Protein AF-A0A1M7U073-F1 (afdb_monomer)

Organism: NCBI:txid1189325

Structure (mmCIF, N/CA/C/O backbone):
data_AF-A0A1M7U073-F1
#
_entry.id   AF-A0A1M7U073-F1
#
loop_
_atom_site.group_PDB
_atom_site.id
_atom_site.type_symbol
_atom_site.label_atom_id
_atom_site.label_alt_id
_atom_site.label_comp_id
_atom_site.label_asym_id
_atom_site.label_entity_id
_atom_site.label_seq_id
_atom_site.pdbx_PDB_ins_code
_atom_site.Cartn_x
_atom_site.Cartn_y
_atom_site.Cartn_z
_atom_site.occupancy
_atom_site.B_iso_or_equiv
_atom_site.auth_seq_id
_atom_site.auth_comp_id
_atom_site.auth_asym_id
_atom_site.auth_atom_id
_atom_site.pdbx_PDB_model_num
ATOM 1 N N . MET A 1 1 ? -72.887 38.678 -0.058 1.00 32.44 1 MET A N 1
ATOM 2 C CA . MET A 1 1 ? -73.673 38.861 -1.295 1.00 32.44 1 MET A CA 1
ATOM 3 C C . MET A 1 1 ? -72.788 39.433 -2.389 1.00 32.44 1 MET A C 1
ATOM 5 O O . MET A 1 1 ? -72.389 40.584 -2.256 1.00 32.44 1 MET A O 1
ATOM 9 N N . PRO A 1 2 ? -72.553 38.695 -3.480 1.00 66.75 2 PRO A N 1
ATOM 10 C CA . PRO A 1 2 ? -72.334 37.241 -3.528 1.00 66.75 2 PRO A CA 1
ATOM 11 C C . PRO A 1 2 ? -71.027 36.936 -4.320 1.00 66.75 2 PRO A C 1
ATOM 13 O O . PRO A 1 2 ? -70.409 37.860 -4.840 1.00 66.75 2 PRO A O 1
ATOM 16 N N . ARG A 1 3 ? -70.496 35.718 -4.466 1.00 41.69 3 ARG A N 1
ATOM 17 C CA . ARG A 1 3 ? -70.909 34.328 -4.152 1.00 41.69 3 ARG A CA 1
ATOM 18 C C . ARG A 1 3 ? -69.698 33.652 -3.429 1.00 41.69 3 ARG A C 1
ATOM 20 O O . ARG A 1 3 ? -68.616 34.229 -3.471 1.00 41.69 3 ARG A O 1
ATOM 27 N N . GLU A 1 4 ? -69.734 32.553 -2.666 1.00 39.75 4 GLU A N 1
ATOM 28 C CA . GLU A 1 4 ? -70.481 31.277 -2.769 1.00 39.75 4 GLU A CA 1
ATOM 29 C C . GLU A 1 4 ? -70.082 30.500 -4.053 1.00 39.75 4 GLU A C 1
ATOM 31 O O . GLU A 1 4 ? -69.832 31.112 -5.085 1.00 39.75 4 GLU A O 1
ATOM 36 N N . GLU A 1 5 ? -69.878 29.181 -4.099 1.00 37.91 5 GLU A N 1
ATOM 37 C CA . GLU A 1 5 ? -70.088 28.041 -3.177 1.00 37.91 5 GLU A CA 1
ATOM 38 C C . GLU A 1 5 ? -68.781 27.182 -3.153 1.00 37.91 5 GLU A C 1
ATOM 40 O O . GLU A 1 5 ? -67.829 27.515 -3.854 1.00 37.91 5 GLU A O 1
ATOM 45 N N . GLY A 1 6 ? -68.589 26.086 -2.405 1.00 32.28 6 GLY A N 1
ATOM 46 C CA . GLY A 1 6 ? -69.445 25.309 -1.498 1.00 32.28 6 GLY A CA 1
ATOM 47 C C . GLY A 1 6 ? -68.614 24.262 -0.715 1.00 32.28 6 GLY A C 1
ATOM 48 O O . GLY A 1 6 ? -67.402 24.163 -0.906 1.00 32.28 6 GLY A O 1
ATOM 49 N N . ALA A 1 7 ? -69.247 23.511 0.195 1.00 37.31 7 ALA A N 1
ATOM 50 C CA . ALA A 1 7 ? -68.599 22.671 1.226 1.00 37.31 7 ALA A CA 1
ATOM 51 C C . ALA A 1 7 ? -68.989 21.152 1.096 1.00 37.31 7 ALA A C 1
ATOM 53 O O . ALA A 1 7 ? -69.540 20.791 0.057 1.00 37.31 7 ALA A O 1
ATOM 54 N N . PRO A 1 8 ? -68.653 20.225 2.034 1.00 53.84 8 PRO A N 1
ATOM 55 C CA . PRO A 1 8 ? -68.373 18.816 1.679 1.00 53.84 8 PRO A CA 1
ATOM 56 C C . PRO A 1 8 ? -69.396 17.732 2.107 1.00 53.84 8 PRO A C 1
ATOM 58 O O . PRO A 1 8 ? -70.140 17.921 3.064 1.00 53.84 8 PRO A O 1
ATOM 61 N N . ALA A 1 9 ? -69.237 16.535 1.503 1.00 42.28 9 ALA A N 1
ATOM 62 C CA . ALA A 1 9 ? -69.721 15.195 1.927 1.00 42.28 9 ALA A CA 1
ATOM 63 C C . ALA A 1 9 ? -71.260 14.959 1.903 1.00 42.28 9 ALA A C 1
ATOM 65 O O . ALA A 1 9 ? -72.020 15.903 2.102 1.00 42.28 9 ALA A O 1
ATOM 66 N N . PRO A 1 10 ? -71.753 13.727 1.602 1.00 46.97 10 PRO A N 1
ATOM 67 C CA . PRO A 1 10 ? -71.653 12.559 2.503 1.00 46.97 10 PRO A CA 1
ATOM 68 C C . PRO A 1 10 ? -71.406 11.190 1.794 1.00 46.97 10 PRO A C 1
ATOM 70 O O . PRO A 1 10 ? -70.979 11.154 0.644 1.00 46.97 10 PRO A O 1
ATOM 73 N N . GLY A 1 11 ? -71.611 10.069 2.515 1.00 30.44 11 GLY A N 1
ATOM 74 C CA . GLY A 1 11 ? -71.453 8.668 2.054 1.00 30.44 11 GLY A CA 1
ATOM 75 C C . GLY A 1 11 ? -72.687 8.069 1.337 1.00 30.44 11 GLY A C 1
ATOM 76 O O . GLY A 1 11 ? -73.392 8.800 0.652 1.00 30.44 11 GLY A O 1
ATOM 77 N N . ALA A 1 12 ? -73.023 6.773 1.454 1.00 32.94 12 ALA A N 1
ATOM 78 C CA . ALA A 1 12 ? -72.498 5.698 2.319 1.00 32.94 12 ALA A CA 1
ATOM 79 C C . ALA A 1 12 ? -72.858 4.277 1.770 1.00 32.94 12 ALA A C 1
ATOM 81 O O . ALA A 1 12 ? -73.317 4.168 0.640 1.00 32.94 12 ALA A O 1
ATOM 82 N N . GLU A 1 13 ? -72.703 3.232 2.609 1.00 34.00 13 GLU A N 1
ATOM 83 C CA . GLU A 1 13 ? -73.186 1.828 2.457 1.00 34.00 13 GLU A CA 1
ATOM 84 C C . GLU A 1 13 ? -72.441 0.901 1.453 1.00 34.00 13 GLU A C 1
ATOM 86 O O . GLU A 1 13 ? -71.951 1.344 0.422 1.00 34.00 13 GLU A O 1
ATOM 91 N N . GLY A 1 14 ? -72.285 -0.414 1.705 1.00 30.39 14 GLY A N 1
ATOM 92 C CA . GLY A 1 14 ? -72.636 -1.209 2.901 1.00 30.39 14 GLY A CA 1
ATOM 93 C C . GLY A 1 14 ? -72.264 -2.714 2.801 1.00 30.39 14 GLY A C 1
ATOM 94 O O . GLY A 1 14 ? -71.908 -3.189 1.727 1.00 30.39 14 GLY A O 1
ATOM 95 N N . GLY A 1 15 ? -72.377 -3.464 3.916 1.00 30.56 15 GLY A N 1
ATOM 96 C CA . GLY A 1 15 ? -72.155 -4.931 4.013 1.00 30.56 15 GLY A CA 1
ATOM 97 C C . GLY A 1 15 ? -70.721 -5.345 4.416 1.00 30.56 15 GLY A C 1
ATOM 98 O O . GLY A 1 15 ? -69.812 -5.176 3.615 1.00 30.56 15 GLY A O 1
ATOM 99 N N . ALA A 1 16 ? -70.362 -5.844 5.611 1.00 34.25 16 ALA A N 1
ATOM 100 C CA . ALA A 1 16 ? -71.039 -6.435 6.789 1.00 34.25 16 ALA A CA 1
ATOM 101 C C . ALA A 1 16 ? -71.177 -7.983 6.818 1.00 34.25 16 ALA A C 1
ATOM 103 O O . ALA A 1 16 ? -71.976 -8.551 6.072 1.00 34.25 16 ALA A O 1
ATOM 104 N N . ARG A 1 17 ? -70.389 -8.614 7.718 1.00 37.72 17 ARG A N 1
ATOM 105 C CA . ARG A 1 17 ? -70.524 -9.906 8.456 1.00 37.72 17 ARG A CA 1
ATOM 106 C C . ARG A 1 17 ? -69.145 -10.220 9.074 1.00 37.72 17 ARG A C 1
ATOM 108 O O . ARG A 1 17 ? -68.184 -10.342 8.324 1.00 37.72 17 ARG A O 1
ATOM 115 N N . ASP A 1 18 ? -68.905 -10.114 10.382 1.00 33.88 18 ASP A N 1
ATOM 116 C CA . ASP A 1 18 ? -69.460 -10.830 11.556 1.00 33.88 18 ASP A CA 1
ATOM 117 C C . ASP A 1 18 ? -68.868 -12.234 11.776 1.00 33.88 18 ASP A C 1
ATOM 119 O O . ASP A 1 18 ? -68.863 -13.066 10.871 1.00 33.88 18 ASP A O 1
ATOM 123 N N . GLY A 1 19 ? -68.405 -12.497 13.008 1.00 30.31 19 GLY A N 1
ATOM 124 C CA . GLY A 1 19 ? -67.853 -13.792 13.434 1.00 30.31 19 GLY A CA 1
ATOM 125 C C . GLY A 1 19 ? -66.909 -13.702 14.641 1.00 30.31 19 GLY A C 1
ATOM 126 O O . GLY A 1 19 ? -65.696 -13.767 14.469 1.00 30.31 19 GLY A O 1
ATOM 127 N N . ALA A 1 20 ? -67.452 -13.567 15.858 1.00 32.34 20 ALA A N 1
ATOM 128 C CA . ALA A 1 20 ? -66.682 -13.523 17.109 1.00 32.34 20 ALA A CA 1
ATOM 129 C C . ALA A 1 20 ? -67.204 -14.529 18.159 1.00 32.34 20 ALA A C 1
ATOM 131 O O . ALA A 1 20 ? -68.414 -14.673 18.315 1.00 32.34 20 ALA A O 1
ATOM 132 N N . ALA A 1 21 ? -66.276 -15.188 18.864 1.00 32.19 21 ALA A N 1
ATOM 133 C CA . ALA A 1 21 ? -66.394 -15.868 20.168 1.00 32.19 21 ALA A CA 1
ATOM 134 C C . ALA A 1 21 ? -64.951 -16.253 20.590 1.00 32.19 21 ALA A C 1
ATOM 136 O O . ALA A 1 21 ? -64.179 -16.683 19.735 1.00 32.19 21 ALA A O 1
ATOM 137 N N . ASP A 1 22 ? -64.424 -15.946 21.779 1.00 32.12 22 ASP A N 1
ATOM 138 C CA . ASP A 1 22 ? -64.813 -16.325 23.155 1.00 32.12 22 ASP A CA 1
ATOM 139 C C . ASP A 1 22 ? -64.635 -17.820 23.487 1.00 32.12 22 ASP A C 1
ATOM 141 O O . ASP A 1 22 ? -65.187 -18.689 22.817 1.00 32.12 22 ASP A O 1
ATOM 145 N N . GLY A 1 23 ? -63.888 -18.118 24.566 1.00 27.56 23 GLY A N 1
ATOM 146 C CA . GLY A 1 23 ? -63.753 -19.482 25.104 1.00 27.56 23 GLY A CA 1
ATOM 147 C C . GLY A 1 23 ? -62.480 -19.779 25.916 1.00 27.56 23 GLY A C 1
ATOM 148 O O . GLY A 1 23 ? -61.460 -20.181 25.366 1.00 27.56 23 GLY A O 1
ATOM 149 N N . ALA A 1 24 ? -62.568 -19.677 27.244 1.00 31.98 24 ALA A N 1
ATOM 150 C CA . ALA A 1 24 ? -61.630 -20.233 28.235 1.00 31.98 24 ALA A CA 1
ATOM 151 C C . ALA A 1 24 ? -62.412 -20.508 29.550 1.00 31.98 24 ALA A C 1
ATOM 153 O O . ALA A 1 24 ? -63.541 -20.019 29.644 1.00 31.98 24 ALA A O 1
ATOM 154 N N . PRO A 1 25 ? -61.876 -21.170 30.606 1.00 61.72 25 PRO A N 1
ATOM 155 C CA . PRO A 1 25 ? -60.658 -21.992 30.731 1.00 61.72 25 PRO A CA 1
ATOM 156 C C . PRO A 1 25 ? -60.894 -23.384 31.407 1.00 61.72 25 PRO A C 1
ATOM 158 O O . PRO A 1 25 ? -61.977 -23.676 31.904 1.00 61.72 25 PRO A O 1
ATOM 161 N N . GLY A 1 26 ? -59.827 -24.188 31.569 1.00 28.08 26 GLY A N 1
ATOM 162 C CA . GLY A 1 26 ? -59.746 -25.290 32.560 1.00 28.08 26 GLY A CA 1
ATOM 163 C C . GLY A 1 26 ? -60.164 -26.701 32.087 1.00 28.08 26 GLY A C 1
ATOM 164 O O . GLY A 1 26 ? -60.706 -26.850 31.002 1.00 28.08 26 GLY A O 1
ATOM 165 N N . ALA A 1 27 ? -59.931 -27.788 32.845 1.00 29.98 27 ALA A N 1
ATOM 166 C CA . ALA A 1 27 ? -59.093 -27.965 34.045 1.00 29.98 27 ALA A CA 1
ATOM 167 C C . ALA A 1 27 ? -58.825 -29.467 34.367 1.00 29.98 27 ALA A C 1
ATOM 169 O O . ALA A 1 27 ? -59.606 -30.328 33.981 1.00 29.98 27 ALA A O 1
ATOM 170 N N . ALA A 1 28 ? -57.817 -29.715 35.221 1.00 30.73 28 ALA A N 1
ATOM 171 C CA . ALA A 1 28 ? -57.729 -30.803 36.219 1.00 30.73 28 ALA A CA 1
ATOM 172 C C . ALA A 1 28 ? -57.357 -32.273 35.836 1.00 30.73 28 ALA A C 1
ATOM 174 O O . ALA A 1 28 ? -58.053 -32.931 35.075 1.00 30.73 28 ALA A O 1
ATOM 175 N N . ARG A 1 29 ? -56.397 -32.807 36.629 1.00 32.19 29 ARG A N 1
ATOM 176 C CA . ARG A 1 29 ? -56.195 -34.212 37.103 1.00 32.19 29 ARG A CA 1
ATOM 177 C C . ARG A 1 29 ? -55.566 -35.275 36.172 1.00 32.19 29 ARG A C 1
ATOM 179 O O . ARG A 1 29 ? -55.636 -35.135 34.963 1.00 32.19 29 ARG A O 1
ATOM 186 N N . ASP A 1 30 ? -55.020 -36.407 36.665 1.00 32.00 30 ASP A N 1
ATOM 187 C CA . ASP A 1 30 ? -54.304 -36.765 37.931 1.00 32.00 30 ASP A CA 1
ATOM 188 C C . ASP A 1 30 ? -53.907 -38.277 37.907 1.00 32.00 30 ASP A C 1
ATOM 190 O O . ASP A 1 30 ? -54.821 -39.098 37.911 1.00 32.00 30 ASP A O 1
ATOM 194 N N . ARG A 1 31 ? -52.601 -38.641 37.975 1.00 32.62 31 ARG A N 1
ATOM 195 C CA . ARG A 1 31 ? -52.064 -40.018 38.271 1.00 32.62 31 ARG A CA 1
ATOM 196 C C . ARG A 1 31 ? -52.523 -41.155 37.290 1.00 32.62 31 ARG A C 1
ATOM 198 O O . ARG A 1 31 ? -53.226 -40.844 36.338 1.00 32.62 31 ARG A O 1
ATOM 205 N N . THR A 1 32 ? -52.171 -42.463 37.307 1.00 32.53 32 THR A N 1
ATOM 206 C CA . THR A 1 32 ? -51.121 -43.400 37.857 1.00 32.53 32 THR A CA 1
ATOM 207 C C . THR A 1 32 ? -51.264 -44.763 37.111 1.00 32.53 32 THR A C 1
ATOM 209 O O . THR A 1 32 ? -52.346 -44.997 36.580 1.00 32.53 32 THR A O 1
ATOM 212 N N . ASP A 1 33 ? -50.338 -45.738 37.036 1.00 31.73 33 ASP A N 1
ATOM 213 C CA . ASP A 1 33 ? -48.936 -45.915 37.497 1.00 31.73 33 ASP A CA 1
ATOM 214 C C . ASP A 1 33 ? -48.199 -46.997 36.646 1.00 31.73 33 ASP A C 1
ATOM 216 O O . ASP A 1 33 ? -48.848 -47.730 35.901 1.00 31.73 33 ASP A O 1
ATOM 220 N N . GLY A 1 34 ? -46.886 -47.180 36.866 1.00 29.55 34 GLY A N 1
ATOM 221 C CA . GLY A 1 34 ? -46.102 -48.393 36.533 1.00 29.55 34 GLY A CA 1
ATOM 222 C C . GLY A 1 34 ? -45.572 -48.545 35.088 1.00 29.55 34 GLY A C 1
ATOM 223 O O . GLY A 1 34 ? -46.145 -48.016 34.144 1.00 29.55 34 GLY A O 1
ATOM 224 N N . GLY A 1 35 ? -44.472 -49.279 34.836 1.00 30.38 35 GLY A N 1
ATOM 225 C CA . GLY A 1 35 ? -43.505 -49.889 35.771 1.00 30.38 35 GLY A CA 1
ATOM 226 C C . GLY A 1 35 ? -42.536 -50.904 35.112 1.00 30.38 35 GLY A C 1
ATOM 227 O O . GLY A 1 35 ? -42.933 -51.569 34.162 1.00 30.38 35 GLY A O 1
ATOM 228 N N . ALA A 1 36 ? -41.318 -51.050 35.676 1.00 34.53 36 ALA A N 1
ATOM 229 C CA . ALA A 1 36 ? -40.221 -51.989 35.311 1.00 34.53 36 ALA A CA 1
ATOM 230 C C . ALA A 1 36 ? -39.615 -51.843 33.886 1.00 34.53 36 ALA A C 1
ATOM 232 O O . ALA A 1 36 ? -40.271 -51.360 32.971 1.00 34.53 36 ALA A O 1
ATOM 233 N N . ASP A 1 37 ? -38.356 -52.199 33.592 1.00 34.47 37 ASP A N 1
ATOM 234 C CA . ASP A 1 37 ? -37.166 -52.630 34.373 1.00 34.47 37 ASP A CA 1
ATOM 235 C C . ASP A 1 37 ? -35.928 -52.041 33.624 1.00 34.47 37 ASP A C 1
ATOM 237 O O . ASP A 1 37 ? -36.037 -51.761 32.432 1.00 34.47 37 ASP A O 1
ATOM 241 N N . GLY A 1 38 ? -34.740 -51.714 34.154 1.00 3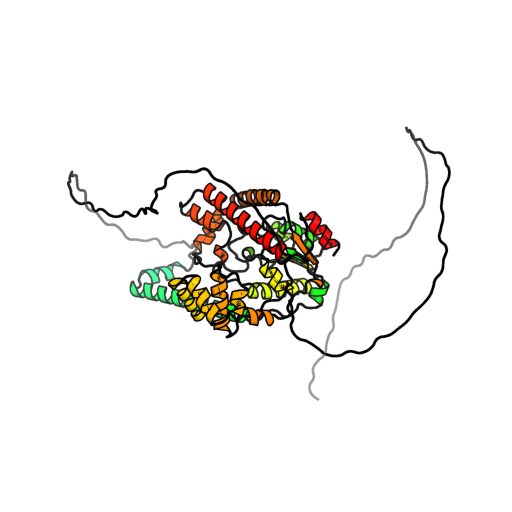0.58 38 GLY A N 1
ATOM 242 C CA . GLY A 1 38 ? -33.884 -52.350 35.168 1.00 30.58 38 GLY A CA 1
ATOM 243 C C . GLY A 1 38 ? -32.566 -52.790 34.484 1.00 30.58 38 GLY A C 1
ATOM 244 O O . GLY A 1 38 ? -32.619 -53.418 33.435 1.00 30.58 38 GLY A O 1
ATOM 245 N N . GLY A 1 39 ? -31.334 -52.487 34.920 1.00 29.12 39 GLY A N 1
ATOM 246 C CA . GLY A 1 39 ? -30.801 -51.617 35.982 1.00 29.12 39 GLY A CA 1
ATOM 247 C C . GLY A 1 39 ? -29.420 -51.051 35.545 1.00 29.12 39 GLY A C 1
ATOM 248 O O . GLY A 1 39 ? -28.853 -51.505 34.559 1.00 29.12 39 GLY A O 1
ATOM 249 N N . ALA A 1 40 ? -28.875 -49.959 36.093 1.00 31.94 40 ALA A N 1
ATOM 250 C CA . ALA A 1 40 ? -28.488 -49.677 37.484 1.00 31.94 40 ALA A CA 1
ATOM 251 C C . ALA A 1 40 ? -27.076 -50.182 37.877 1.00 31.94 40 ALA A C 1
ATOM 253 O O . ALA A 1 40 ? -26.878 -51.366 38.146 1.00 31.94 40 ALA A O 1
ATOM 254 N N . LYS A 1 41 ? -26.123 -49.245 38.032 1.00 31.09 41 LYS A N 1
ATOM 255 C CA . LYS A 1 41 ? -25.107 -49.273 39.105 1.00 31.09 41 LYS A CA 1
ATOM 256 C C . LYS A 1 41 ? -24.480 -47.890 39.327 1.00 31.09 41 LYS A C 1
ATOM 258 O O . LYS A 1 41 ? -23.782 -47.364 38.468 1.00 31.09 41 LYS A O 1
ATOM 263 N N . THR A 1 42 ? -24.722 -47.339 40.511 1.00 33.31 42 THR A N 1
ATOM 264 C CA . THR A 1 42 ? -24.233 -46.040 41.003 1.00 33.31 42 THR A CA 1
ATOM 265 C C . THR A 1 42 ? -23.470 -46.287 42.301 1.00 33.31 42 THR A C 1
ATOM 267 O O . THR A 1 42 ? -23.917 -47.139 43.067 1.00 33.31 42 THR A O 1
ATOM 270 N N . GLN A 1 43 ? -22.402 -45.537 42.610 1.00 29.17 43 GLN A N 1
ATOM 271 C CA . GLN A 1 43 ? -21.967 -45.378 44.009 1.00 29.17 43 GLN A CA 1
ATOM 272 C C . GLN A 1 43 ? -21.034 -44.180 44.263 1.00 29.17 43 GLN A C 1
ATOM 274 O O . GLN A 1 43 ? -20.159 -43.867 43.462 1.00 29.17 43 GLN A O 1
ATOM 279 N N . ALA A 1 44 ? -21.284 -43.544 45.408 1.00 33.94 44 ALA A N 1
ATOM 280 C CA . ALA A 1 44 ? -20.561 -42.506 46.160 1.00 33.94 44 ALA A CA 1
ATOM 281 C C . ALA A 1 44 ? -21.262 -42.436 47.557 1.00 33.94 44 ALA A C 1
ATOM 283 O O . ALA A 1 44 ? -22.307 -43.092 47.678 1.00 33.94 44 ALA A O 1
ATOM 284 N N . PRO A 1 45 ? -20.823 -41.658 48.577 1.00 61.06 45 PRO A N 1
ATOM 285 C CA . PRO A 1 45 ? -19.680 -40.739 48.669 1.00 61.06 45 PRO A CA 1
ATOM 286 C C . PRO A 1 45 ? -18.808 -41.010 49.941 1.00 61.06 45 PRO A C 1
ATOM 288 O O . PRO A 1 45 ? -18.347 -42.136 50.091 1.00 61.06 45 PRO A O 1
ATOM 291 N N . ASP A 1 46 ? -18.624 -39.997 50.812 1.00 27.88 46 ASP A N 1
ATOM 292 C CA . ASP A 1 46 ? -18.030 -39.979 52.177 1.00 27.88 46 ASP A CA 1
ATOM 293 C C . ASP A 1 46 ? -16.478 -40.039 52.308 1.00 27.88 46 ASP A C 1
ATOM 295 O O . ASP A 1 46 ? -15.809 -40.753 51.567 1.00 27.88 46 ASP A O 1
ATOM 299 N N . GLU A 1 47 ? -15.796 -39.314 53.221 1.00 31.41 47 GLU A N 1
ATOM 300 C CA . GLU A 1 47 ? -16.174 -38.103 53.994 1.00 31.41 47 GLU A CA 1
ATOM 301 C C . GLU A 1 47 ? -14.935 -37.221 54.375 1.00 31.41 47 GLU A C 1
ATOM 303 O O . GLU A 1 47 ? -13.874 -37.317 53.760 1.00 31.41 47 GLU A O 1
ATOM 308 N N . ALA A 1 48 ? -15.082 -36.287 55.328 1.00 28.92 48 ALA A N 1
ATOM 309 C CA . ALA A 1 48 ? -14.230 -35.106 55.568 1.00 28.92 48 ALA A CA 1
ATOM 310 C C . ALA A 1 48 ? -12.827 -35.317 56.203 1.00 28.92 48 ALA A C 1
ATOM 312 O O . ALA A 1 48 ? -12.622 -36.249 56.973 1.00 28.92 48 ALA A O 1
ATOM 313 N N . HIS A 1 49 ? -11.913 -34.333 56.031 1.00 30.22 49 HIS A N 1
ATOM 314 C CA . HIS A 1 49 ? -11.467 -33.465 57.153 1.00 30.22 49 HIS A CA 1
ATOM 315 C C . HIS A 1 49 ? -10.559 -32.257 56.785 1.00 30.22 49 HIS A C 1
ATOM 317 O O . HIS A 1 49 ? -9.731 -32.323 55.886 1.00 30.22 49 HIS A O 1
ATOM 323 N N . SER A 1 50 ? -10.704 -31.175 57.572 1.00 29.69 50 SER A N 1
ATOM 324 C CA . SER A 1 50 ? -9.734 -30.104 57.932 1.00 29.69 50 SER A CA 1
ATOM 325 C C . SER A 1 50 ? -8.841 -29.476 56.829 1.00 29.69 50 SER A C 1
ATOM 327 O O . SER A 1 50 ? -7.867 -30.075 56.397 1.00 29.69 50 SER A O 1
ATOM 329 N N . ALA A 1 51 ? -9.064 -28.264 56.300 1.00 31.08 51 ALA A N 1
ATOM 330 C CA . ALA A 1 51 ? -9.254 -26.924 56.898 1.00 31.08 51 ALA A CA 1
ATOM 331 C C . ALA A 1 51 ? -7.972 -26.169 57.338 1.00 31.08 51 ALA A C 1
ATOM 333 O O . ALA A 1 51 ? -7.372 -26.468 58.366 1.00 31.08 51 ALA A O 1
ATOM 334 N N . LYS A 1 52 ? -7.674 -25.058 56.641 1.00 27.28 52 LYS A N 1
ATOM 335 C CA . LYS A 1 52 ? -7.127 -23.829 57.247 1.00 27.28 52 LYS A CA 1
ATOM 336 C C . LYS A 1 52 ? -7.585 -22.587 56.468 1.00 27.28 52 LYS A C 1
ATOM 338 O O . LYS A 1 52 ? -7.451 -22.523 55.250 1.00 27.28 52 LYS A O 1
ATOM 343 N N . ARG A 1 53 ? -8.134 -21.605 57.185 1.00 32.34 53 ARG A N 1
ATOM 344 C CA . ARG A 1 53 ? -8.432 -20.238 56.726 1.00 32.34 53 ARG A CA 1
ATOM 345 C C . ARG A 1 53 ? -7.785 -19.282 57.715 1.00 32.34 53 ARG A C 1
ATOM 347 O O . ARG A 1 53 ? -7.966 -19.482 58.909 1.00 32.34 53 ARG A O 1
ATOM 354 N N . GLU A 1 54 ? -7.209 -18.194 57.223 1.00 29.62 54 GLU A N 1
ATOM 355 C CA . GLU A 1 54 ? -7.056 -16.956 57.995 1.00 29.62 54 GLU A CA 1
ATOM 356 C C . GLU A 1 54 ? -7.551 -15.772 57.144 1.00 29.62 54 GLU A C 1
ATOM 358 O O . GLU A 1 54 ? -7.747 -15.899 55.930 1.00 29.62 54 GLU A O 1
ATOM 363 N N . ARG A 1 55 ? -7.879 -14.654 57.796 1.00 33.03 55 ARG A N 1
ATOM 364 C CA . ARG A 1 55 ? -8.493 -13.454 57.198 1.00 33.03 55 ARG A CA 1
ATOM 365 C C . ARG A 1 55 ? -7.874 -12.182 57.816 1.00 33.03 55 ARG A C 1
ATOM 367 O O . ARG A 1 55 ? -7.173 -12.303 58.816 1.00 33.03 55 ARG A O 1
ATOM 374 N N . PRO A 1 56 ? -8.055 -10.998 57.198 1.00 48.81 56 PRO A N 1
ATOM 375 C CA . PRO A 1 56 ? -7.189 -9.837 57.430 1.00 48.81 56 PRO A CA 1
ATOM 376 C C . PRO A 1 56 ? -7.524 -9.035 58.697 1.00 48.81 56 PRO A C 1
ATOM 378 O O . PRO A 1 56 ? -8.560 -9.251 59.324 1.00 48.81 56 PRO A O 1
ATOM 381 N N . GLN A 1 57 ? -6.654 -8.067 59.002 1.00 33.78 57 GLN A N 1
ATOM 382 C CA . GLN A 1 57 ? -6.873 -6.954 59.936 1.00 33.78 57 GLN A CA 1
ATOM 383 C C . GLN A 1 57 ? -6.394 -5.625 59.305 1.00 33.78 57 GLN A C 1
ATOM 385 O O . GLN A 1 57 ? -5.813 -5.625 58.217 1.00 33.78 57 GLN A O 1
ATOM 390 N N . ASP A 1 58 ? -6.704 -4.498 59.952 1.00 31.81 58 ASP A N 1
ATOM 391 C CA . ASP A 1 58 ? -6.954 -3.200 59.301 1.00 31.81 58 ASP A CA 1
ATOM 392 C C . ASP A 1 58 ? -5.910 -2.073 59.542 1.00 31.81 58 ASP A C 1
ATOM 394 O O . ASP A 1 58 ? -4.949 -2.218 60.288 1.00 31.81 58 ASP A O 1
ATOM 398 N N . ALA A 1 59 ? -6.217 -0.899 58.960 1.00 30.09 59 ALA A N 1
ATOM 399 C CA . ALA A 1 59 ? -5.885 0.468 59.419 1.00 30.09 59 ALA A CA 1
ATOM 400 C C . ALA A 1 59 ? -4.533 1.149 59.048 1.00 30.09 59 ALA A C 1
ATOM 402 O O . ALA A 1 59 ? -3.529 1.068 59.745 1.00 30.09 59 ALA A O 1
ATOM 403 N N . LYS A 1 60 ? -4.592 1.971 57.979 1.00 28.14 60 LYS A N 1
ATOM 404 C CA . LYS A 1 60 ? -4.431 3.460 57.942 1.00 28.14 60 LYS A CA 1
ATOM 405 C C . LYS A 1 60 ? -3.893 4.211 59.202 1.00 28.14 60 LYS A C 1
ATOM 407 O O . LYS A 1 60 ? -4.247 3.820 60.308 1.00 28.14 60 LYS A O 1
ATOM 412 N N . PRO A 1 61 ? -3.437 5.492 59.074 1.00 48.69 61 PRO A N 1
ATOM 413 C CA . PRO A 1 61 ? -2.720 6.180 57.971 1.00 48.69 61 PRO A CA 1
ATOM 414 C C . PRO A 1 61 ? -1.671 7.236 58.466 1.00 48.69 61 PRO A C 1
ATOM 416 O O . PRO A 1 61 ? -1.511 7.420 59.669 1.00 48.69 61 PRO A O 1
ATOM 419 N N . ARG A 1 62 ? -1.067 8.010 57.533 1.00 28.09 62 ARG A N 1
ATOM 420 C CA . ARG A 1 62 ? -0.497 9.402 57.598 1.00 28.09 62 ARG A CA 1
ATOM 421 C C . ARG A 1 62 ? 0.814 9.475 56.784 1.00 28.09 62 ARG A C 1
ATOM 423 O O . ARG A 1 62 ? 1.486 8.464 56.655 1.00 28.09 62 ARG A O 1
ATOM 430 N N . GLY A 1 63 ? 1.222 10.607 56.202 1.00 27.55 63 GLY A N 1
ATOM 431 C CA . GLY A 1 63 ? 0.619 11.951 56.158 1.00 27.55 63 GLY A CA 1
ATOM 432 C C . GLY A 1 63 ? 1.122 12.754 54.941 1.00 27.55 63 GLY A C 1
ATOM 433 O O . GLY A 1 63 ? 1.858 12.212 54.123 1.00 27.55 63 GLY A O 1
ATOM 434 N N . ALA A 1 64 ? 0.703 14.016 54.804 1.00 26.78 64 ALA A N 1
ATOM 435 C CA . ALA A 1 64 ? 0.953 14.850 53.619 1.00 26.78 64 ALA A CA 1
ATOM 436 C C . ALA A 1 64 ? 1.965 15.991 53.854 1.00 26.78 64 ALA A C 1
ATOM 438 O O . ALA A 1 64 ? 2.153 16.421 54.994 1.00 26.78 64 ALA A O 1
ATOM 439 N N . ARG A 1 65 ? 2.558 16.459 52.744 1.00 28.09 65 ARG A N 1
ATOM 440 C CA . ARG A 1 65 ? 3.021 17.821 52.384 1.00 28.09 65 ARG A CA 1
ATOM 441 C C . ARG A 1 65 ? 3.318 17.774 50.873 1.00 28.09 65 ARG A C 1
ATOM 443 O O . ARG A 1 65 ? 3.881 16.776 50.432 1.00 28.09 65 ARG A O 1
ATOM 450 N N . ASP A 1 66 ? 2.728 18.596 50.007 1.00 25.00 66 ASP A N 1
ATOM 451 C CA . ASP A 1 66 ? 2.740 20.071 49.885 1.00 25.00 66 ASP A CA 1
ATOM 452 C C . ASP A 1 66 ? 3.969 20.599 49.116 1.00 25.00 66 ASP A C 1
ATOM 454 O O . ASP A 1 66 ? 5.046 20.020 49.195 1.00 25.00 66 ASP A O 1
ATOM 458 N N . GLU A 1 67 ? 3.748 21.717 48.408 1.00 27.64 67 GLU A N 1
ATOM 459 C CA . GLU A 1 67 ? 4.686 22.563 47.633 1.00 27.64 67 GLU A CA 1
ATOM 460 C C . GLU A 1 67 ? 4.890 22.271 46.124 1.00 27.64 67 GLU A C 1
ATOM 462 O O . GLU A 1 67 ? 5.761 21.528 45.679 1.00 27.64 67 GLU A O 1
ATOM 467 N N . ALA A 1 68 ? 4.106 23.006 45.326 1.00 25.50 68 ALA A N 1
ATOM 468 C CA . ALA A 1 68 ? 4.579 23.769 44.163 1.00 25.50 68 ALA A CA 1
ATOM 469 C C . ALA A 1 68 ? 4.514 25.272 44.561 1.00 25.50 68 ALA A C 1
ATOM 471 O O . ALA A 1 68 ? 3.731 25.573 45.473 1.00 25.50 68 ALA A O 1
ATOM 472 N N . PRO A 1 69 ? 5.274 26.216 43.954 1.00 37.72 69 PRO A N 1
ATOM 473 C CA . PRO A 1 69 ? 5.014 26.641 42.566 1.00 37.72 69 PRO A CA 1
ATOM 474 C C . PRO A 1 69 ? 6.258 27.134 41.769 1.00 37.72 69 PRO A C 1
ATOM 476 O O . PRO A 1 69 ? 7.395 26.982 42.202 1.00 37.72 69 PRO A O 1
ATOM 479 N N . ASP A 1 70 ? 5.980 27.785 40.629 1.00 25.75 70 ASP A N 1
ATOM 480 C CA . ASP A 1 70 ? 6.823 28.715 39.848 1.00 25.75 70 ASP A CA 1
ATOM 481 C C . ASP A 1 70 ? 8.071 28.204 39.092 1.00 25.75 70 ASP A C 1
ATOM 483 O O . ASP A 1 70 ? 8.668 27.176 39.392 1.00 25.75 70 ASP A O 1
ATOM 487 N N . GLY A 1 71 ? 8.457 28.968 38.053 1.00 23.69 71 GLY A N 1
ATOM 488 C CA . GLY A 1 71 ? 9.691 28.770 37.273 1.00 23.69 71 GLY A CA 1
ATOM 489 C C . GLY A 1 71 ? 9.506 28.855 35.751 1.00 23.69 71 GLY A C 1
ATOM 490 O O . GLY A 1 71 ? 9.434 27.835 35.072 1.00 23.69 71 GLY A O 1
ATOM 491 N N . ALA A 1 72 ? 9.431 30.067 35.193 1.00 23.05 72 ALA A N 1
ATOM 492 C CA . ALA A 1 72 ? 9.251 30.277 33.752 1.00 23.05 72 ALA A CA 1
ATOM 493 C C . ALA A 1 72 ? 10.565 30.275 32.937 1.00 23.05 72 ALA A C 1
ATOM 495 O O . ALA A 1 72 ? 11.607 30.701 33.424 1.00 23.05 72 ALA A O 1
ATOM 496 N N . ALA A 1 73 ? 10.422 29.969 31.639 1.00 24.44 73 ALA A N 1
ATOM 497 C CA . ALA A 1 73 ? 11.342 30.291 30.536 1.00 24.44 73 ALA A CA 1
ATOM 498 C C . ALA A 1 73 ? 12.721 29.588 30.485 1.00 24.44 73 ALA A C 1
ATOM 500 O O . ALA A 1 73 ? 13.201 28.986 31.437 1.00 24.44 73 ALA A O 1
ATOM 501 N N . GLY A 1 74 ? 13.352 29.675 29.306 1.00 24.98 74 GLY A N 1
ATOM 502 C CA . GLY A 1 74 ? 14.653 29.074 28.990 1.00 24.98 74 GLY A CA 1
ATOM 503 C C . GLY A 1 74 ? 14.580 28.108 27.803 1.00 24.98 74 GLY A C 1
ATOM 504 O O . GLY A 1 74 ? 13.637 27.335 27.670 1.00 24.98 74 GLY A O 1
ATOM 505 N N . GLY A 1 75 ? 15.572 28.160 26.916 1.00 22.81 75 GLY A N 1
ATOM 506 C CA . GLY A 1 75 ? 15.684 27.267 25.762 1.00 22.81 75 GLY A CA 1
ATOM 507 C C . GLY A 1 75 ? 17.144 27.071 25.352 1.00 22.81 75 GLY A C 1
ATOM 508 O O . GLY A 1 75 ? 18.040 27.313 26.152 1.00 22.81 75 GLY A O 1
ATOM 509 N N . ALA A 1 76 ? 17.349 26.729 24.077 1.00 25.12 76 ALA A N 1
ATOM 510 C CA . ALA A 1 76 ? 18.630 26.504 23.394 1.00 25.12 76 ALA A CA 1
ATOM 511 C C . ALA A 1 76 ? 19.309 25.120 23.554 1.00 25.12 76 ALA A C 1
ATOM 513 O O . ALA A 1 76 ? 19.608 24.633 24.635 1.00 25.12 76 ALA A O 1
ATOM 514 N N . ALA A 1 77 ? 19.545 24.542 22.372 1.00 26.86 77 ALA A N 1
ATOM 515 C CA . ALA A 1 77 ? 20.642 23.694 21.900 1.00 26.86 77 ALA A CA 1
ATOM 516 C C . ALA A 1 77 ? 21.660 23.052 22.875 1.00 26.86 77 ALA A C 1
ATOM 518 O O . ALA A 1 77 ? 22.349 23.714 23.641 1.00 26.86 77 ALA A O 1
ATOM 519 N N . GLY A 1 78 ? 21.891 21.757 22.635 1.00 25.00 78 GLY A N 1
ATOM 520 C CA . GLY A 1 78 ? 23.007 20.940 23.122 1.00 25.00 78 GLY A CA 1
ATOM 521 C C . GLY A 1 78 ? 22.639 19.457 22.947 1.00 25.00 78 GLY A C 1
ATOM 522 O O . GLY A 1 78 ? 21.552 19.062 23.348 1.00 25.00 78 GLY A O 1
ATOM 523 N N . GLY A 1 79 ? 23.405 18.577 22.298 1.00 25.55 79 GLY A N 1
ATOM 524 C CA . GLY A 1 79 ? 24.792 18.690 21.834 1.00 25.55 79 GLY A CA 1
ATOM 525 C C . GLY A 1 79 ? 25.706 17.850 22.722 1.00 25.55 79 GLY A C 1
ATOM 526 O O . GLY A 1 79 ? 26.429 18.406 23.538 1.00 25.55 79 GLY A O 1
ATOM 527 N N . ALA A 1 80 ? 25.616 16.521 22.610 1.00 28.06 80 ALA A N 1
ATOM 528 C CA . ALA A 1 80 ? 26.280 15.585 23.516 1.00 28.06 80 ALA A CA 1
ATOM 529 C C . ALA A 1 80 ? 26.893 14.392 22.760 1.00 28.06 80 ALA A C 1
ATOM 531 O O . ALA A 1 80 ? 26.256 13.353 22.586 1.00 28.06 80 ALA A O 1
ATOM 532 N N . GLU A 1 81 ? 28.148 14.548 22.346 1.00 27.55 81 GLU A N 1
ATOM 533 C CA . GLU A 1 81 ? 29.074 13.426 22.161 1.00 27.55 81 GLU A CA 1
ATOM 534 C C . GLU A 1 81 ? 29.894 13.256 23.451 1.00 27.55 81 GLU A C 1
ATOM 536 O O . GLU A 1 81 ? 30.144 14.228 24.161 1.00 27.55 81 GLU A O 1
ATOM 541 N N . ASN A 1 82 ? 30.296 12.027 23.778 1.00 31.84 82 ASN A N 1
ATOM 542 C CA . ASN A 1 82 ? 31.232 11.721 24.868 1.00 31.84 82 ASN A CA 1
ATOM 543 C C . ASN A 1 82 ? 31.916 10.361 24.581 1.00 31.84 82 ASN A C 1
ATOM 545 O O . ASN A 1 82 ? 31.414 9.610 23.739 1.00 31.84 82 ASN A O 1
ATOM 549 N N . PRO A 1 83 ? 33.094 10.058 25.162 1.00 37.25 83 PRO A N 1
ATOM 550 C CA . PRO A 1 83 ? 34.219 9.612 24.341 1.00 37.25 83 PRO A CA 1
ATOM 551 C C . PRO A 1 83 ? 34.663 8.167 24.612 1.00 37.25 83 PRO A C 1
ATOM 553 O O . PRO A 1 83 ? 34.164 7.481 25.503 1.00 37.25 83 PRO A O 1
ATOM 556 N N . ALA A 1 84 ? 35.657 7.719 23.842 1.00 29.75 84 ALA A N 1
ATOM 557 C CA . ALA A 1 84 ? 36.389 6.482 24.098 1.00 29.75 84 ALA A CA 1
ATOM 558 C C . ALA A 1 84 ? 37.450 6.645 25.215 1.00 29.75 84 ALA A C 1
ATOM 560 O O . ALA A 1 84 ? 37.974 7.746 25.398 1.00 29.75 84 ALA A O 1
ATOM 561 N N . PRO A 1 85 ? 37.823 5.558 25.916 1.00 40.78 85 PRO A N 1
ATOM 562 C CA . PRO A 1 85 ? 39.088 5.442 26.641 1.00 40.78 85 PRO A CA 1
ATOM 563 C C . PRO A 1 85 ? 40.221 4.929 25.725 1.00 40.78 85 PRO A C 1
ATOM 565 O O . PRO A 1 85 ? 39.958 4.342 24.675 1.00 40.78 85 PRO A O 1
ATOM 568 N N . ASP A 1 86 ? 41.477 5.121 26.139 1.00 28.78 86 ASP A N 1
ATOM 569 C CA . ASP A 1 86 ? 42.687 4.861 25.336 1.00 28.78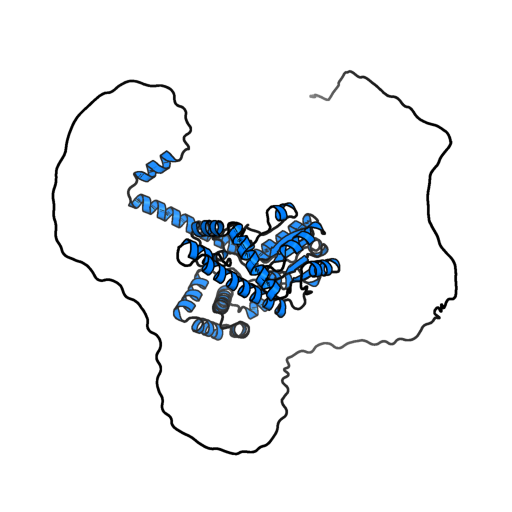 86 ASP A CA 1
ATOM 570 C C . ASP A 1 86 ? 43.687 3.899 26.021 1.00 28.78 86 ASP A C 1
ATOM 572 O O . ASP A 1 86 ? 43.748 3.810 27.249 1.00 28.78 86 ASP A O 1
ATOM 576 N N . GLY A 1 87 ? 44.517 3.246 25.199 1.00 28.06 87 GLY A N 1
ATOM 577 C CA . GLY A 1 87 ? 45.827 2.700 25.562 1.00 28.06 87 GLY A CA 1
ATOM 578 C C . GLY A 1 87 ? 45.930 1.202 25.913 1.00 28.06 87 GLY A C 1
ATOM 579 O O . GLY A 1 87 ? 44.966 0.569 26.323 1.00 28.06 87 GLY A O 1
ATOM 580 N N . ALA A 1 88 ? 47.111 0.566 25.815 1.00 28.53 88 ALA A N 1
ATOM 581 C CA . ALA A 1 88 ? 48.325 0.919 25.054 1.00 28.53 88 ALA A CA 1
ATOM 582 C C . ALA A 1 88 ? 49.337 -0.261 25.033 1.00 28.53 88 ALA A C 1
ATOM 584 O O . ALA A 1 88 ? 49.464 -0.953 26.039 1.00 28.53 88 ALA A O 1
ATOM 585 N N . ARG A 1 89 ? 50.180 -0.347 23.979 1.00 29.92 89 ARG A N 1
ATOM 586 C CA . ARG A 1 89 ? 51.399 -1.209 23.846 1.00 29.92 89 ARG A CA 1
ATOM 587 C C . ARG A 1 89 ? 51.122 -2.732 23.734 1.00 29.92 89 ARG A C 1
ATOM 589 O O . ARG A 1 89 ? 50.179 -3.232 24.322 1.00 29.92 89 ARG A O 1
ATOM 596 N N . GLY A 1 90 ? 51.909 -3.545 23.019 1.00 25.56 90 GLY A N 1
ATOM 597 C CA . GLY A 1 90 ? 53.004 -3.273 22.070 1.00 25.56 90 GLY A CA 1
ATOM 598 C C . GLY A 1 90 ? 53.911 -4.507 21.867 1.00 25.56 90 GLY A C 1
ATOM 599 O O . GLY A 1 90 ? 54.203 -5.187 22.843 1.00 25.56 90 GLY A O 1
ATOM 600 N N . GLY A 1 91 ? 54.375 -4.786 20.636 1.00 25.77 91 GLY A N 1
ATOM 601 C CA . GLY A 1 91 ? 55.379 -5.837 20.361 1.00 25.77 91 GLY A CA 1
ATOM 602 C C . GLY A 1 91 ? 55.288 -6.520 18.982 1.00 25.77 91 GLY A C 1
ATOM 603 O O . GLY A 1 91 ? 54.328 -7.229 18.701 1.00 25.77 91 GLY A O 1
ATOM 604 N N . THR A 1 92 ? 56.317 -6.334 18.151 1.00 27.94 92 THR A N 1
ATOM 605 C CA . THR A 1 92 ? 56.717 -7.182 16.996 1.00 27.94 92 THR A CA 1
ATOM 606 C C . THR A 1 92 ? 57.762 -8.226 17.458 1.00 27.94 92 THR A C 1
ATOM 608 O O . THR A 1 92 ? 58.258 -8.052 18.577 1.00 27.94 92 THR A O 1
ATOM 611 N N . PRO A 1 93 ? 58.135 -9.292 16.694 1.00 41.00 93 PRO A N 1
ATOM 612 C CA . PRO A 1 93 ? 58.222 -9.431 15.220 1.00 41.00 93 PRO A CA 1
ATOM 613 C C . PRO A 1 93 ? 57.472 -10.703 14.694 1.00 41.00 93 PRO A C 1
ATOM 615 O O . PRO A 1 93 ? 56.475 -11.056 15.314 1.00 41.00 93 PRO A O 1
ATOM 618 N N . GLU A 1 94 ? 57.746 -11.420 13.582 1.00 28.20 94 GLU A N 1
ATOM 619 C CA . GLU A 1 94 ? 58.820 -11.421 12.556 1.00 28.20 94 GLU A CA 1
ATOM 620 C C . GLU A 1 94 ? 58.362 -12.080 11.219 1.00 28.20 94 GLU A C 1
ATOM 622 O O . GLU A 1 94 ? 57.250 -12.603 11.130 1.00 28.20 94 GLU A O 1
ATOM 627 N N . ARG A 1 95 ? 59.221 -12.082 10.183 1.00 29.70 95 ARG A N 1
ATOM 628 C CA . ARG A 1 95 ? 59.109 -12.840 8.909 1.00 29.70 95 ARG A CA 1
ATOM 629 C C . ARG A 1 95 ? 59.930 -14.156 8.919 1.00 29.70 95 ARG A C 1
ATOM 631 O O . ARG A 1 95 ? 60.803 -14.310 9.769 1.00 29.70 95 ARG A O 1
ATOM 638 N N . PRO A 1 96 ? 59.647 -15.138 8.030 1.00 35.50 96 PRO A N 1
ATOM 639 C CA . PRO A 1 96 ? 60.054 -15.126 6.599 1.00 35.50 96 PRO A CA 1
ATOM 640 C C . PRO A 1 96 ? 58.846 -14.903 5.656 1.00 35.50 96 PRO A C 1
ATOM 642 O O . PRO A 1 96 ? 57.722 -15.186 6.050 1.00 35.50 96 PRO A O 1
ATOM 645 N N . GLN A 1 97 ? 58.910 -14.265 4.477 1.00 29.73 97 GLN A N 1
ATOM 646 C CA . GLN A 1 97 ? 59.797 -14.352 3.294 1.00 29.73 97 GLN A CA 1
ATOM 647 C C . GLN A 1 97 ? 59.624 -15.604 2.426 1.00 29.73 97 GLN A C 1
ATOM 649 O O . GLN A 1 97 ? 59.692 -16.705 2.964 1.00 29.73 97 GLN A O 1
ATOM 654 N N . ASP A 1 98 ? 59.538 -15.542 1.085 1.00 29.06 98 ASP A N 1
ATOM 655 C CA . ASP A 1 98 ? 58.985 -14.599 0.053 1.00 29.06 98 ASP A CA 1
ATOM 656 C C . ASP A 1 98 ? 58.684 -15.550 -1.175 1.00 29.06 98 ASP A C 1
ATOM 658 O O . ASP A 1 98 ? 58.474 -16.733 -0.914 1.00 29.06 98 ASP A O 1
ATOM 662 N N . ALA A 1 99 ? 58.615 -15.321 -2.503 1.00 28.98 99 ALA A N 1
ATOM 663 C CA . ALA A 1 99 ? 58.659 -14.265 -3.546 1.00 28.98 99 ALA A CA 1
ATOM 664 C C . ALA A 1 99 ? 58.049 -14.915 -4.842 1.00 28.98 99 ALA A C 1
ATOM 666 O O . ALA A 1 99 ? 57.818 -16.121 -4.844 1.00 28.98 99 ALA A O 1
ATOM 667 N N . GLU A 1 100 ? 57.816 -14.319 -6.023 1.00 31.11 100 GLU A N 1
ATOM 668 C CA . GLU A 1 100 ? 57.743 -12.931 -6.537 1.00 31.11 100 GLU A CA 1
ATOM 669 C C . GLU A 1 100 ? 56.331 -12.344 -6.132 1.00 31.11 100 GLU A C 1
ATOM 671 O O . GLU A 1 100 ? 55.882 -12.666 -5.037 1.00 31.11 100 GLU A O 1
ATOM 676 N N . ARG A 1 101 ? 55.566 -11.410 -6.748 1.00 29.22 101 ARG A N 1
ATOM 677 C CA . ARG A 1 101 ? 55.567 -10.715 -8.063 1.00 29.22 101 ARG A CA 1
ATOM 678 C C . ARG A 1 101 ? 55.196 -11.663 -9.254 1.00 29.22 101 ARG A C 1
ATOM 680 O O . ARG A 1 101 ? 55.200 -12.871 -9.070 1.00 29.22 101 ARG A O 1
ATOM 687 N N . ARG A 1 102 ? 54.789 -11.247 -10.472 1.00 28.83 102 ARG A N 1
ATOM 688 C CA . ARG A 1 102 ? 54.405 -9.929 -11.049 1.00 28.83 102 ARG A CA 1
ATOM 689 C C . ARG A 1 102 ? 52.984 -9.992 -11.654 1.00 28.83 102 ARG A C 1
ATOM 691 O O . ARG A 1 102 ? 52.455 -11.074 -11.866 1.00 28.83 102 ARG A O 1
ATOM 698 N N . GLY A 1 103 ? 52.383 -8.824 -11.918 1.00 25.97 103 GLY A N 1
ATOM 699 C CA . GLY A 1 103 ? 51.056 -8.681 -12.551 1.00 25.97 103 GLY A CA 1
ATOM 700 C C . GLY A 1 103 ? 51.057 -8.850 -14.087 1.00 25.97 103 GLY A C 1
ATOM 701 O O . GLY A 1 103 ? 51.947 -9.492 -14.629 1.00 25.97 103 GLY A O 1
ATOM 702 N N . ALA A 1 104 ? 50.126 -8.259 -14.846 1.00 26.94 104 ALA A N 1
ATOM 703 C CA . ALA A 1 104 ? 49.145 -7.225 -14.483 1.00 26.94 104 ALA A CA 1
ATOM 704 C C . ALA A 1 104 ? 47.973 -7.135 -15.502 1.00 26.94 104 ALA A C 1
ATOM 706 O O . ALA A 1 104 ? 47.891 -7.934 -16.428 1.00 26.94 104 ALA A O 1
ATOM 707 N N . HIS A 1 105 ? 47.151 -6.084 -15.361 1.00 28.81 105 HIS A N 1
ATOM 708 C CA . HIS A 1 105 ? 46.059 -5.638 -16.248 1.00 28.81 105 HIS A CA 1
ATOM 709 C C . HIS A 1 105 ? 44.729 -6.411 -16.215 1.00 28.81 105 HIS A C 1
ATOM 711 O O . HIS A 1 105 ? 44.601 -7.488 -15.643 1.00 28.81 105 HIS A O 1
ATOM 717 N N . ALA A 1 106 ? 43.698 -5.739 -16.736 1.00 26.95 106 ALA A N 1
ATOM 718 C CA . ALA A 1 106 ? 42.284 -6.063 -16.595 1.00 26.95 106 ALA A CA 1
ATOM 719 C C . ALA A 1 106 ? 41.609 -6.184 -17.969 1.00 26.95 106 ALA A C 1
ATOM 721 O O . ALA A 1 106 ? 42.071 -5.584 -18.939 1.00 26.95 106 ALA A O 1
ATOM 722 N N . GLY A 1 107 ? 40.482 -6.895 -18.028 1.00 24.75 107 GLY A N 1
ATOM 723 C CA . GLY A 1 107 ? 39.653 -7.004 -19.226 1.00 24.75 107 GLY A CA 1
ATOM 724 C C . GLY A 1 107 ? 38.206 -7.339 -18.876 1.00 24.75 107 GLY A C 1
ATOM 725 O O . GLY A 1 107 ? 37.951 -8.263 -18.108 1.00 24.75 107 GLY A O 1
ATOM 726 N N . ALA A 1 108 ? 37.273 -6.557 -19.418 1.00 26.36 108 ALA A N 1
ATOM 727 C CA . ALA A 1 108 ? 35.832 -6.794 -19.403 1.00 26.36 108 ALA A CA 1
ATOM 728 C C . ALA A 1 108 ? 35.149 -5.833 -20.398 1.00 26.36 108 ALA A C 1
ATOM 730 O O . ALA A 1 108 ? 35.621 -4.702 -20.537 1.00 26.36 108 ALA A O 1
ATOM 731 N N . PRO A 1 109 ? 33.971 -6.173 -20.945 1.00 39.03 109 PRO A N 1
ATOM 732 C CA . PRO A 1 109 ? 33.517 -7.502 -21.358 1.00 39.03 109 PRO A CA 1
ATOM 733 C C . PRO A 1 109 ? 33.159 -7.532 -22.861 1.00 39.03 109 PRO A C 1
ATOM 735 O O . PRO A 1 109 ? 32.814 -6.502 -23.441 1.00 39.03 109 PRO A O 1
ATOM 738 N N . ASP A 1 110 ? 33.173 -8.711 -23.485 1.00 28.16 110 ASP A N 1
ATOM 739 C CA . ASP A 1 110 ? 32.740 -8.846 -24.881 1.00 28.16 110 ASP A CA 1
ATOM 740 C C . ASP A 1 110 ? 31.231 -8.615 -25.053 1.00 28.16 110 ASP A C 1
ATOM 742 O O . ASP A 1 110 ? 30.406 -9.045 -24.241 1.00 28.16 110 ASP A O 1
ATOM 746 N N . GLY A 1 111 ? 30.873 -7.949 -26.152 1.00 25.33 111 GLY A N 1
ATOM 747 C CA . GLY A 1 111 ? 29.496 -7.757 -26.599 1.00 25.33 111 GLY A CA 1
ATOM 748 C C . GLY A 1 111 ? 29.222 -8.510 -27.899 1.00 25.33 111 GLY A C 1
ATOM 749 O O . GLY A 1 111 ? 30.111 -8.670 -28.731 1.00 25.33 111 GLY A O 1
ATOM 750 N N . ALA A 1 112 ? 27.973 -8.932 -28.101 1.00 27.56 112 ALA A N 1
ATOM 751 C CA . ALA A 1 112 ? 27.532 -9.588 -29.328 1.00 27.56 112 ALA A CA 1
ATOM 752 C C . ALA A 1 112 ? 26.457 -8.747 -30.032 1.00 27.56 112 ALA A C 1
ATOM 754 O O . ALA A 1 112 ? 25.311 -8.682 -29.590 1.00 27.56 112 ALA A O 1
ATOM 755 N N . ALA A 1 113 ? 26.833 -8.123 -31.147 1.00 26.22 113 ALA A N 1
ATOM 756 C CA . ALA A 1 113 ? 25.918 -7.499 -32.094 1.00 26.22 113 ALA A CA 1
ATOM 757 C C . ALA A 1 113 ? 26.363 -7.876 -33.512 1.00 26.22 113 ALA A C 1
ATOM 759 O O . ALA A 1 113 ? 27.511 -7.650 -33.883 1.00 26.22 113 ALA A O 1
ATOM 760 N N . GLY A 1 114 ? 25.461 -8.464 -34.296 1.00 25.81 114 GLY A N 1
ATOM 761 C CA . GLY A 1 114 ? 25.740 -8.897 -35.663 1.00 25.81 114 GLY A CA 1
ATOM 762 C C . GLY A 1 114 ? 24.446 -8.975 -36.459 1.00 25.81 114 GLY A C 1
ATOM 763 O O . GLY A 1 114 ? 23.520 -9.683 -36.071 1.00 25.81 114 GLY A O 1
ATOM 764 N N . ALA A 1 115 ? 24.368 -8.211 -37.545 1.00 25.34 115 ALA A N 1
ATOM 765 C CA . ALA A 1 115 ? 23.199 -8.133 -38.411 1.00 25.34 115 ALA A CA 1
ATOM 766 C C . ALA A 1 115 ? 23.622 -7.847 -39.858 1.00 25.34 115 ALA A C 1
ATOM 768 O O . ALA A 1 115 ? 24.636 -7.193 -40.083 1.00 25.34 115 ALA A O 1
ATOM 769 N N . ALA A 1 116 ? 22.778 -8.286 -40.796 1.00 26.12 116 ALA A N 1
ATOM 770 C CA . ALA A 1 116 ? 22.833 -8.040 -42.239 1.00 26.12 116 ALA A CA 1
ATOM 771 C C . ALA A 1 116 ? 24.053 -8.588 -43.016 1.00 26.12 116 ALA A C 1
ATOM 773 O O . ALA A 1 116 ? 25.164 -8.071 -42.957 1.00 26.12 116 ALA A O 1
ATOM 774 N N . ALA A 1 117 ? 23.766 -9.548 -43.897 1.00 28.47 117 ALA A N 1
ATOM 775 C CA . ALA A 1 117 ? 24.451 -9.727 -45.173 1.00 28.47 117 ALA A CA 1
ATOM 776 C C . ALA A 1 117 ? 23.368 -9.947 -46.246 1.00 28.47 117 ALA A C 1
ATOM 778 O O . ALA A 1 117 ? 22.384 -10.641 -45.988 1.00 28.47 117 ALA A O 1
ATOM 779 N N . ASN A 1 118 ? 23.511 -9.319 -47.414 1.00 30.08 118 ASN A N 1
ATOM 780 C CA . ASN A 1 118 ? 22.528 -9.411 -48.500 1.00 30.08 118 ASN A CA 1
ATOM 781 C C . ASN A 1 118 ? 22.782 -10.644 -49.379 1.00 30.08 118 ASN A C 1
ATOM 783 O O . ASN A 1 118 ? 23.926 -11.065 -49.538 1.00 30.08 118 ASN A O 1
ATOM 787 N N . GLY A 1 119 ? 21.725 -11.169 -50.002 1.00 24.22 119 GLY A N 1
ATOM 788 C CA . GLY A 1 119 ? 21.819 -12.166 -51.072 1.00 24.22 119 GLY A CA 1
ATOM 789 C C . GLY A 1 119 ? 21.513 -11.564 -52.446 1.00 24.22 119 GLY A C 1
ATOM 790 O O . GLY A 1 119 ? 20.747 -10.606 -52.548 1.00 24.22 119 GLY A O 1
ATOM 791 N N . ALA A 1 120 ? 22.088 -12.152 -53.494 1.00 26.70 120 ALA A N 1
ATOM 792 C CA . ALA A 1 120 ? 21.751 -11.910 -54.894 1.00 26.70 120 ALA A CA 1
ATOM 793 C C . ALA A 1 120 ? 22.115 -13.147 -55.739 1.00 26.70 120 ALA A C 1
ATOM 795 O O . ALA A 1 120 ? 22.955 -13.941 -55.325 1.00 26.70 120 ALA A O 1
ATOM 796 N N . GLU A 1 121 ? 21.509 -13.243 -56.927 1.00 27.53 121 GLU A N 1
ATOM 797 C CA . GLU A 1 121 ? 21.739 -14.262 -57.970 1.00 27.53 121 GLU A CA 1
ATOM 798 C C . GLU A 1 121 ? 21.378 -15.732 -57.641 1.00 27.53 121 GLU A C 1
ATOM 800 O O . GLU A 1 121 ? 21.299 -16.147 -56.493 1.00 27.53 121 GLU A O 1
ATOM 805 N N . SER A 1 122 ? 21.210 -16.610 -58.638 1.00 25.73 122 SER A N 1
ATOM 806 C CA . SER A 1 122 ? 20.200 -16.583 -59.719 1.00 25.73 122 SER A CA 1
ATOM 807 C C . SER A 1 122 ? 20.091 -17.977 -60.365 1.00 25.73 122 SER A C 1
ATOM 809 O O . SER A 1 122 ? 21.118 -18.623 -60.567 1.00 25.73 122 SER A O 1
ATOM 811 N N . ARG A 1 123 ? 18.869 -18.419 -60.721 1.00 27.25 123 ARG A N 1
ATOM 812 C CA . ARG A 1 123 ? 18.502 -19.220 -61.922 1.00 27.25 123 ARG A CA 1
ATOM 813 C C . ARG A 1 123 ? 17.078 -19.787 -61.821 1.00 27.25 123 ARG A C 1
ATOM 815 O O . ARG A 1 123 ? 16.558 -20.025 -60.739 1.00 27.25 123 ARG A O 1
ATOM 822 N N . ALA A 1 124 ? 16.491 -19.993 -62.991 1.00 26.34 124 ALA A N 1
ATOM 823 C CA . ALA A 1 124 ? 15.215 -20.644 -63.301 1.00 26.34 124 ALA A CA 1
ATOM 824 C C . ALA A 1 124 ? 15.435 -21.408 -64.643 1.00 26.34 124 ALA A C 1
ATOM 826 O O . ALA A 1 124 ? 16.568 -21.348 -65.143 1.00 26.34 124 ALA A O 1
ATOM 827 N N . PRO A 1 125 ? 14.440 -22.051 -65.291 1.00 44.78 125 PRO A N 1
ATOM 828 C CA . PRO A 1 125 ? 13.041 -22.274 -64.901 1.00 44.78 125 PRO A CA 1
ATOM 829 C C . PRO A 1 125 ? 12.608 -23.757 -65.020 1.00 44.78 125 PRO A C 1
ATOM 831 O O . PRO A 1 125 ? 13.421 -24.624 -65.324 1.00 44.78 125 PRO A O 1
ATOM 834 N N . ASP A 1 126 ? 11.307 -24.019 -64.865 1.00 26.30 126 ASP A N 1
ATOM 835 C CA . ASP A 1 126 ? 10.583 -24.938 -65.760 1.00 26.30 126 ASP A CA 1
ATOM 836 C C . ASP A 1 126 ? 9.149 -24.405 -65.988 1.00 26.30 126 ASP A C 1
ATOM 838 O O . ASP A 1 126 ? 8.672 -23.562 -65.219 1.00 26.30 126 ASP A O 1
ATOM 842 N N . GLU A 1 127 ? 8.482 -24.830 -67.061 1.00 27.39 127 GLU A N 1
ATOM 843 C CA . GLU A 1 127 ? 7.208 -24.280 -67.551 1.00 27.39 127 GLU A CA 1
ATOM 844 C C . GLU A 1 127 ? 6.040 -25.278 -67.458 1.00 27.39 127 GLU A C 1
ATOM 846 O O . GLU A 1 127 ? 6.234 -26.471 -67.665 1.00 27.39 127 GLU A O 1
ATOM 851 N N . ALA A 1 128 ? 4.796 -24.784 -67.312 1.00 27.23 128 ALA A N 1
ATOM 852 C CA . ALA A 1 128 ? 3.644 -25.296 -68.081 1.00 27.23 128 ALA A CA 1
ATOM 853 C C . ALA A 1 128 ? 2.336 -24.490 -67.886 1.00 27.23 128 ALA A C 1
ATOM 855 O O . ALA A 1 128 ? 1.786 -24.444 -66.794 1.00 27.23 128 ALA A O 1
ATOM 856 N N . ARG A 1 129 ? 1.780 -24.013 -69.014 1.00 28.23 129 ARG A N 1
ATOM 857 C CA . ARG A 1 129 ? 0.344 -24.039 -69.410 1.00 28.23 129 ARG A CA 1
ATOM 858 C C . ARG A 1 129 ? -0.691 -23.381 -68.462 1.00 28.23 129 ARG A C 1
ATOM 860 O O . ARG A 1 129 ? -1.007 -23.909 -67.408 1.00 28.23 129 ARG A O 1
ATOM 867 N N . SER A 1 130 ? -1.248 -22.200 -68.760 1.00 25.23 130 SER A N 1
ATOM 868 C CA . SER A 1 130 ? -2.177 -21.821 -69.862 1.00 25.23 130 SER A CA 1
ATOM 869 C C . SER A 1 130 ? -3.623 -22.337 -69.707 1.00 25.23 130 SER A C 1
ATOM 871 O O . SER A 1 130 ? -3.854 -23.536 -69.844 1.00 25.23 130 SER A O 1
ATOM 873 N N . GLY A 1 131 ? -4.603 -21.435 -69.529 1.00 25.41 131 GLY A N 1
ATOM 874 C CA . GLY A 1 131 ? -6.032 -21.792 -69.484 1.00 25.41 131 GLY A CA 1
ATOM 875 C C . GLY A 1 131 ? -6.990 -20.635 -69.148 1.00 25.41 131 GLY A C 1
ATOM 876 O O . GLY A 1 131 ? -7.329 -20.428 -67.988 1.00 25.41 131 GLY A O 1
ATOM 877 N N . THR A 1 132 ? -7.454 -19.914 -70.170 1.00 24.45 132 THR A N 1
ATOM 878 C CA . THR A 1 132 ? -8.498 -18.859 -70.146 1.00 24.45 132 THR A CA 1
ATOM 879 C C . THR A 1 132 ? -9.076 -18.717 -71.569 1.00 24.45 132 THR A C 1
ATOM 881 O O . THR A 1 132 ? -8.404 -19.178 -72.497 1.00 24.45 132 THR A O 1
ATOM 884 N N . PRO A 1 133 ? -10.230 -18.045 -71.814 1.00 47.50 133 PRO A N 1
ATOM 885 C CA . PRO A 1 133 ? -11.197 -17.403 -70.900 1.00 47.50 133 PRO A CA 1
ATOM 886 C C . PRO A 1 133 ? -12.673 -17.815 -71.211 1.00 47.50 133 PRO A C 1
ATOM 888 O O . PRO A 1 133 ? -12.890 -18.826 -71.867 1.00 47.50 133 PRO A O 1
ATOM 891 N N . GLU A 1 134 ? -13.658 -16.979 -70.817 1.00 26.94 134 GLU A N 1
ATOM 892 C CA . GLU A 1 134 ? -15.060 -16.936 -71.328 1.00 26.94 134 GLU A CA 1
ATOM 893 C C . GLU A 1 134 ? -15.972 -18.137 -70.944 1.00 26.94 134 GLU A C 1
ATOM 895 O O . GLU A 1 134 ? -15.478 -19.184 -70.551 1.00 26.94 134 GLU A O 1
ATOM 900 N N . ARG A 1 135 ? -17.321 -18.106 -70.939 1.00 25.92 135 ARG A N 1
ATOM 901 C CA . ARG A 1 135 ? -18.413 -17.114 -71.186 1.00 25.92 135 ARG A CA 1
ATOM 902 C C . ARG A 1 135 ? -19.669 -17.613 -70.389 1.00 25.92 135 ARG A C 1
ATOM 904 O O . ARG A 1 135 ? -19.616 -18.726 -69.882 1.00 25.92 135 ARG A O 1
ATOM 911 N N . SER A 1 136 ? -20.825 -16.951 -70.210 1.00 24.52 136 SER A N 1
ATOM 912 C CA . SER A 1 136 ? -21.402 -15.678 -70.694 1.00 24.52 136 SER A CA 1
ATOM 913 C C . SER A 1 136 ? -22.477 -15.136 -69.695 1.00 24.52 136 SER A C 1
ATOM 915 O O . SER A 1 136 ? -22.380 -15.368 -68.494 1.00 24.52 136 SER A O 1
ATOM 917 N N . GLN A 1 137 ? -23.487 -14.412 -70.204 1.00 25.66 137 GLN A N 1
ATOM 918 C CA . GLN A 1 137 ? -24.810 -14.068 -69.629 1.00 25.66 137 GLN A CA 1
ATOM 919 C C . GLN A 1 137 ? -25.605 -15.314 -69.131 1.00 25.66 137 GLN A C 1
ATOM 921 O O . GLN A 1 137 ? -25.263 -16.422 -69.527 1.00 25.66 137 GLN A O 1
ATOM 926 N N . GLU A 1 138 ? -26.629 -15.277 -68.260 1.00 25.05 138 GLU A N 1
ATOM 927 C CA . GLU A 1 138 ? -27.909 -14.517 -68.220 1.00 25.05 138 GLU A CA 1
ATOM 928 C C . GLU A 1 138 ? -28.600 -14.789 -66.835 1.00 25.05 138 GLU A C 1
ATOM 930 O O . GLU A 1 138 ? -28.089 -15.605 -66.072 1.00 25.05 138 GLU A O 1
ATOM 935 N N . ALA A 1 139 ? -29.727 -14.221 -66.371 1.00 26.95 139 ALA A N 1
ATOM 936 C CA . ALA A 1 139 ? -30.688 -13.233 -66.880 1.00 26.95 139 ALA A CA 1
ATOM 937 C C . ALA A 1 139 ? -31.344 -12.461 -65.701 1.00 26.95 139 ALA A C 1
ATOM 939 O O . ALA A 1 139 ? -31.237 -12.845 -64.536 1.00 26.95 139 ALA A O 1
ATOM 940 N N . GLU A 1 140 ? -32.092 -11.395 -65.997 1.00 31.03 140 GLU A N 1
ATOM 941 C CA . GLU A 1 140 ? -32.967 -10.717 -65.027 1.00 31.03 140 GLU A CA 1
ATOM 942 C C . GLU A 1 140 ? -34.240 -11.543 -64.709 1.00 31.03 140 GLU A C 1
ATOM 944 O O . GLU A 1 140 ? -34.809 -12.121 -65.634 1.00 31.03 140 GLU A O 1
ATOM 949 N N . ARG A 1 141 ? -34.794 -11.445 -63.479 1.00 29.11 141 ARG A N 1
ATOM 950 C CA . ARG A 1 141 ? -36.187 -10.985 -63.159 1.00 29.11 141 ARG A CA 1
ATOM 951 C C . ARG A 1 141 ? -36.855 -11.638 -61.933 1.00 29.11 141 ARG A C 1
ATOM 953 O O . ARG A 1 141 ? -36.807 -12.845 -61.754 1.00 29.11 141 ARG A O 1
ATOM 960 N N . ARG A 1 142 ? -37.688 -10.808 -61.271 1.00 26.23 142 ARG A N 1
ATOM 961 C CA . ARG A 1 142 ? -38.773 -11.124 -60.301 1.00 26.23 142 ARG A CA 1
ATOM 962 C C . ARG A 1 142 ? -38.324 -11.680 -58.938 1.00 26.23 142 ARG A C 1
ATOM 964 O O . ARG A 1 142 ? -37.331 -12.379 -58.838 1.00 26.23 142 ARG A O 1
ATOM 971 N N . GLY A 1 143 ? -39.119 -11.393 -57.898 1.00 26.06 143 GLY A N 1
ATOM 972 C CA . GLY A 1 143 ? -38.960 -12.010 -56.570 1.00 26.06 143 GLY A CA 1
ATOM 973 C C . GLY A 1 143 ? -39.005 -11.059 -55.370 1.00 26.06 143 GLY A C 1
ATOM 974 O O . GLY A 1 143 ? -38.170 -11.175 -54.485 1.00 26.06 143 GLY A O 1
ATOM 975 N N . ALA A 1 144 ? -39.957 -10.123 -55.303 1.00 38.28 144 ALA A N 1
ATOM 976 C CA . ALA A 1 144 ? -40.197 -9.395 -54.056 1.00 38.28 144 ALA A CA 1
ATOM 977 C C . ALA A 1 144 ? -41.032 -10.261 -53.097 1.00 38.28 144 ALA A C 1
ATOM 979 O O . ALA A 1 144 ? -42.195 -10.524 -53.413 1.00 38.28 144 ALA A O 1
ATOM 980 N N . ARG A 1 145 ? -40.456 -10.670 -51.956 1.00 29.08 145 ARG A N 1
ATOM 981 C CA . ARG A 1 145 ? -41.163 -11.034 -50.710 1.00 29.08 145 ARG A CA 1
ATOM 982 C C . ARG A 1 145 ? -40.204 -11.236 -49.530 1.00 29.08 145 ARG A C 1
ATOM 984 O O . ARG A 1 145 ? -39.107 -11.740 -49.713 1.00 29.08 145 ARG A O 1
ATOM 991 N N . ASP A 1 146 ? -40.704 -10.840 -48.361 1.00 27.61 146 ASP A N 1
ATOM 992 C CA . ASP A 1 146 ? -40.511 -11.402 -47.015 1.00 27.61 146 ASP A CA 1
ATOM 993 C C . ASP A 1 146 ? -39.073 -11.650 -46.498 1.00 27.61 146 ASP A C 1
ATOM 995 O O . ASP A 1 146 ? -38.346 -12.517 -46.972 1.00 27.61 146 ASP A O 1
ATOM 999 N N . GLY A 1 147 ? -38.687 -10.925 -45.436 1.00 26.72 147 GLY A N 1
ATOM 1000 C CA . GLY A 1 147 ? -37.381 -11.089 -44.784 1.00 26.72 147 GLY A CA 1
ATOM 1001 C C . GLY A 1 147 ? -37.023 -9.982 -43.788 1.00 26.72 147 GLY A C 1
ATOM 1002 O O . GLY A 1 147 ? -36.070 -9.240 -44.011 1.00 26.72 147 GLY A O 1
ATOM 1003 N N . ALA A 1 148 ? -37.776 -9.850 -42.692 1.00 35.41 148 ALA A N 1
ATOM 1004 C CA . ALA A 1 148 ? -37.363 -9.004 -41.569 1.00 35.41 148 ALA A CA 1
ATOM 1005 C C . ALA A 1 148 ? -36.318 -9.743 -40.712 1.00 35.41 148 ALA A C 1
ATOM 1007 O O . ALA A 1 148 ? -36.587 -10.843 -40.234 1.00 35.41 148 ALA A O 1
ATOM 1008 N N . ALA A 1 149 ? -35.142 -9.141 -40.519 1.00 27.97 149 ALA A N 1
ATOM 1009 C CA . ALA A 1 149 ? -34.081 -9.641 -39.644 1.00 27.97 149 ALA A CA 1
ATOM 1010 C C . ALA A 1 149 ? -33.247 -8.470 -39.096 1.00 27.97 149 ALA A C 1
ATOM 1012 O O . ALA A 1 149 ? -33.069 -7.457 -39.778 1.00 27.97 149 ALA A O 1
ATOM 1013 N N . ASP A 1 150 ? -32.752 -8.598 -37.865 1.00 39.94 150 ASP A N 1
ATOM 1014 C CA . ASP A 1 150 ? -32.115 -7.505 -37.127 1.00 39.94 150 ASP A CA 1
ATOM 1015 C C . ASP A 1 150 ? -30.794 -7.006 -37.737 1.00 39.94 150 ASP A C 1
ATOM 1017 O O . ASP A 1 150 ? -29.903 -7.776 -38.098 1.00 39.94 150 ASP A O 1
ATOM 1021 N N . GLY A 1 151 ? -30.636 -5.679 -37.779 1.00 27.58 151 GLY A N 1
ATOM 1022 C CA . GLY A 1 151 ? -29.443 -5.007 -38.295 1.00 27.58 151 GLY A CA 1
ATOM 1023 C C . GLY A 1 151 ? -29.076 -3.777 -37.469 1.00 27.58 151 GLY A C 1
ATOM 1024 O O . GLY A 1 151 ? -29.631 -2.697 -37.662 1.00 27.58 151 GLY A O 1
ATOM 1025 N N . ALA A 1 152 ? -28.114 -3.922 -36.555 1.00 33.09 152 ALA A N 1
ATOM 1026 C CA . ALA A 1 152 ? -27.664 -2.833 -35.687 1.00 33.09 152 ALA A CA 1
ATOM 1027 C C . ALA A 1 152 ? -27.076 -1.636 -36.485 1.00 33.09 152 ALA A C 1
ATOM 1029 O O . ALA A 1 152 ? -26.415 -1.841 -37.510 1.00 33.09 152 ALA A O 1
ATOM 1030 N N . PRO A 1 153 ? -27.219 -0.379 -36.006 1.00 36.12 153 PRO A N 1
ATOM 1031 C CA . PRO A 1 153 ? -26.868 0.842 -36.750 1.00 36.12 153 PRO A CA 1
ATOM 1032 C C . PRO A 1 153 ? -25.349 1.146 -36.827 1.00 36.12 153 PRO A C 1
ATOM 1034 O O . PRO A 1 153 ? -24.913 2.288 -36.675 1.00 36.12 153 PRO A O 1
ATOM 1037 N N . GLY A 1 154 ? -24.515 0.132 -37.079 1.00 36.31 154 GLY A N 1
ATOM 1038 C CA . GLY A 1 154 ? -23.063 0.265 -37.257 1.00 36.31 154 GLY A CA 1
ATOM 1039 C C . GLY A 1 154 ? -22.614 0.444 -38.715 1.00 36.31 154 GLY A C 1
ATOM 1040 O O . GLY A 1 154 ? -21.718 1.245 -38.997 1.00 36.31 154 GLY A O 1
ATOM 1041 N N . GLY A 1 155 ? -23.247 -0.269 -39.656 1.00 34.47 155 GLY A N 1
ATOM 1042 C CA . GLY A 1 155 ? -22.739 -0.427 -41.028 1.00 34.47 155 GLY A CA 1
ATOM 1043 C C . GLY A 1 155 ? -22.616 0.874 -41.831 1.00 34.47 155 GLY A C 1
ATOM 1044 O O . GLY A 1 155 ? -21.597 1.099 -42.484 1.00 34.47 155 GLY A O 1
ATOM 1045 N N . ALA A 1 156 ? -23.605 1.769 -41.741 1.00 39.94 156 ALA A N 1
ATOM 1046 C CA . ALA A 1 156 ? -23.611 3.032 -42.488 1.00 39.94 156 ALA A CA 1
ATOM 1047 C C . ALA A 1 156 ? -22.428 3.949 -42.113 1.00 39.94 156 ALA A C 1
ATOM 1049 O O . ALA A 1 156 ? -21.770 4.511 -42.988 1.00 39.94 156 ALA A O 1
ATOM 1050 N N . ARG A 1 157 ? -22.089 4.038 -40.816 1.00 45.44 157 ARG A N 1
ATOM 1051 C CA . ARG A 1 157 ? -20.929 4.814 -40.336 1.00 45.44 157 ARG A CA 1
ATOM 1052 C C . ARG A 1 157 ? -19.592 4.215 -40.772 1.00 45.44 157 ARG A C 1
ATOM 1054 O O . ARG A 1 157 ? -18.648 4.968 -40.993 1.00 45.44 157 ARG A O 1
ATOM 1061 N N . GLN A 1 158 ? -19.495 2.892 -40.899 1.00 44.72 158 GLN A N 1
ATOM 1062 C CA . GLN A 1 158 ? -18.266 2.236 -41.354 1.00 44.72 158 GLN A CA 1
ATOM 1063 C C . GLN A 1 158 ? -18.057 2.383 -42.867 1.00 44.72 158 GLN A C 1
ATOM 1065 O O . GLN A 1 158 ? -16.942 2.694 -43.281 1.00 44.72 158 GLN A O 1
ATOM 1070 N N . ARG A 1 159 ? -19.113 2.257 -43.687 1.00 45.19 159 ARG A N 1
ATOM 1071 C CA . ARG A 1 159 ? -19.017 2.475 -45.145 1.00 45.19 159 ARG A CA 1
ATOM 1072 C C . ARG A 1 159 ? -18.650 3.923 -45.487 1.00 45.19 159 ARG A C 1
ATOM 1074 O O . ARG A 1 159 ? -17.714 4.135 -46.247 1.00 45.19 159 ARG A O 1
ATOM 1081 N N . ALA A 1 160 ? -19.250 4.911 -44.816 1.00 50.81 160 ALA A N 1
ATOM 1082 C CA . ALA A 1 160 ? -18.877 6.321 -44.989 1.00 50.81 160 ALA A CA 1
ATOM 1083 C C . ALA A 1 160 ? -17.393 6.613 -44.658 1.00 50.81 160 ALA A C 1
ATOM 1085 O O . ALA A 1 160 ? -16.771 7.462 -45.291 1.00 50.81 160 ALA A O 1
ATOM 1086 N N . LEU A 1 161 ? -16.791 5.889 -43.704 1.00 50.28 161 LEU A N 1
ATOM 1087 C CA . LEU A 1 161 ? -15.353 5.975 -43.398 1.00 50.28 161 LEU A CA 1
ATOM 1088 C C . LEU A 1 161 ? -14.467 5.199 -44.393 1.00 50.28 161 LEU A C 1
ATOM 1090 O O . LEU A 1 161 ? -13.257 5.438 -44.445 1.00 50.28 161 LEU A O 1
ATOM 1094 N N . ALA A 1 162 ? -15.038 4.275 -45.171 1.00 51.62 162 ALA A N 1
ATOM 1095 C CA . ALA A 1 162 ? -14.323 3.442 -46.135 1.00 51.62 162 ALA A CA 1
ATOM 1096 C C . ALA A 1 162 ? -14.042 4.153 -47.473 1.00 51.62 162 ALA A C 1
ATOM 1098 O O . ALA A 1 162 ? -13.119 3.741 -48.178 1.00 51.62 162 ALA A O 1
ATOM 1099 N N . GLU A 1 163 ? -14.750 5.245 -47.777 1.00 47.59 163 GLU A N 1
ATOM 1100 C CA . GLU A 1 163 ? -14.645 5.996 -49.043 1.00 47.59 163 GLU A CA 1
ATOM 1101 C C . GLU A 1 163 ? -13.853 7.315 -48.923 1.00 47.59 163 GLU A C 1
ATOM 1103 O O . GLU A 1 163 ? -13.351 7.829 -49.919 1.00 47.59 163 GLU A O 1
ATOM 1108 N N . MET A 1 164 ? -13.645 7.851 -47.711 1.00 51.94 164 MET A N 1
ATOM 1109 C CA . MET A 1 164 ? -12.939 9.133 -47.523 1.00 51.94 164 MET A CA 1
ATOM 1110 C C . MET A 1 164 ? -11.481 9.099 -48.039 1.00 51.94 164 MET A C 1
ATOM 1112 O O . MET A 1 164 ? -10.796 8.089 -47.843 1.00 51.94 164 MET A O 1
ATOM 1116 N N . PRO A 1 165 ? -10.922 10.199 -48.582 1.00 63.09 165 PRO A N 1
ATOM 1117 C CA . PRO A 1 165 ? -9.501 10.279 -48.931 1.00 63.09 165 PRO A CA 1
ATOM 1118 C C . PRO A 1 165 ? -8.568 9.927 -47.759 1.00 63.09 165 PRO A C 1
ATOM 1120 O O . PRO A 1 165 ? -8.868 10.214 -46.597 1.00 63.09 165 PRO A O 1
ATOM 1123 N N . ARG A 1 166 ? -7.407 9.320 -48.051 1.00 56.09 166 ARG A N 1
ATOM 1124 C CA . ARG A 1 166 ? -6.488 8.763 -47.031 1.00 56.09 166 ARG A CA 1
ATOM 1125 C C . ARG A 1 166 ? -6.061 9.807 -45.984 1.00 56.09 166 ARG A C 1
ATOM 1127 O O . ARG A 1 166 ? -6.096 9.516 -44.789 1.00 56.09 166 ARG A O 1
ATOM 1134 N N . ALA A 1 167 ? -5.786 11.035 -46.429 1.00 54.91 167 ALA A N 1
ATOM 1135 C CA . ALA A 1 167 ? -5.467 12.178 -45.572 1.00 54.91 167 ALA A CA 1
ATOM 1136 C C . ALA A 1 167 ? -6.629 12.592 -44.645 1.00 54.91 167 ALA A C 1
ATOM 1138 O O . ALA A 1 167 ? -6.397 12.918 -43.484 1.00 54.91 167 ALA A O 1
ATOM 1139 N N . ALA A 1 168 ? -7.885 12.516 -45.103 1.00 51.53 168 ALA A N 1
ATOM 1140 C CA . ALA A 1 168 ? -9.051 12.852 -44.281 1.00 51.53 168 ALA A CA 1
ATOM 1141 C C . ALA A 1 168 ? -9.267 11.834 -43.146 1.00 51.53 168 ALA A C 1
ATOM 1143 O O . ALA A 1 168 ? -9.589 12.220 -42.023 1.00 51.53 168 ALA A O 1
ATOM 1144 N N . ARG A 1 169 ? -9.012 10.538 -43.396 1.00 53.16 169 ARG A N 1
ATOM 1145 C CA . ARG A 1 169 ? -9.044 9.502 -42.342 1.00 53.16 169 ARG A CA 1
ATOM 1146 C C . ARG A 1 169 ? -7.927 9.703 -41.319 1.00 53.16 169 ARG A C 1
ATOM 1148 O O . ARG A 1 169 ? -8.181 9.601 -40.122 1.00 53.16 169 ARG A O 1
ATOM 1155 N N . GLN A 1 170 ? -6.718 10.028 -41.780 1.00 57.97 170 GLN A N 1
ATOM 1156 C CA . GLN A 1 170 ? -5.583 10.347 -40.907 1.00 57.97 170 GLN A CA 1
ATOM 1157 C C . GLN A 1 170 ? -5.861 11.597 -40.061 1.00 57.97 170 GLN A C 1
ATOM 1159 O O . GLN A 1 170 ? -5.668 11.553 -38.850 1.00 57.97 170 GLN A O 1
ATOM 1164 N N . GLY A 1 171 ? -6.416 12.660 -40.653 1.00 58.59 171 GLY A N 1
ATOM 1165 C CA . GLY A 1 171 ? -6.865 13.855 -39.935 1.00 58.59 171 GLY A CA 1
ATOM 1166 C C . GLY A 1 171 ? -7.940 13.550 -38.887 1.00 58.59 171 GLY A C 1
ATOM 1167 O O . GLY A 1 171 ? -7.811 13.965 -37.740 1.00 58.59 171 GLY A O 1
ATOM 1168 N N . ALA A 1 172 ? -8.955 12.749 -39.227 1.00 51.81 172 ALA A N 1
ATOM 1169 C CA . ALA A 1 172 ? -9.999 12.342 -38.284 1.00 51.81 172 ALA A CA 1
ATOM 1170 C C . ALA A 1 172 ? -9.467 11.460 -37.133 1.00 51.81 172 ALA A C 1
ATOM 1172 O O . ALA A 1 172 ? -9.921 11.590 -35.995 1.00 51.81 172 ALA A O 1
ATOM 1173 N N . GLN A 1 173 ? -8.494 10.581 -37.396 1.00 55.22 173 GLN A N 1
ATOM 1174 C CA . GLN A 1 173 ? -7.827 9.785 -36.358 1.00 55.22 173 GLN A CA 1
ATOM 1175 C C . GLN A 1 173 ? -6.905 10.640 -35.477 1.00 55.22 173 GLN A C 1
ATOM 1177 O O . GLN A 1 173 ? -6.922 10.480 -34.257 1.00 55.22 173 GLN A O 1
ATOM 1182 N N . ALA A 1 174 ? -6.152 11.577 -36.061 1.00 56.28 174 ALA A N 1
ATOM 1183 C CA . ALA A 1 174 ? -5.318 12.525 -35.327 1.00 56.28 174 ALA A CA 1
ATOM 1184 C C . ALA A 1 174 ? -6.165 13.452 -34.440 1.00 56.28 174 ALA A C 1
ATOM 1186 O O . ALA A 1 174 ? -5.850 13.617 -33.265 1.00 56.28 174 ALA A O 1
ATOM 1187 N N . ALA A 1 175 ? -7.286 13.970 -34.952 1.00 53.75 175 ALA A N 1
ATOM 1188 C CA . ALA A 1 175 ? -8.233 14.777 -34.185 1.00 53.75 175 ALA A CA 1
ATOM 1189 C C . ALA A 1 175 ? -8.864 13.988 -33.025 1.00 53.75 175 ALA A C 1
ATOM 1191 O O . ALA A 1 175 ? -8.960 14.508 -31.916 1.00 53.75 175 ALA A O 1
ATOM 1192 N N . ARG A 1 176 ? -9.235 12.713 -33.233 1.00 60.16 176 ARG A N 1
ATOM 1193 C CA . ARG A 1 176 ? -9.724 11.841 -32.148 1.00 60.16 176 ARG A CA 1
ATOM 1194 C C . ARG A 1 176 ? -8.657 11.571 -31.089 1.00 60.16 176 ARG A C 1
ATOM 1196 O O . ARG A 1 176 ? -8.969 11.672 -29.908 1.00 60.16 176 ARG A O 1
ATOM 1203 N N . ARG A 1 177 ? -7.412 11.286 -31.490 1.00 59.78 177 ARG A N 1
ATOM 1204 C CA . ARG A 1 177 ? -6.287 11.119 -30.554 1.00 59.78 177 ARG A CA 1
ATOM 1205 C C . ARG A 1 177 ? -6.023 12.405 -29.773 1.00 59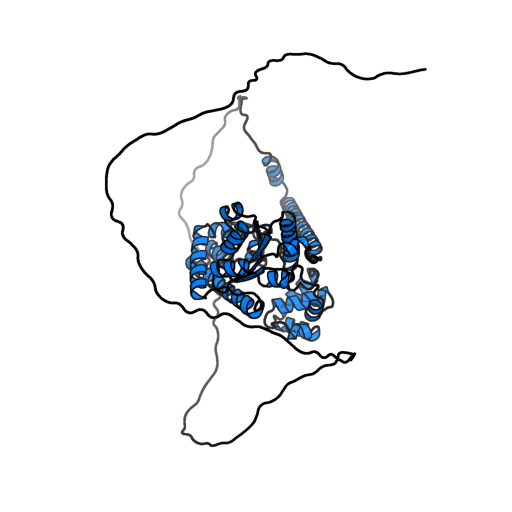.78 177 ARG A C 1
ATOM 1207 O O . ARG A 1 177 ? -5.977 12.355 -28.554 1.00 59.78 177 ARG A O 1
ATOM 1214 N N . GLY A 1 178 ? -5.955 13.555 -30.445 1.00 52.75 178 GLY A N 1
ATOM 1215 C CA . GLY A 1 178 ? -5.796 14.863 -29.803 1.00 52.75 178 GLY A CA 1
ATOM 1216 C C . GLY A 1 178 ? -6.918 15.182 -28.812 1.00 52.75 178 GLY A C 1
ATOM 1217 O O . GLY A 1 178 ? -6.636 15.604 -27.695 1.00 52.75 178 GLY A O 1
ATOM 1218 N N . ALA A 1 179 ? -8.176 14.901 -29.168 1.00 45.78 179 ALA A N 1
ATOM 1219 C CA . ALA A 1 179 ? -9.315 15.047 -28.262 1.00 45.78 179 ALA A CA 1
ATOM 1220 C C . ALA A 1 179 ? -9.222 14.105 -27.049 1.00 45.78 179 ALA A C 1
ATOM 1222 O O . ALA A 1 179 ? -9.447 14.545 -25.925 1.00 45.78 179 ALA A O 1
ATOM 1223 N N . GLN A 1 180 ? -8.830 12.840 -27.244 1.00 56.78 180 GLN A N 1
ATOM 1224 C CA . GLN A 1 180 ? -8.611 11.888 -26.148 1.00 56.78 180 GLN A CA 1
ATOM 1225 C C . GLN A 1 180 ? -7.465 12.326 -25.230 1.00 56.78 180 GLN A C 1
ATOM 1227 O O . GLN A 1 180 ? -7.648 12.348 -24.017 1.00 56.78 180 GLN A O 1
ATOM 1232 N N . THR A 1 181 ? -6.321 12.747 -25.775 1.00 52.84 181 THR A N 1
ATOM 1233 C CA . THR A 1 181 ? -5.190 13.261 -24.987 1.00 52.84 181 THR A CA 1
ATOM 1234 C C . THR A 1 181 ? -5.558 14.549 -24.248 1.00 52.84 181 THR A C 1
ATOM 1236 O O . THR A 1 181 ? -5.200 14.698 -23.082 1.00 52.84 181 THR A O 1
ATOM 1239 N N . ALA A 1 182 ? -6.325 15.458 -24.860 1.00 44.50 182 ALA A N 1
ATOM 1240 C CA . ALA A 1 182 ? -6.817 16.665 -24.194 1.00 44.50 182 ALA A CA 1
ATOM 1241 C C . ALA A 1 182 ? -7.812 16.336 -23.067 1.00 44.50 182 ALA A C 1
ATOM 1243 O O . ALA A 1 182 ? -7.712 16.898 -21.979 1.00 44.50 182 ALA A O 1
ATOM 1244 N N . GLN A 1 183 ? -8.723 15.384 -23.285 1.00 52.88 183 GLN A N 1
ATOM 1245 C CA . GLN A 1 183 ? -9.692 14.932 -22.285 1.00 52.88 183 GLN A CA 1
ATOM 1246 C C . GLN A 1 183 ? -9.011 14.200 -21.116 1.00 52.88 183 GLN A C 1
ATOM 1248 O O . GLN A 1 183 ? -9.322 14.488 -19.963 1.00 52.88 183 GLN A O 1
ATOM 1253 N N . GLN A 1 184 ? -8.025 13.341 -21.391 1.00 55.03 184 GLN A N 1
ATOM 1254 C CA . GLN A 1 184 ? -7.158 12.726 -20.379 1.00 55.03 184 GLN A CA 1
ATOM 1255 C C . GLN A 1 184 ? -6.350 13.778 -19.607 1.00 55.03 184 GLN A C 1
ATOM 1257 O O . GLN A 1 184 ? -6.256 13.701 -18.386 1.00 55.03 184 GLN A O 1
ATOM 1262 N N . SER A 1 185 ? -5.814 14.799 -20.286 1.00 51.16 185 SER A N 1
ATOM 1263 C CA . SER A 1 185 ? -5.078 15.896 -19.635 1.00 51.16 185 SER A CA 1
ATOM 1264 C C . SER A 1 185 ? -5.987 16.737 -18.733 1.00 51.16 185 SER A C 1
ATOM 1266 O O . SER A 1 185 ? -5.601 17.083 -17.618 1.00 51.16 185 SER A O 1
ATOM 1268 N N . ALA A 1 186 ? -7.216 17.020 -19.172 1.00 41.97 186 ALA A N 1
ATOM 1269 C CA . ALA A 1 186 ? -8.221 17.719 -18.376 1.00 41.97 186 ALA A CA 1
ATOM 1270 C C . ALA A 1 186 ? -8.675 16.887 -17.164 1.00 41.97 186 ALA A C 1
ATOM 1272 O O . ALA A 1 186 ? -8.791 17.423 -16.063 1.00 41.97 186 ALA A O 1
ATOM 1273 N N . GLN A 1 187 ? -8.860 15.574 -17.333 1.00 52.09 187 GLN A N 1
ATOM 1274 C CA . GLN A 1 187 ? -9.149 14.656 -16.229 1.00 52.09 187 GLN A CA 1
ATOM 1275 C C . GLN A 1 187 ? -7.977 14.573 -15.244 1.00 52.09 187 GLN A C 1
ATOM 1277 O O . GLN A 1 187 ? -8.203 14.683 -14.044 1.00 52.09 187 GLN A O 1
ATOM 1282 N N . ALA A 1 188 ? -6.730 14.483 -15.712 1.00 49.41 188 ALA A N 1
ATOM 1283 C CA . ALA A 1 188 ? -5.544 14.516 -14.856 1.00 49.41 188 ALA A CA 1
ATOM 1284 C C . ALA A 1 188 ? -5.411 15.849 -14.091 1.00 49.41 188 ALA A C 1
ATOM 1286 O O . ALA A 1 188 ? -5.062 15.848 -12.911 1.00 49.41 188 ALA A O 1
ATOM 1287 N N . ALA A 1 189 ? -5.754 16.981 -14.716 1.00 42.53 189 ALA A N 1
ATOM 1288 C CA . ALA A 1 189 ? -5.800 18.285 -14.053 1.00 42.53 189 ALA A CA 1
ATOM 1289 C C . ALA A 1 189 ? -6.915 18.365 -12.989 1.00 42.53 189 ALA A C 1
ATOM 1291 O O . ALA A 1 189 ? -6.671 18.839 -11.880 1.00 42.53 189 ALA A O 1
ATOM 1292 N N . GLN A 1 190 ? -8.113 17.842 -13.275 1.00 43.53 190 GLN A N 1
ATOM 1293 C CA . GLN A 1 190 ? -9.215 17.759 -12.305 1.00 43.53 190 GLN A CA 1
ATOM 1294 C C . GLN A 1 190 ? -8.905 16.798 -11.145 1.00 43.53 190 GLN A C 1
ATOM 1296 O O . GLN A 1 190 ? -9.174 17.125 -9.989 1.00 43.53 190 GLN A O 1
ATOM 1301 N N . GLN A 1 191 ? -8.278 15.650 -11.419 1.00 47.62 191 GLN A N 1
ATOM 1302 C CA . GLN A 1 191 ? -7.764 14.737 -10.392 1.00 47.62 191 GLN A CA 1
ATOM 1303 C C . GLN A 1 191 ? -6.665 15.406 -9.554 1.00 47.62 191 GLN A C 1
ATOM 1305 O O . GLN A 1 191 ? -6.638 15.233 -8.338 1.00 47.62 191 GLN A O 1
ATOM 1310 N N . GLY A 1 192 ? -5.806 16.225 -10.169 1.00 43.75 192 GLY A N 1
ATOM 1311 C CA . GLY A 1 192 ? -4.840 17.072 -9.469 1.00 43.75 192 GLY A CA 1
ATOM 1312 C C . GLY A 1 192 ? -5.513 18.069 -8.520 1.00 43.75 192 GLY A C 1
ATOM 1313 O O . GLY A 1 192 ? -5.139 18.145 -7.351 1.00 43.75 192 GLY A O 1
ATOM 1314 N N . ALA A 1 193 ? -6.546 18.777 -8.985 1.00 37.75 193 ALA A N 1
ATOM 1315 C CA . ALA A 1 193 ? -7.316 19.707 -8.159 1.00 37.75 193 ALA A CA 1
ATOM 1316 C C . ALA A 1 193 ? -8.006 19.007 -6.971 1.00 37.75 193 ALA A C 1
ATOM 1318 O O . ALA A 1 193 ? -7.990 19.529 -5.858 1.00 37.75 193 ALA A O 1
ATOM 1319 N N . GLN A 1 194 ? -8.544 17.797 -7.165 1.00 43.12 194 GLN A N 1
ATOM 1320 C CA . GLN A 1 194 ? -9.111 16.996 -6.071 1.00 43.12 194 GLN A CA 1
ATOM 1321 C C . GLN A 1 194 ? -8.039 16.448 -5.112 1.00 43.12 194 GLN A C 1
ATOM 1323 O O . GLN A 1 194 ? -8.279 16.375 -3.910 1.00 43.12 194 GLN A O 1
ATOM 1328 N N . ALA A 1 195 ? -6.847 16.106 -5.610 1.00 43.88 195 ALA A N 1
ATOM 1329 C CA . ALA A 1 195 ? -5.724 15.633 -4.798 1.00 43.88 195 ALA A CA 1
ATOM 1330 C C . ALA A 1 195 ? -5.023 16.742 -3.986 1.00 43.88 195 ALA A C 1
ATOM 1332 O O . ALA A 1 195 ? -4.176 16.431 -3.148 1.00 43.88 195 ALA A O 1
ATOM 1333 N N . ALA A 1 196 ? -5.352 18.018 -4.219 1.00 50.59 196 ALA A N 1
ATOM 1334 C CA . ALA A 1 196 ? -4.759 19.154 -3.515 1.00 50.59 196 ALA A CA 1
ATOM 1335 C C . ALA A 1 196 ? -5.309 19.363 -2.090 1.00 50.59 196 ALA A C 1
ATOM 1337 O O . ALA A 1 196 ? -4.653 20.020 -1.282 1.00 50.59 196 ALA A O 1
ATOM 1338 N N . HIS A 1 197 ? -6.485 18.812 -1.762 1.00 61.97 197 HIS A N 1
ATOM 1339 C CA . HIS A 1 197 ? -7.075 18.928 -0.427 1.00 61.97 197 HIS A CA 1
ATOM 1340 C C . HIS A 1 197 ? -6.908 17.620 0.356 1.00 61.97 197 HIS A C 1
ATOM 1342 O O . HIS A 1 197 ? -7.594 16.627 0.105 1.00 61.97 197 HIS A O 1
ATOM 1348 N N . LEU A 1 198 ? -5.983 17.627 1.319 1.00 78.31 198 LEU A N 1
ATOM 1349 C CA . LEU A 1 198 ? -5.904 16.582 2.340 1.00 78.31 198 LEU A CA 1
ATOM 1350 C C . LEU A 1 198 ? -7.216 16.562 3.146 1.00 78.31 198 LEU A C 1
ATOM 1352 O O . LEU A 1 198 ? -7.794 17.628 3.367 1.00 78.31 198 LEU A O 1
ATOM 1356 N N . PRO A 1 199 ? -7.698 15.393 3.601 1.00 85.00 199 PRO A N 1
ATOM 1357 C CA . PRO A 1 199 ? -8.882 15.348 4.446 1.00 85.00 199 PRO A CA 1
ATOM 1358 C C . PRO A 1 199 ? -8.621 16.025 5.796 1.00 85.00 199 PRO A C 1
ATOM 1360 O O . PRO A 1 199 ? -7.513 15.977 6.334 1.00 85.00 199 PRO A O 1
ATOM 1363 N N . ALA A 1 200 ? -9.677 16.616 6.352 1.00 85.06 200 ALA A N 1
ATOM 1364 C CA . ALA A 1 200 ? -9.718 17.052 7.741 1.00 85.06 200 ALA A CA 1
ATOM 1365 C C . ALA A 1 200 ? -9.590 15.850 8.711 1.00 85.06 200 ALA A C 1
ATOM 1367 O O . ALA A 1 200 ? -9.736 14.698 8.284 1.00 85.06 200 ALA A O 1
ATOM 1368 N N . PRO A 1 201 ? -9.350 16.095 10.015 1.00 91.25 201 PRO A N 1
ATOM 1369 C CA . PRO A 1 201 ? -9.531 15.086 11.055 1.00 91.25 201 PRO A CA 1
ATOM 1370 C C . PRO A 1 201 ? -10.897 14.400 10.966 1.00 91.25 201 PRO A C 1
ATOM 1372 O O . PRO A 1 201 ? -11.896 15.048 10.649 1.00 91.25 201 PRO A O 1
ATOM 1375 N N . LEU A 1 202 ? -10.929 13.096 11.248 1.00 96.44 202 LEU A N 1
ATOM 1376 C CA . LEU A 1 202 ? -12.172 12.328 11.281 1.00 96.44 202 LEU A CA 1
ATOM 1377 C C . LEU A 1 202 ? -13.112 12.822 12.387 1.00 96.44 202 LEU A C 1
ATOM 1379 O O . LEU A 1 202 ? -12.678 13.298 13.438 1.00 96.44 202 LEU A O 1
ATOM 1383 N N . SER A 1 203 ? -14.409 12.654 12.156 1.00 96.75 203 SER A N 1
ATOM 1384 C CA . SER A 1 203 ? -15.470 13.002 13.088 1.00 96.75 203 SER A CA 1
ATOM 1385 C C . SER A 1 203 ? -15.370 12.204 14.388 1.00 96.75 203 SER A C 1
ATOM 1387 O O . SER A 1 203 ? -15.005 11.026 14.404 1.00 96.75 203 SER A O 1
ATOM 1389 N N . GLU A 1 204 ? -15.779 12.816 15.500 1.00 96.44 204 GLU A N 1
ATOM 1390 C CA . GLU A 1 204 ? -15.842 12.128 16.795 1.00 96.44 204 GLU A CA 1
ATOM 1391 C C . GLU A 1 204 ? -16.738 10.877 16.757 1.00 96.44 204 GLU A C 1
ATOM 1393 O O . GLU A 1 204 ? -16.446 9.901 17.442 1.00 96.44 204 GLU A O 1
ATOM 1398 N N . ALA A 1 205 ? -17.758 10.842 15.890 1.00 94.69 205 ALA A N 1
ATOM 1399 C CA . ALA A 1 205 ? -18.568 9.647 15.651 1.00 94.69 205 ALA A CA 1
ATOM 1400 C C . ALA A 1 205 ? -17.755 8.503 15.009 1.00 94.69 205 ALA A C 1
ATOM 1402 O O . ALA A 1 205 ? -17.832 7.361 15.466 1.00 94.69 205 ALA A O 1
ATOM 1403 N N . ALA A 1 206 ? -16.932 8.796 13.996 1.00 96.38 206 ALA A N 1
ATOM 1404 C CA . ALA A 1 206 ? -16.044 7.808 13.382 1.00 96.38 206 ALA A CA 1
ATOM 1405 C C . ALA A 1 206 ? -14.931 7.345 14.337 1.00 96.38 206 ALA A C 1
ATOM 1407 O O . ALA A 1 206 ? -14.604 6.156 14.385 1.00 96.38 206 ALA A O 1
ATOM 1408 N N . LEU A 1 207 ? -14.382 8.260 15.142 1.00 96.81 207 LEU A N 1
ATOM 1409 C CA . LEU A 1 207 ? -13.360 7.951 16.144 1.00 96.81 207 LEU A CA 1
ATOM 1410 C C . LEU A 1 207 ? -13.923 7.170 17.350 1.00 96.81 207 LEU A C 1
ATOM 1412 O O . LEU A 1 207 ? -13.207 6.355 17.935 1.00 96.81 207 LEU A O 1
ATOM 1416 N N . ALA A 1 208 ? -15.195 7.359 17.717 1.00 96.44 208 ALA A N 1
ATOM 1417 C CA . ALA A 1 208 ? -15.854 6.633 18.811 1.00 96.44 208 ALA A CA 1
ATOM 1418 C C . ALA A 1 208 ? -16.025 5.128 18.531 1.00 96.44 208 ALA A C 1
ATOM 1420 O O . ALA A 1 208 ? -15.950 4.322 19.458 1.00 96.44 208 ALA A O 1
ATOM 1421 N N . LEU A 1 209 ? -16.164 4.723 17.262 1.00 96.56 209 LEU A N 1
ATOM 1422 C CA . LEU A 1 209 ? -16.196 3.305 16.858 1.00 96.56 209 LEU A CA 1
ATOM 1423 C C . LEU A 1 209 ? -14.831 2.600 17.000 1.00 96.56 209 LEU A C 1
ATOM 1425 O O . LEU A 1 209 ? -14.744 1.372 16.891 1.00 96.56 209 LEU A O 1
ATOM 1429 N N . ARG A 1 210 ? -13.762 3.365 17.265 1.00 97.25 210 ARG A N 1
ATOM 1430 C CA . ARG A 1 210 ? -12.367 2.915 17.398 1.00 97.25 210 ARG A CA 1
ATOM 1431 C C . ARG A 1 210 ? -11.929 2.027 16.224 1.00 97.25 210 ARG A C 1
ATOM 1433 O O . ARG A 1 210 ? -11.802 0.805 16.407 1.00 97.25 210 ARG A O 1
ATOM 1440 N N . PRO A 1 211 ? -11.720 2.625 15.030 1.00 98.31 211 PRO A N 1
ATOM 1441 C CA . PRO A 1 211 ? -11.385 1.913 13.798 1.00 98.31 211 PRO A CA 1
ATOM 1442 C C . PRO A 1 211 ? -10.209 0.949 13.962 1.00 98.31 211 PRO A C 1
ATOM 1444 O O . PRO A 1 211 ? -9.257 1.233 14.693 1.00 98.31 211 PRO A O 1
ATOM 1447 N N . VAL A 1 212 ? -10.257 -0.186 13.267 1.00 98.69 212 VAL A N 1
ATOM 1448 C CA . VAL A 1 212 ? -9.226 -1.229 13.347 1.00 98.69 212 VAL A CA 1
ATOM 1449 C C . VAL A 1 212 ? -8.253 -1.098 12.179 1.00 98.69 212 VAL A C 1
ATOM 1451 O O . VAL A 1 212 ? -8.679 -1.009 11.031 1.00 98.69 212 VAL A O 1
ATOM 1454 N N . LEU A 1 213 ? -6.946 -1.111 12.445 1.00 98.69 213 LEU A N 1
ATOM 1455 C CA . LEU A 1 213 ? -5.900 -1.008 11.425 1.00 98.69 213 LEU A CA 1
ATOM 1456 C C . LEU A 1 213 ? -5.064 -2.291 11.420 1.00 98.69 213 LEU A C 1
ATOM 1458 O O . LEU A 1 213 ? -4.348 -2.590 12.378 1.00 98.69 213 LEU A O 1
ATOM 1462 N N . VAL A 1 214 ? -5.152 -3.039 10.319 1.00 98.62 214 VAL A N 1
ATOM 1463 C CA . VAL A 1 214 ? -4.548 -4.365 10.138 1.00 98.62 214 VAL A CA 1
ATOM 1464 C C . VAL A 1 214 ? -3.418 -4.287 9.109 1.00 98.62 214 VAL A C 1
ATOM 1466 O O . VAL A 1 214 ? -3.620 -4.411 7.896 1.00 98.62 214 VAL A O 1
ATOM 1469 N N . ALA A 1 215 ? -2.197 -4.094 9.603 1.00 98.44 215 ALA A N 1
ATOM 1470 C CA . ALA A 1 215 ? -0.987 -4.064 8.787 1.00 98.44 215 ALA A CA 1
ATOM 1471 C C . ALA A 1 215 ? -0.310 -5.448 8.721 1.00 98.44 215 ALA A C 1
ATOM 1473 O O . ALA A 1 215 ? -0.458 -6.282 9.612 1.00 98.44 215 ALA A O 1
ATOM 1474 N N . GLY A 1 216 ? 0.469 -5.717 7.673 1.00 97.69 216 GLY A N 1
ATOM 1475 C CA . GLY A 1 216 ? 1.181 -6.994 7.524 1.00 97.69 216 GLY A CA 1
ATOM 1476 C C . GLY A 1 216 ? 1.712 -7.218 6.107 1.00 97.69 216 GLY A C 1
ATOM 1477 O O . GLY A 1 216 ? 1.204 -6.594 5.168 1.00 97.69 216 GLY A O 1
ATOM 1478 N N . PRO A 1 217 ? 2.693 -8.114 5.895 1.00 97.56 217 PRO A N 1
ATOM 1479 C CA . PRO A 1 217 ? 3.183 -8.411 4.554 1.00 97.56 217 PRO A CA 1
ATOM 1480 C C . PRO A 1 217 ? 2.118 -9.129 3.704 1.00 97.56 217 PRO A C 1
ATOM 1482 O O . PRO A 1 217 ? 1.075 -9.571 4.208 1.00 97.56 217 PRO A O 1
ATOM 1485 N N . THR A 1 218 ? 2.349 -9.232 2.396 1.00 95.81 218 THR A N 1
ATOM 1486 C CA . THR A 1 218 ? 1.575 -10.125 1.513 1.00 95.81 218 THR A CA 1
ATOM 1487 C C . THR A 1 218 ? 1.608 -11.576 2.024 1.00 95.81 218 THR A C 1
ATOM 1489 O O . THR A 1 218 ? 2.507 -11.936 2.776 1.00 95.81 218 THR A O 1
ATOM 1492 N N . ALA A 1 219 ? 0.587 -12.377 1.702 1.00 95.62 219 ALA A N 1
ATOM 1493 C CA . ALA A 1 219 ? 0.376 -13.756 2.180 1.00 95.62 219 ALA A CA 1
ATOM 1494 C C . ALA A 1 219 ? 0.306 -13.987 3.719 1.00 95.62 219 ALA A C 1
ATOM 1496 O O . ALA A 1 219 ? 0.159 -15.122 4.166 1.00 95.62 219 ALA A O 1
ATOM 1497 N N . SER A 1 220 ? 0.338 -12.943 4.561 1.00 96.19 220 SER A N 1
ATOM 1498 C CA . SER A 1 220 ? 0.337 -13.106 6.034 1.00 96.19 220 SER A CA 1
ATOM 1499 C C . SER A 1 220 ? -0.989 -13.544 6.676 1.00 96.19 220 SER A C 1
ATOM 1501 O O . SER A 1 220 ? -0.971 -13.910 7.849 1.00 96.19 220 SER A O 1
ATOM 1503 N N . GLY A 1 221 ? -2.111 -13.532 5.945 1.00 94.88 221 GLY A N 1
ATOM 1504 C CA . GLY A 1 221 ? -3.456 -13.829 6.476 1.00 94.88 221 GLY A CA 1
ATOM 1505 C C . GLY A 1 221 ? -4.337 -12.602 6.768 1.00 94.88 221 GLY A C 1
ATOM 1506 O O . GLY A 1 221 ? -5.394 -12.742 7.377 1.00 94.88 221 GLY A O 1
ATOM 1507 N N . LYS A 1 222 ? -3.928 -11.401 6.327 1.00 97.19 222 LYS A N 1
ATOM 1508 C CA . LYS A 1 222 ? -4.659 -10.135 6.542 1.00 97.19 222 LYS A CA 1
ATOM 1509 C C . LYS A 1 222 ? -6.148 -10.167 6.168 1.00 97.19 222 LYS A C 1
ATOM 1511 O O . LYS A 1 222 ? -6.950 -9.693 6.960 1.00 97.19 222 LYS A O 1
ATOM 1516 N N . SER A 1 223 ? -6.506 -10.664 4.981 1.00 95.75 223 SER A N 1
ATOM 1517 C CA . SER A 1 223 ? -7.884 -10.578 4.467 1.00 95.75 223 SER A CA 1
ATOM 1518 C C . SER A 1 223 ? -8.853 -11.385 5.334 1.00 95.75 223 SER A C 1
ATOM 1520 O O . SER A 1 223 ? -9.829 -10.837 5.830 1.00 95.75 223 SER A O 1
ATOM 1522 N N . ALA A 1 224 ? -8.502 -12.639 5.641 1.00 95.94 224 ALA A N 1
ATOM 1523 C CA . ALA A 1 224 ? -9.271 -13.496 6.545 1.00 95.94 224 ALA A CA 1
ATOM 1524 C C . ALA A 1 224 ? -9.419 -12.893 7.957 1.00 95.94 224 ALA A C 1
ATOM 1526 O O . ALA A 1 224 ? -10.479 -13.003 8.565 1.00 95.94 224 ALA A O 1
ATOM 1527 N N . LEU A 1 225 ? -8.385 -12.210 8.468 1.00 97.75 225 LEU A N 1
ATOM 1528 C CA . LEU A 1 225 ? -8.467 -11.465 9.729 1.00 97.75 225 LEU A CA 1
ATOM 1529 C C . LEU A 1 225 ? -9.429 -10.270 9.634 1.00 97.75 225 LEU A C 1
ATOM 1531 O O . LEU A 1 225 ? -10.233 -10.075 10.539 1.00 97.75 225 LEU A O 1
ATOM 1535 N N . ALA A 1 226 ? -9.358 -9.473 8.566 1.00 98.00 226 ALA A N 1
ATOM 1536 C CA . ALA A 1 226 ? -10.233 -8.316 8.380 1.00 98.00 226 ALA A CA 1
ATOM 1537 C C . ALA A 1 226 ? -11.705 -8.722 8.217 1.00 98.00 226 ALA A C 1
ATOM 1539 O O . ALA A 1 226 ? -12.570 -8.086 8.811 1.00 98.00 226 ALA A O 1
ATOM 1540 N N . LEU A 1 227 ? -11.980 -9.816 7.503 1.00 97.88 227 LEU A N 1
ATOM 1541 C CA . LEU A 1 227 ? -13.328 -10.360 7.359 1.00 97.88 227 LEU A CA 1
ATOM 1542 C C . LEU A 1 227 ? -13.867 -10.929 8.681 1.00 97.88 227 LEU A C 1
ATOM 1544 O O . LEU A 1 227 ? -14.952 -10.548 9.109 1.00 97.88 227 LEU A O 1
ATOM 1548 N N . ALA A 1 228 ? -13.072 -11.729 9.401 1.00 97.69 228 ALA A N 1
ATOM 1549 C CA . ALA A 1 228 ? -13.455 -12.236 10.722 1.00 97.69 228 ALA A CA 1
ATOM 1550 C C . ALA A 1 228 ? -13.630 -11.121 11.775 1.00 97.69 228 ALA A C 1
ATOM 1552 O O . ALA A 1 228 ? -14.331 -11.310 12.770 1.00 97.69 228 ALA A O 1
ATOM 1553 N N . LEU A 1 229 ? -12.997 -9.957 11.584 1.00 97.81 229 LEU A N 1
ATOM 1554 C CA . LEU A 1 229 ? -13.264 -8.744 12.359 1.00 97.81 229 LEU A CA 1
ATOM 1555 C C . LEU A 1 229 ? -14.558 -8.055 11.908 1.00 97.81 229 LEU A C 1
ATOM 1557 O O . LEU A 1 229 ? -15.313 -7.599 12.762 1.00 97.81 229 LEU A O 1
ATOM 1561 N N . ALA A 1 230 ? -14.840 -8.000 10.605 1.00 97.88 230 ALA A N 1
ATOM 1562 C CA . ALA A 1 230 ? -16.049 -7.383 10.068 1.00 97.88 230 ALA A CA 1
ATOM 1563 C C . ALA A 1 230 ? -17.314 -8.112 10.542 1.00 97.88 230 ALA A C 1
ATOM 1565 O O . ALA A 1 230 ? -18.193 -7.485 11.131 1.00 97.88 230 ALA A O 1
ATOM 1566 N N . GLU A 1 231 ? -17.342 -9.440 10.421 1.00 96.75 231 GLU A N 1
ATOM 1567 C CA . GLU A 1 231 ? -18.437 -10.296 10.906 1.00 96.75 231 GLU A CA 1
ATOM 1568 C C . GLU A 1 231 ? -18.686 -10.139 12.421 1.00 96.75 231 GLU A C 1
ATOM 1570 O O . GLU A 1 231 ? -19.816 -10.264 12.886 1.00 96.75 231 GLU A O 1
ATOM 1575 N N . ARG A 1 232 ? -17.645 -9.827 13.209 1.00 96.25 232 ARG A N 1
ATOM 1576 C CA . ARG A 1 232 ? -17.722 -9.685 14.677 1.00 96.25 232 ARG A CA 1
ATOM 1577 C C . ARG A 1 232 ? -18.035 -8.278 15.183 1.00 96.25 232 ARG A C 1
ATOM 1579 O O . ARG A 1 232 ? -18.393 -8.139 16.349 1.00 96.25 232 ARG A O 1
ATOM 1586 N N . LEU A 1 233 ? -17.833 -7.245 14.366 1.00 96.00 233 LEU A N 1
ATOM 1587 C CA . LEU A 1 233 ? -17.871 -5.836 14.789 1.00 96.00 233 LEU A CA 1
ATOM 1588 C C . LEU A 1 233 ? -18.888 -4.996 13.995 1.00 96.00 233 LEU A C 1
ATOM 1590 O O . LEU A 1 233 ? -18.800 -3.766 14.019 1.00 96.00 233 LEU A O 1
ATOM 1594 N N . ASN A 1 234 ? -19.803 -5.638 13.251 1.00 96.50 234 ASN A N 1
ATOM 1595 C CA . ASN A 1 234 ? -20.604 -4.991 12.199 1.00 96.50 234 ASN A CA 1
ATOM 1596 C C . ASN A 1 234 ? -19.703 -4.136 11.285 1.00 96.50 234 ASN A C 1
ATOM 1598 O O . ASN A 1 234 ? -19.938 -2.952 11.067 1.00 96.50 234 ASN A O 1
ATOM 1602 N N . GLY A 1 235 ? -18.559 -4.685 10.886 1.00 97.56 235 GLY A N 1
ATOM 1603 C CA . GLY A 1 235 ? -17.486 -3.909 10.284 1.00 97.56 235 GLY A CA 1
ATOM 1604 C C . GLY A 1 235 ? -17.586 -3.778 8.770 1.00 97.56 235 GLY A C 1
ATOM 1605 O O . GLY A 1 235 ? -18.258 -4.552 8.093 1.00 97.56 235 GLY A O 1
ATOM 1606 N N . CYS A 1 236 ? -16.849 -2.809 8.241 1.00 98.19 236 CYS A N 1
ATOM 1607 C CA . CYS A 1 236 ? -16.633 -2.629 6.812 1.00 98.19 236 CYS A CA 1
ATOM 1608 C C . CYS A 1 236 ? -15.129 -2.585 6.534 1.00 98.19 236 CYS A C 1
ATOM 1610 O O . CYS A 1 236 ? -14.378 -1.870 7.205 1.00 98.19 236 CYS A O 1
ATOM 1612 N N . VAL A 1 237 ? -14.687 -3.355 5.544 1.00 98.81 237 VAL A N 1
ATOM 1613 C CA . VAL A 1 237 ? -13.278 -3.528 5.196 1.00 98.81 237 VAL A CA 1
ATOM 1614 C C . VAL A 1 237 ? -12.856 -2.448 4.200 1.00 98.81 237 VAL A C 1
ATOM 1616 O O . VAL A 1 237 ? -13.521 -2.226 3.194 1.00 98.81 237 VAL A O 1
ATOM 1619 N N . ILE A 1 238 ? -11.745 -1.763 4.465 1.00 98.88 238 ILE A N 1
ATOM 1620 C CA . ILE A 1 238 ? -11.236 -0.649 3.654 1.00 98.88 238 ILE A CA 1
ATOM 1621 C C . ILE A 1 238 ? -9.809 -0.976 3.207 1.00 98.88 238 ILE A C 1
ATOM 1623 O O . ILE A 1 238 ? -8.921 -1.203 4.034 1.00 98.88 238 ILE A O 1
ATOM 1627 N N . ASN A 1 239 ? -9.581 -0.989 1.895 1.00 98.69 239 ASN A N 1
ATOM 1628 C CA . ASN A 1 239 ? -8.290 -1.322 1.301 1.00 98.69 239 ASN A CA 1
ATOM 1629 C C . ASN A 1 239 ? -7.184 -0.307 1.664 1.00 98.69 239 ASN A C 1
ATOM 1631 O O . ASN A 1 239 ? -7.329 0.895 1.440 1.00 98.69 239 ASN A O 1
ATOM 1635 N N . ALA A 1 240 ? -6.030 -0.803 2.120 1.00 98.38 240 ALA A N 1
ATOM 1636 C CA . ALA A 1 240 ? -4.775 -0.064 2.290 1.00 98.38 240 ALA A CA 1
ATOM 1637 C C . ALA A 1 240 ? -3.597 -0.704 1.514 1.00 98.38 240 ALA A C 1
ATOM 1639 O O . ALA A 1 240 ? -2.454 -0.769 1.990 1.00 98.38 240 ALA A O 1
ATOM 1640 N N . ASP A 1 241 ? -3.866 -1.208 0.310 1.00 97.56 241 ASP A N 1
ATOM 1641 C CA . ASP A 1 241 ? -2.877 -1.706 -0.642 1.00 97.56 241 ASP A CA 1
ATOM 1642 C C . ASP A 1 241 ? -2.948 -0.977 -1.996 1.00 97.56 241 ASP A C 1
ATOM 1644 O O . ASP A 1 241 ? -3.989 -0.923 -2.655 1.00 97.56 241 ASP A O 1
ATOM 1648 N N . ALA A 1 242 ? -1.808 -0.414 -2.410 1.00 96.38 242 ALA A N 1
ATOM 1649 C CA . ALA A 1 242 ? -1.679 0.452 -3.577 1.00 96.38 242 ALA A CA 1
ATOM 1650 C C . ALA A 1 242 ? -1.794 -0.260 -4.938 1.00 96.38 242 ALA A C 1
ATOM 1652 O O . ALA A 1 242 ? -1.847 0.432 -5.952 1.00 96.38 242 ALA A O 1
ATOM 1653 N N . ILE A 1 243 ? -1.820 -1.598 -4.990 1.00 96.44 243 ILE A N 1
ATOM 1654 C CA . ILE A 1 243 ? -2.093 -2.348 -6.231 1.00 96.44 243 ILE A CA 1
ATOM 1655 C C . ILE A 1 243 ? -3.558 -2.799 -6.285 1.00 96.44 243 ILE A C 1
ATOM 1657 O O . ILE A 1 243 ? -4.176 -2.761 -7.347 1.00 96.44 243 ILE A O 1
ATOM 1661 N N . GLN A 1 244 ? -4.152 -3.146 -5.138 1.00 97.56 244 GLN A N 1
ATOM 1662 C CA . GLN A 1 244 ? -5.530 -3.652 -5.053 1.00 97.56 244 GLN A CA 1
ATOM 1663 C C . GLN A 1 244 ? -6.602 -2.626 -5.484 1.00 97.56 244 GLN A C 1
ATOM 1665 O O . GLN A 1 244 ? -7.737 -3.020 -5.768 1.00 97.56 244 GLN A O 1
ATOM 1670 N N . VAL A 1 245 ? -6.247 -1.343 -5.636 1.00 97.75 245 VAL A N 1
ATOM 1671 C CA . VAL A 1 245 ? -7.115 -0.281 -6.186 1.00 97.75 245 VAL A CA 1
ATOM 1672 C C . VAL A 1 245 ? -7.373 -0.390 -7.702 1.00 97.75 245 VAL A C 1
ATOM 1674 O O . VAL A 1 245 ? -8.406 0.085 -8.161 1.00 97.75 245 VAL A O 1
ATOM 1677 N N . TYR A 1 246 ? -6.481 -1.008 -8.490 1.00 97.00 246 TYR A N 1
ATOM 1678 C CA . TYR A 1 246 ? -6.526 -0.929 -9.964 1.00 97.00 246 TYR A CA 1
ATOM 1679 C C . TYR A 1 246 ? -7.426 -1.987 -10.605 1.00 97.00 246 TYR A C 1
ATOM 1681 O O . TYR A 1 246 ? -7.093 -3.171 -10.558 1.00 97.00 246 TYR A O 1
ATOM 1689 N N . GLY A 1 247 ? -8.537 -1.581 -11.225 1.00 94.00 247 GLY A N 1
ATOM 1690 C CA . GLY A 1 247 ? -9.627 -2.448 -11.695 1.00 94.00 247 GLY A CA 1
ATOM 1691 C C . GLY A 1 247 ? -9.190 -3.773 -12.327 1.00 94.00 247 GLY A C 1
ATOM 1692 O O . GLY A 1 247 ? -9.614 -4.825 -11.855 1.00 94.00 247 GLY A O 1
ATOM 1693 N N . GLY A 1 248 ? -8.266 -3.733 -13.291 1.00 91.62 248 GLY A N 1
ATOM 1694 C CA . GLY A 1 248 ? -7.777 -4.904 -14.034 1.00 91.62 248 GLY A CA 1
ATOM 1695 C C . GLY A 1 248 ? -6.910 -5.917 -13.267 1.00 91.62 248 GLY A C 1
ATOM 1696 O O . GLY A 1 248 ? -6.474 -6.878 -13.881 1.00 91.62 248 GLY A O 1
ATOM 1697 N N . TRP A 1 249 ? -6.659 -5.738 -11.963 1.00 95.62 249 TRP A N 1
ATOM 1698 C CA . TRP A 1 249 ? -5.939 -6.713 -11.124 1.00 95.62 249 TRP A CA 1
ATOM 1699 C C . TRP A 1 249 ? -6.801 -7.237 -9.965 1.00 95.62 249 TRP A C 1
ATOM 1701 O O . TRP A 1 249 ? -6.707 -6.727 -8.843 1.00 95.62 249 TRP A O 1
ATOM 1711 N N . ARG A 1 250 ? -7.633 -8.258 -10.189 1.00 95.94 250 ARG A N 1
ATOM 1712 C CA . ARG A 1 250 ? -8.375 -8.971 -9.134 1.00 95.94 250 ARG A CA 1
ATOM 1713 C C . ARG A 1 250 ? -7.563 -10.151 -8.587 1.00 95.94 250 ARG A C 1
ATOM 1715 O O . ARG A 1 250 ? -7.347 -10.200 -7.374 1.00 95.94 250 ARG A O 1
ATOM 1722 N N . VAL A 1 251 ? -7.068 -11.026 -9.462 1.00 97.00 251 VAL A N 1
ATOM 1723 C CA . VAL A 1 251 ? -6.343 -12.262 -9.124 1.00 97.00 251 VAL A CA 1
ATOM 1724 C C . VAL A 1 251 ? -4.919 -11.953 -8.666 1.00 97.00 251 VAL A C 1
ATOM 1726 O O . VAL A 1 251 ? -4.584 -12.223 -7.516 1.00 97.00 251 VAL A O 1
ATOM 1729 N N . LEU A 1 252 ? -4.087 -11.295 -9.483 1.00 96.06 252 LEU A N 1
ATOM 1730 C CA . LEU A 1 252 ? -2.672 -11.031 -9.158 1.00 96.06 252 LEU A CA 1
ATOM 1731 C C . LEU A 1 252 ? -2.480 -10.102 -7.950 1.00 96.06 252 LEU A C 1
ATOM 1733 O O . LEU A 1 252 ? -1.491 -10.210 -7.218 1.00 96.06 252 LEU A O 1
ATOM 1737 N N . SER A 1 253 ? -3.435 -9.206 -7.687 1.00 95.75 253 SER A N 1
ATOM 1738 C CA . SER A 1 253 ? -3.424 -8.398 -6.460 1.00 95.75 253 SER A CA 1
ATOM 1739 C C . SER A 1 253 ? -3.964 -9.160 -5.235 1.00 95.75 253 SER A C 1
ATOM 1741 O O . SER A 1 253 ? -3.702 -8.754 -4.098 1.00 95.75 253 SER A O 1
ATOM 1743 N N . ALA A 1 254 ? -4.643 -10.294 -5.449 1.00 96.06 254 ALA A N 1
ATOM 1744 C CA . ALA A 1 254 ? -5.431 -11.062 -4.486 1.00 96.06 254 ALA A CA 1
ATOM 1745 C C . ALA A 1 254 ? -6.417 -10.185 -3.707 1.00 96.06 254 ALA A C 1
ATOM 1747 O O . ALA A 1 254 ? -6.271 -9.969 -2.495 1.00 96.06 254 ALA A O 1
ATOM 1748 N N . ARG A 1 255 ? -7.399 -9.652 -4.435 1.00 96.44 255 ARG A N 1
ATOM 1749 C CA . ARG A 1 255 ? -8.600 -9.061 -3.837 1.00 96.44 255 ARG A CA 1
ATOM 1750 C C . ARG A 1 255 ? -9.372 -10.089 -2.996 1.00 96.44 255 ARG A C 1
ATOM 1752 O O . ARG A 1 255 ? -9.152 -11.289 -3.146 1.00 96.44 255 ARG A O 1
ATOM 1759 N N . PRO A 1 256 ? -10.293 -9.622 -2.140 1.00 96.56 256 PRO A N 1
ATOM 1760 C CA . PRO A 1 256 ? -11.404 -10.437 -1.654 1.00 96.56 256 PRO A CA 1
ATOM 1761 C C . PRO A 1 256 ? -12.082 -11.245 -2.780 1.00 96.56 256 PRO A C 1
ATOM 1763 O O . PRO A 1 256 ? -12.207 -10.774 -3.919 1.00 96.56 256 PRO A O 1
ATOM 1766 N N . SER A 1 257 ? -12.529 -12.462 -2.470 1.00 95.00 257 SER A N 1
ATOM 1767 C CA . SER A 1 257 ? -13.399 -13.240 -3.362 1.00 95.00 257 SER A CA 1
ATOM 1768 C C . SER A 1 257 ? -14.806 -12.631 -3.419 1.00 95.00 257 SER A C 1
ATOM 1770 O O . SER A 1 257 ? -15.140 -11.753 -2.623 1.00 95.00 257 SER A O 1
ATOM 1772 N N . ALA A 1 258 ? -15.649 -13.097 -4.345 1.00 95.00 258 ALA A N 1
ATOM 1773 C CA . ALA A 1 258 ? -17.060 -12.705 -4.358 1.00 95.00 258 ALA A CA 1
ATOM 1774 C C . ALA A 1 258 ? -17.778 -13.138 -3.061 1.00 95.00 258 ALA A C 1
ATOM 1776 O O . ALA A 1 258 ? -18.629 -12.410 -2.558 1.00 95.00 258 ALA A O 1
ATOM 1777 N N . ASP A 1 259 ? -17.381 -14.274 -2.476 1.00 96.56 259 ASP A N 1
ATOM 1778 C CA . ASP A 1 259 ? -17.927 -14.775 -1.209 1.00 96.56 259 ASP A CA 1
ATOM 1779 C C . ASP A 1 259 ? -17.511 -13.898 -0.015 1.00 96.56 259 ASP A C 1
ATOM 1781 O O . ASP A 1 259 ? -18.321 -13.612 0.866 1.00 96.56 259 ASP A O 1
ATOM 1785 N N . ASP A 1 260 ? -16.262 -13.419 0.007 1.00 96.69 260 ASP A N 1
ATOM 1786 C CA . ASP A 1 260 ? -15.778 -12.475 1.022 1.00 96.69 260 ASP A CA 1
ATOM 1787 C C . ASP A 1 260 ? -16.459 -11.097 0.875 1.00 96.69 260 ASP A C 1
ATOM 1789 O O . ASP A 1 260 ? -16.826 -10.478 1.878 1.00 96.69 260 ASP A O 1
ATOM 1793 N N . GLU A 1 261 ? -16.679 -10.631 -0.362 1.00 96.75 261 GLU A N 1
ATOM 1794 C CA . GLU A 1 261 ? -17.426 -9.400 -0.685 1.00 96.75 261 GLU A CA 1
ATOM 1795 C C . GLU A 1 261 ? -18.920 -9.502 -0.328 1.00 96.75 261 GLU A C 1
ATOM 1797 O O . GLU A 1 261 ? -19.523 -8.501 0.061 1.00 96.75 261 GLU A O 1
ATOM 1802 N N . ALA A 1 262 ? -19.513 -10.698 -0.403 1.00 97.12 262 ALA A N 1
ATOM 1803 C CA . ALA A 1 262 ? -20.892 -10.956 0.013 1.00 97.12 262 ALA A CA 1
ATOM 1804 C C . ALA A 1 262 ? -21.058 -11.031 1.544 1.00 97.12 262 ALA A C 1
ATOM 1806 O O . ALA A 1 262 ? -22.122 -10.695 2.065 1.00 97.12 262 ALA A O 1
ATOM 1807 N N . ARG A 1 263 ? -20.016 -11.456 2.275 1.00 97.62 263 ARG A N 1
ATOM 1808 C CA . ARG A 1 263 ? -20.031 -11.591 3.745 1.00 97.62 263 ARG A CA 1
ATOM 1809 C C . ARG A 1 263 ? -19.802 -10.276 4.489 1.00 97.62 263 ARG A C 1
ATOM 1811 O O . ARG A 1 263 ? -20.339 -10.102 5.581 1.00 97.62 263 ARG A O 1
ATOM 1818 N N . ALA A 1 264 ? -19.021 -9.353 3.928 1.00 97.50 264 ALA A N 1
ATOM 1819 C CA . ALA A 1 264 ? -18.841 -8.013 4.486 1.00 97.50 264 ALA A CA 1
ATOM 1820 C C . ALA A 1 264 ? -18.566 -6.967 3.392 1.00 97.50 264 ALA A C 1
ATOM 1822 O O . ALA A 1 264 ? -17.889 -7.279 2.410 1.00 97.50 264 ALA A O 1
ATOM 1823 N N . PRO A 1 265 ? -18.991 -5.699 3.567 1.00 98.00 265 PRO A N 1
ATOM 1824 C CA . PRO A 1 265 ? -18.674 -4.648 2.608 1.00 98.00 265 PRO A CA 1
ATOM 1825 C C . PRO A 1 265 ? -17.160 -4.418 2.505 1.00 98.00 265 PRO A C 1
ATOM 1827 O O . PRO A 1 265 ? -16.474 -4.265 3.518 1.00 98.00 265 PRO A O 1
ATOM 1830 N N . HIS A 1 266 ? -16.656 -4.364 1.272 1.00 98.50 266 HIS A N 1
ATOM 1831 C CA . HIS A 1 266 ? -15.249 -4.139 0.947 1.00 98.50 266 HIS A CA 1
ATOM 1832 C C . HIS A 1 266 ? -15.106 -2.882 0.072 1.00 98.50 266 HIS A C 1
ATOM 1834 O O . HIS A 1 266 ? -15.657 -2.809 -1.025 1.00 98.50 266 HIS A O 1
ATOM 1840 N N . LEU A 1 267 ? -14.366 -1.879 0.551 1.00 98.50 267 LEU A N 1
ATOM 1841 C CA . LEU A 1 267 ? -14.230 -0.556 -0.069 1.00 98.50 267 LEU A CA 1
ATOM 1842 C C . LEU A 1 267 ? -12.805 -0.276 -0.563 1.00 98.50 267 LEU A C 1
ATOM 1844 O O . LEU A 1 267 ? -11.820 -0.734 0.016 1.00 98.50 267 LEU A O 1
ATOM 1848 N N . LEU A 1 268 ? -12.711 0.558 -1.604 1.00 98.31 268 LEU A N 1
ATOM 1849 C CA . LEU A 1 268 ? -11.466 0.990 -2.264 1.00 98.31 268 LEU A CA 1
ATOM 1850 C C . LEU A 1 268 ? -10.673 -0.149 -2.943 1.00 98.31 268 LEU A C 1
ATOM 1852 O O . LEU A 1 268 ? -9.448 -0.082 -3.089 1.00 98.31 268 LEU A O 1
ATOM 1856 N N . TYR A 1 269 ? -11.383 -1.190 -3.379 1.00 98.25 269 TYR A N 1
ATOM 1857 C CA . TYR A 1 269 ? -10.880 -2.253 -4.247 1.00 98.25 269 TYR A CA 1
ATOM 1858 C C . TYR A 1 269 ? -11.349 -2.013 -5.688 1.00 98.25 269 TYR A C 1
ATOM 1860 O O . TYR A 1 269 ? -12.535 -1.821 -5.930 1.00 98.25 269 TYR A O 1
ATOM 1868 N N . GLY A 1 270 ? -10.429 -2.051 -6.655 1.00 97.06 270 GLY A N 1
ATOM 1869 C CA . GLY A 1 270 ? -10.749 -2.064 -8.093 1.00 97.06 270 GLY A CA 1
ATOM 1870 C C . GLY A 1 270 ? -11.388 -0.807 -8.696 1.00 97.06 270 GLY A C 1
ATOM 1871 O O . GLY A 1 270 ? -11.746 -0.830 -9.870 1.00 97.06 270 GLY A O 1
ATOM 1872 N N . HIS A 1 271 ? -11.514 0.286 -7.943 1.00 97.12 271 HIS A N 1
ATOM 1873 C CA . HIS A 1 271 ? -12.199 1.512 -8.367 1.00 97.12 271 HIS A CA 1
ATOM 1874 C C . HIS A 1 271 ? -11.356 2.454 -9.246 1.00 97.12 271 HIS A C 1
ATOM 1876 O O . HIS A 1 271 ? -11.880 3.454 -9.735 1.00 97.12 271 HIS A O 1
ATOM 1882 N N . VAL A 1 272 ? -10.065 2.169 -9.450 1.00 96.25 272 VAL A N 1
ATOM 1883 C CA . VAL A 1 272 ? -9.140 3.010 -10.233 1.00 96.25 272 VAL A CA 1
ATOM 1884 C C . VAL A 1 272 ? -8.862 2.370 -11.604 1.00 96.25 272 VAL A C 1
ATOM 1886 O O . VAL A 1 272 ? -8.461 1.205 -11.646 1.00 96.25 272 VAL A O 1
ATOM 1889 N N . PRO A 1 273 ? -9.026 3.086 -12.734 1.00 93.75 273 PRO A N 1
ATOM 1890 C CA . PRO A 1 273 ? -8.638 2.584 -14.055 1.00 93.75 273 PRO A CA 1
ATOM 1891 C C . PRO A 1 273 ? -7.141 2.245 -14.154 1.00 93.75 273 PRO A C 1
ATOM 1893 O O . PRO A 1 273 ? -6.308 2.855 -13.492 1.00 93.75 273 PRO A O 1
ATOM 1896 N N . MET A 1 274 ? -6.775 1.291 -15.013 1.00 90.88 274 MET A N 1
ATOM 1897 C CA . MET A 1 274 ? -5.388 0.799 -15.149 1.00 90.88 274 MET A CA 1
ATOM 1898 C C . MET A 1 274 ? -4.401 1.869 -15.648 1.00 90.88 274 MET A C 1
ATOM 1900 O O . MET A 1 274 ? -3.212 1.821 -15.336 1.00 90.88 274 MET A O 1
ATOM 1904 N N . GLN A 1 275 ? -4.912 2.825 -16.422 1.00 89.44 275 GLN A N 1
ATOM 1905 C CA . GLN A 1 275 ? -4.192 3.959 -16.993 1.00 89.44 275 GLN A CA 1
ATOM 1906 C C . GLN A 1 275 ? -4.126 5.192 -16.071 1.00 89.44 275 GLN A C 1
ATOM 1908 O O . GLN A 1 275 ? -3.362 6.115 -16.351 1.00 89.44 275 GLN A O 1
ATOM 1913 N N . ASP A 1 276 ? -4.921 5.227 -14.998 1.00 89.88 276 ASP A N 1
ATOM 1914 C CA . ASP A 1 276 ? -5.004 6.369 -14.084 1.00 89.88 276 ASP A CA 1
ATOM 1915 C C . ASP A 1 276 ? -3.834 6.386 -13.088 1.00 89.88 276 ASP A C 1
ATOM 1917 O O . ASP A 1 276 ? -3.282 5.350 -12.708 1.00 89.88 276 ASP A O 1
ATOM 1921 N N . ALA A 1 277 ? -3.485 7.578 -12.601 1.00 89.06 277 ALA A N 1
ATOM 1922 C CA . ALA A 1 277 ? -2.519 7.728 -11.519 1.00 89.06 277 ALA A CA 1
ATOM 1923 C C . ALA A 1 277 ? -3.198 7.614 -10.141 1.00 89.06 277 ALA A C 1
ATOM 1925 O O . ALA A 1 277 ? -4.223 8.250 -9.870 1.00 89.06 277 ALA A O 1
ATOM 1926 N N . HIS A 1 278 ? -2.572 6.869 -9.227 1.00 92.44 278 HIS A N 1
ATOM 1927 C CA . HIS A 1 278 ? -2.972 6.785 -7.825 1.00 92.44 278 HIS A CA 1
ATOM 1928 C C . HIS A 1 278 ? -1.855 7.244 -6.881 1.00 92.44 278 HIS A C 1
ATOM 1930 O O . HIS A 1 278 ? -0.684 6.881 -7.016 1.00 92.44 278 HIS A O 1
ATOM 1936 N N . SER A 1 279 ? -2.213 8.048 -5.881 1.00 92.62 279 SER A N 1
ATOM 1937 C CA . SER A 1 279 ? -1.265 8.660 -4.945 1.00 92.62 279 SER A CA 1
ATOM 1938 C C . SER A 1 279 ? -1.657 8.386 -3.495 1.00 92.62 279 SER A C 1
ATOM 1940 O O . SER A 1 279 ? -2.786 8.001 -3.202 1.00 92.62 279 SER A O 1
ATOM 1942 N N . THR A 1 280 ? -0.724 8.597 -2.562 1.00 94.50 280 THR A N 1
ATOM 1943 C CA . THR A 1 280 ? -1.041 8.493 -1.125 1.00 94.50 280 THR A CA 1
ATOM 1944 C C . THR A 1 280 ? -2.008 9.594 -0.679 1.00 94.50 280 THR A C 1
ATOM 1946 O O . THR A 1 280 ? -2.846 9.327 0.168 1.00 94.50 280 THR A O 1
ATOM 1949 N N . GLY A 1 281 ? -1.951 10.794 -1.272 1.00 93.38 281 GLY A N 1
ATOM 1950 C CA . GLY A 1 281 ? -2.907 11.870 -0.978 1.00 93.38 281 GLY A CA 1
ATOM 1951 C C . GLY A 1 281 ? -4.324 11.545 -1.458 1.00 93.38 281 GLY A C 1
ATOM 1952 O O . GLY A 1 281 ? -5.275 11.700 -0.698 1.00 93.38 281 GLY A O 1
ATOM 1953 N N . ARG A 1 282 ? -4.453 10.998 -2.678 1.00 93.56 282 ARG A N 1
ATOM 1954 C CA . ARG A 1 282 ? -5.733 10.517 -3.223 1.00 93.56 282 ARG A CA 1
ATOM 1955 C C . ARG A 1 282 ? -6.305 9.386 -2.365 1.00 93.56 282 ARG A C 1
ATOM 1957 O O . ARG A 1 282 ? -7.427 9.513 -1.886 1.00 93.56 282 ARG A O 1
ATOM 1964 N N . TRP A 1 283 ? -5.502 8.355 -2.077 1.00 97.38 283 TRP A N 1
ATOM 1965 C CA . TRP A 1 283 ? -5.909 7.274 -1.174 1.00 97.38 283 TRP A CA 1
ATOM 1966 C C . TRP A 1 283 ? -6.327 7.797 0.206 1.00 97.38 283 TRP A C 1
ATOM 1968 O O . TRP A 1 283 ? -7.325 7.337 0.740 1.00 97.38 283 TRP A O 1
ATOM 1978 N N . LEU A 1 284 ? -5.606 8.765 0.783 1.00 97.50 284 LEU A N 1
ATOM 1979 C CA . LEU A 1 284 ? -5.914 9.299 2.111 1.00 97.50 284 LEU A CA 1
ATOM 1980 C C . LEU A 1 284 ? -7.282 9.999 2.139 1.00 97.50 284 LEU A C 1
ATOM 1982 O O . LEU A 1 284 ? -8.061 9.773 3.062 1.00 97.50 284 LEU A O 1
ATOM 1986 N N . ALA A 1 285 ? -7.593 10.805 1.120 1.00 95.50 285 ALA A N 1
ATOM 1987 C CA . ALA A 1 285 ? -8.895 11.458 0.986 1.00 95.50 285 ALA A CA 1
ATOM 1988 C C . ALA A 1 285 ? -10.035 10.452 0.731 1.00 95.50 285 ALA A C 1
ATOM 1990 O O . ALA A 1 285 ? -11.116 10.586 1.304 1.00 95.50 285 ALA A O 1
ATOM 1991 N N . GLU A 1 286 ? -9.796 9.427 -0.092 1.00 97.50 286 GLU A N 1
ATOM 1992 C CA . GLU A 1 286 ? -10.754 8.344 -0.348 1.00 97.50 286 GLU A CA 1
ATOM 1993 C C . GLU A 1 286 ? -10.987 7.476 0.907 1.00 97.50 286 GLU A C 1
ATOM 1995 O O . GLU A 1 286 ? -12.132 7.177 1.243 1.00 97.50 286 GLU A O 1
ATOM 2000 N N . ALA A 1 287 ? -9.930 7.132 1.649 1.00 98.25 287 ALA A N 1
ATOM 2001 C CA . ALA A 1 287 ? -9.991 6.330 2.870 1.00 98.25 287 ALA A CA 1
ATOM 2002 C C . ALA A 1 287 ? -10.657 7.075 4.031 1.00 98.25 287 ALA A C 1
ATOM 2004 O O . ALA A 1 287 ? -11.465 6.478 4.737 1.00 98.25 287 ALA A O 1
ATOM 2005 N N . ALA A 1 288 ? -10.385 8.374 4.206 1.00 97.81 288 ALA A N 1
ATOM 2006 C CA . ALA A 1 288 ? -11.075 9.188 5.206 1.00 97.81 288 ALA A CA 1
ATOM 2007 C C . ALA A 1 288 ? -12.589 9.239 4.935 1.00 97.81 288 ALA A C 1
ATOM 2009 O O . ALA A 1 288 ? -13.381 8.978 5.837 1.00 97.81 288 ALA A O 1
ATOM 2010 N N . ARG A 1 289 ? -13.000 9.465 3.676 1.00 97.94 289 ARG A N 1
ATOM 2011 C CA . ARG A 1 289 ? -14.417 9.400 3.273 1.00 97.94 289 ARG A CA 1
ATOM 2012 C C . ARG A 1 289 ? -15.018 8.015 3.513 1.00 97.94 289 ARG A C 1
ATOM 2014 O O . ARG A 1 289 ? -16.094 7.926 4.086 1.00 97.94 289 ARG A O 1
ATOM 2021 N N . ALA A 1 290 ? -14.316 6.943 3.143 1.00 98.25 290 ALA A N 1
ATOM 2022 C CA . ALA A 1 290 ? -14.775 5.578 3.398 1.00 98.25 290 ALA A CA 1
ATOM 2023 C C . ALA A 1 290 ? -14.979 5.310 4.902 1.00 98.25 290 ALA A C 1
ATOM 2025 O O . ALA A 1 290 ? -15.990 4.724 5.278 1.00 98.25 290 ALA A O 1
ATOM 2026 N N . ILE A 1 291 ? -14.074 5.783 5.766 1.00 98.56 291 ILE A N 1
ATOM 2027 C CA . ILE A 1 291 ? -14.192 5.664 7.228 1.00 98.56 291 ILE A CA 1
ATOM 2028 C C . ILE A 1 291 ? -15.437 6.402 7.754 1.00 98.56 291 ILE A C 1
ATOM 2030 O O . ILE A 1 291 ? -16.213 5.810 8.506 1.00 98.56 291 ILE A O 1
ATOM 2034 N N . GLU A 1 292 ? -15.678 7.644 7.322 1.00 98.12 292 GLU A N 1
ATOM 2035 C CA . GLU A 1 292 ? -16.898 8.394 7.667 1.00 98.12 292 GLU A CA 1
ATOM 2036 C C . GLU A 1 292 ? -18.171 7.706 7.152 1.00 98.12 292 GLU A C 1
ATOM 2038 O O . GLU A 1 292 ? -19.190 7.662 7.840 1.00 98.12 292 GLU A O 1
ATOM 2043 N N . ASP A 1 293 ? -18.139 7.165 5.933 1.00 97.75 293 ASP A N 1
ATOM 2044 C CA . ASP A 1 293 ? -19.279 6.497 5.297 1.00 97.75 293 ASP A CA 1
ATOM 2045 C C . ASP A 1 293 ? -19.656 5.186 5.995 1.00 97.75 293 ASP A C 1
ATOM 2047 O O . ASP A 1 293 ? -20.837 4.840 6.034 1.00 97.75 293 ASP A O 1
ATOM 2051 N N . CYS A 1 294 ? -18.680 4.492 6.585 1.00 97.12 294 CYS A N 1
ATOM 2052 C CA . CYS A 1 294 ? -18.909 3.360 7.484 1.00 97.12 294 CYS A CA 1
ATOM 2053 C C . CYS A 1 294 ? -19.505 3.832 8.816 1.00 97.12 294 CYS A C 1
ATOM 2055 O O . CYS A 1 294 ? -20.511 3.292 9.279 1.00 97.12 294 CYS A O 1
ATOM 2057 N N . ALA A 1 295 ? -18.932 4.887 9.405 1.00 96.81 295 ALA A N 1
ATOM 2058 C CA . ALA A 1 295 ? -19.368 5.409 10.695 1.00 96.81 295 ALA A CA 1
ATOM 2059 C C . ALA A 1 295 ? -20.827 5.891 10.677 1.00 96.81 295 ALA A C 1
ATOM 2061 O O . ALA A 1 295 ? -21.599 5.547 11.571 1.00 96.81 295 ALA A O 1
ATOM 2062 N N . ARG A 1 296 ? -21.252 6.588 9.612 1.00 97.44 296 ARG A N 1
ATOM 2063 C CA . ARG A 1 296 ? -22.655 7.013 9.423 1.00 97.44 296 ARG A CA 1
ATOM 2064 C C . ARG A 1 296 ? -23.643 5.852 9.227 1.00 97.44 296 ARG A C 1
ATOM 2066 O O . ARG A 1 296 ? -24.844 6.071 9.327 1.00 97.44 296 ARG A O 1
ATOM 2073 N N . ARG A 1 297 ? -23.160 4.628 8.977 1.00 96.88 297 ARG A N 1
ATOM 2074 C CA . ARG A 1 297 ? -23.957 3.384 8.920 1.00 96.88 297 ARG A CA 1
ATOM 2075 C C . ARG A 1 297 ? -23.900 2.580 10.227 1.00 96.88 297 ARG A C 1
ATOM 2077 O O . ARG A 1 297 ? -24.429 1.474 10.277 1.00 96.88 297 ARG A O 1
ATOM 2084 N N . GLY A 1 298 ? -23.222 3.088 11.261 1.00 96.62 298 GLY A N 1
ATOM 2085 C CA . GLY A 1 298 ? -22.951 2.339 12.492 1.00 96.62 298 GLY A CA 1
ATOM 2086 C C . GLY A 1 298 ? -21.997 1.154 12.291 1.00 96.62 298 GLY A C 1
ATOM 2087 O O . GLY A 1 298 ? -22.052 0.195 13.062 1.00 96.62 298 GLY A O 1
ATOM 2088 N N . GLN A 1 299 ? -21.157 1.188 11.247 1.00 98.00 299 GLN A N 1
ATOM 2089 C CA . GLN A 1 299 ? -20.248 0.096 10.898 1.00 98.00 299 GLN A CA 1
ATOM 2090 C C . GLN A 1 299 ? -18.808 0.383 11.330 1.00 98.00 299 GLN A C 1
ATOM 2092 O O . GLN A 1 299 ? -18.256 1.434 11.003 1.00 98.00 299 GLN A O 1
ATOM 2097 N N . THR A 1 300 ? -18.171 -0.568 12.021 1.00 98.31 300 THR A N 1
ATOM 2098 C CA . THR A 1 300 ? -16.777 -0.423 12.483 1.00 98.31 300 THR A CA 1
ATOM 2099 C C . THR A 1 300 ? -15.812 -0.383 11.286 1.00 98.31 300 THR A C 1
ATOM 2101 O O . THR A 1 300 ? -15.720 -1.374 10.558 1.00 98.31 300 THR A O 1
ATOM 2104 N N . PRO A 1 301 ? -15.045 0.700 11.062 1.00 98.69 301 PRO A N 1
ATOM 2105 C CA . PRO A 1 301 ? -14.129 0.769 9.924 1.00 98.69 301 PRO A CA 1
ATOM 2106 C C . PRO A 1 301 ? -12.888 -0.107 10.163 1.00 98.69 301 PRO A C 1
ATOM 2108 O O . PRO A 1 301 ? -12.229 0.017 11.199 1.00 98.69 301 PRO A O 1
ATOM 2111 N N . ILE A 1 302 ? -12.553 -0.986 9.213 1.00 98.81 302 ILE A N 1
ATOM 2112 C CA . ILE A 1 302 ? -11.430 -1.936 9.298 1.00 98.81 302 ILE A CA 1
ATOM 2113 C C . ILE A 1 302 ? -10.477 -1.693 8.122 1.00 98.81 302 ILE A C 1
ATOM 2115 O O . ILE A 1 302 ? -10.663 -2.209 7.023 1.00 98.81 302 ILE A O 1
ATOM 2119 N N . VAL A 1 303 ? -9.434 -0.897 8.348 1.00 98.81 303 VAL A N 1
ATOM 2120 C CA . VAL A 1 303 ? -8.432 -0.536 7.336 1.00 98.81 303 VAL A CA 1
ATOM 2121 C C . VAL A 1 303 ? -7.356 -1.623 7.266 1.00 98.81 303 VAL A C 1
ATOM 2123 O O . VAL A 1 303 ? -6.566 -1.786 8.197 1.00 98.81 303 VAL A O 1
ATOM 2126 N N . VAL A 1 304 ? -7.293 -2.372 6.164 1.00 98.75 304 VAL A N 1
ATOM 2127 C CA . VAL A 1 304 ? -6.413 -3.544 6.009 1.00 98.75 304 VAL A CA 1
ATOM 2128 C C . VAL A 1 304 ? -5.515 -3.420 4.784 1.00 98.75 304 VAL A C 1
ATOM 2130 O O . VAL A 1 304 ? -5.977 -3.106 3.692 1.00 98.75 304 VAL A O 1
ATOM 2133 N N . GLY A 1 305 ? -4.212 -3.696 4.917 1.00 97.81 305 GLY A N 1
ATOM 2134 C CA . GLY A 1 305 ? -3.337 -3.566 3.750 1.00 97.81 305 GLY A CA 1
ATOM 2135 C C . GLY A 1 305 ? -1.852 -3.834 3.937 1.00 97.81 305 GLY A C 1
ATOM 2136 O O . GLY A 1 305 ? -1.360 -4.160 5.019 1.00 97.81 305 GLY A O 1
ATOM 2137 N N . GLY A 1 306 ? -1.140 -3.777 2.812 1.00 95.50 306 GLY A N 1
ATOM 2138 C CA . GLY A 1 306 ? 0.304 -3.982 2.719 1.00 95.50 306 GLY A CA 1
ATOM 2139 C C . GLY A 1 306 ? 1.120 -2.699 2.543 1.00 95.50 306 GLY A C 1
ATOM 2140 O O . GLY A 1 306 ? 2.351 -2.750 2.626 1.00 95.50 306 GLY A O 1
ATOM 2141 N N . THR A 1 307 ? 0.477 -1.553 2.294 1.00 97.50 307 THR A N 1
ATOM 2142 C CA . THR A 1 307 ? 1.170 -0.302 1.956 1.00 97.50 307 THR A CA 1
ATOM 2143 C C . THR A 1 307 ? 1.438 0.528 3.208 1.00 97.50 307 THR A C 1
ATOM 2145 O O . THR A 1 307 ? 0.635 1.350 3.633 1.00 97.50 307 THR A O 1
ATOM 2148 N N . GLY A 1 308 ? 2.618 0.340 3.804 1.00 96.62 308 GLY A N 1
ATOM 2149 C CA . GLY A 1 308 ? 3.013 1.029 5.040 1.00 96.62 308 GLY A CA 1
ATOM 2150 C C . GLY A 1 308 ? 2.985 2.567 4.978 1.00 96.62 308 GLY A C 1
ATOM 2151 O O . GLY A 1 308 ? 2.790 3.209 6.007 1.00 96.62 308 GLY A O 1
ATOM 2152 N N . LEU A 1 309 ? 3.125 3.155 3.783 1.00 95.88 309 LEU A N 1
ATOM 2153 C CA . LEU A 1 309 ? 3.008 4.602 3.564 1.00 95.88 309 LEU A CA 1
ATOM 2154 C C . LEU A 1 309 ? 1.557 5.108 3.671 1.00 95.88 309 LEU A C 1
ATOM 2156 O O . LEU A 1 309 ? 1.350 6.233 4.111 1.00 95.88 309 LEU A O 1
ATOM 2160 N N . TYR A 1 310 ? 0.564 4.280 3.329 1.00 98.12 310 TYR A N 1
ATOM 2161 C CA . TYR A 1 310 ? -0.856 4.607 3.491 1.00 98.12 310 TYR A CA 1
ATOM 2162 C C . TYR A 1 310 ? -1.212 4.677 4.984 1.00 98.12 310 TYR A C 1
ATOM 2164 O O . TYR A 1 310 ? -1.717 5.692 5.455 1.00 98.12 310 TYR A O 1
ATOM 2172 N N . PHE A 1 311 ? -0.821 3.665 5.770 1.00 98.19 311 PHE A N 1
ATOM 2173 C CA . PHE A 1 311 ? -0.980 3.706 7.230 1.00 98.19 311 PHE A CA 1
ATOM 2174 C C . PHE A 1 311 ? -0.245 4.882 7.886 1.00 98.19 311 PHE A C 1
ATOM 2176 O O . PHE A 1 311 ? -0.796 5.503 8.793 1.00 98.19 311 PHE A O 1
ATOM 2183 N N . ALA A 1 312 ? 0.970 5.215 7.432 1.00 96.62 312 ALA A N 1
ATOM 2184 C CA . ALA A 1 312 ? 1.678 6.402 7.912 1.00 96.62 312 ALA A CA 1
ATOM 2185 C C . ALA A 1 312 ? 0.910 7.695 7.589 1.00 96.62 312 ALA A C 1
ATOM 2187 O O . ALA A 1 312 ? 0.686 8.488 8.492 1.00 96.62 312 ALA A O 1
ATOM 2188 N N . ALA A 1 313 ? 0.419 7.879 6.361 1.00 96.44 313 ALA A N 1
ATOM 2189 C CA . ALA A 1 313 ? -0.370 9.058 5.995 1.00 96.44 313 ALA A CA 1
ATOM 2190 C C . ALA A 1 313 ? -1.669 9.199 6.816 1.00 96.44 313 ALA A C 1
ATOM 2192 O O . ALA A 1 313 ? -2.035 10.304 7.211 1.00 96.44 313 ALA A O 1
ATOM 2193 N N . LEU A 1 314 ? -2.336 8.078 7.116 1.00 97.69 314 LEU A N 1
ATOM 2194 C CA . LEU A 1 314 ? -3.557 8.043 7.928 1.00 97.69 314 LEU A CA 1
ATOM 2195 C C . LEU A 1 314 ? -3.307 8.355 9.414 1.00 97.69 314 LEU A C 1
ATOM 2197 O O . LEU A 1 314 ? -4.130 9.022 10.034 1.00 97.69 314 LEU A O 1
ATOM 2201 N N . THR A 1 315 ? -2.178 7.900 9.972 1.00 97.12 315 THR A N 1
ATOM 2202 C CA . THR A 1 315 ? -1.908 7.939 11.428 1.00 97.12 315 THR A CA 1
ATOM 2203 C C . THR A 1 315 ? -0.799 8.898 11.869 1.00 97.12 315 THR A C 1
ATOM 2205 O O . THR A 1 315 ? -0.575 9.068 13.063 1.00 97.12 315 THR A O 1
ATOM 2208 N N . GLN A 1 316 ? -0.100 9.534 10.927 1.00 95.38 316 GLN A N 1
ATOM 2209 C CA . GLN A 1 316 ? 0.972 10.517 11.168 1.00 95.38 316 GLN A CA 1
ATOM 2210 C C . GLN A 1 316 ? 0.790 11.796 10.326 1.00 95.38 316 GLN A C 1
ATOM 2212 O O . GLN A 1 316 ? 1.613 12.703 10.407 1.00 95.38 316 GLN A O 1
ATOM 2217 N N . GLY A 1 317 ? -0.280 11.867 9.526 1.00 93.81 317 GLY A N 1
ATOM 2218 C CA . GLY A 1 317 ? -0.524 12.941 8.569 1.00 93.81 317 GLY A CA 1
ATOM 2219 C C . GLY A 1 317 ? 0.312 12.797 7.294 1.00 93.81 317 GLY A C 1
ATOM 2220 O O . GLY A 1 317 ? 1.178 11.929 7.159 1.00 93.81 317 GLY A O 1
ATOM 2221 N N . LEU A 1 318 ? 0.040 13.667 6.325 1.00 93.19 318 LEU A N 1
ATOM 2222 C CA . LEU A 1 318 ? 0.783 13.765 5.071 1.00 93.19 318 LEU A CA 1
ATOM 2223 C C . LEU A 1 318 ? 1.091 15.237 4.802 1.00 93.19 318 LEU A C 1
ATOM 2225 O O . LEU A 1 318 ? 0.216 16.081 4.961 1.00 93.19 318 LEU A O 1
ATOM 2229 N N . ALA A 1 319 ? 2.317 15.562 4.391 1.00 90.62 319 ALA A N 1
ATOM 2230 C CA . ALA A 1 319 ? 2.662 16.938 4.044 1.00 90.62 319 ALA A CA 1
ATOM 2231 C C . ALA A 1 319 ? 1.816 17.420 2.841 1.00 90.62 319 ALA A C 1
ATOM 2233 O O . ALA A 1 319 ? 1.744 16.697 1.838 1.00 90.62 319 ALA A O 1
ATOM 2234 N N . PRO A 1 320 ? 1.201 18.619 2.892 1.00 83.38 320 PRO A N 1
ATOM 2235 C CA . PRO A 1 320 ? 0.430 19.171 1.782 1.00 83.38 320 PRO A CA 1
ATOM 2236 C C . PRO A 1 320 ? 1.376 19.642 0.673 1.00 83.38 320 PRO A C 1
ATOM 2238 O O . PRO A 1 320 ? 1.821 20.789 0.651 1.00 83.38 320 PRO A O 1
ATOM 2241 N N . ILE A 1 321 ? 1.705 18.735 -0.248 1.00 84.88 321 ILE A N 1
ATOM 2242 C CA . ILE A 1 321 ? 2.476 19.049 -1.453 1.00 84.88 321 ILE A CA 1
ATOM 2243 C C . ILE A 1 321 ? 1.509 19.035 -2.643 1.00 84.88 321 ILE A C 1
ATOM 2245 O O . ILE A 1 321 ? 0.953 17.970 -2.928 1.00 84.88 321 ILE A O 1
ATOM 2249 N N . PRO A 1 322 ? 1.300 20.164 -3.344 1.00 82.38 322 PRO A N 1
ATOM 2250 C CA . PRO A 1 322 ? 0.421 20.211 -4.508 1.00 82.38 322 PRO A CA 1
ATOM 2251 C C . PRO A 1 322 ? 0.908 19.279 -5.637 1.00 82.38 322 PRO A C 1
ATOM 2253 O O . PRO A 1 322 ? 2.080 18.870 -5.655 1.00 82.38 322 PRO A O 1
ATOM 2256 N N . PRO A 1 323 ? 0.030 18.934 -6.599 1.00 84.44 323 PRO A N 1
ATOM 2257 C CA . PRO A 1 323 ? 0.412 18.161 -7.775 1.00 84.44 323 PRO A CA 1
ATOM 2258 C C . PRO A 1 323 ? 1.555 18.850 -8.523 1.00 84.44 323 PRO A C 1
ATOM 2260 O O . PRO A 1 323 ? 1.425 19.999 -8.933 1.00 84.44 323 PRO A O 1
ATOM 2263 N N . THR A 1 324 ? 2.675 18.152 -8.714 1.00 87.00 324 THR A N 1
ATOM 2264 C CA . THR A 1 324 ? 3.815 18.709 -9.452 1.00 87.00 324 THR A CA 1
ATOM 2265 C C . THR A 1 324 ? 3.487 18.802 -10.948 1.00 87.00 324 THR A C 1
ATOM 2267 O O . THR A 1 324 ? 3.224 17.745 -11.548 1.00 87.00 324 THR A O 1
ATOM 2270 N N . PRO A 1 325 ? 3.540 20.012 -11.546 1.00 91.06 325 PRO A N 1
ATOM 2271 C CA . PRO A 1 325 ? 3.215 20.245 -12.948 1.00 91.06 325 PRO A CA 1
ATOM 2272 C C . PRO A 1 325 ? 4.055 19.414 -13.934 1.00 91.06 325 PRO A C 1
ATOM 2274 O O . PRO A 1 325 ? 5.208 19.074 -13.628 1.00 91.06 325 PRO A O 1
ATOM 2277 N N . PRO A 1 326 ? 3.513 19.084 -15.124 1.00 90.44 326 PRO A N 1
ATOM 2278 C CA . PRO A 1 326 ? 4.202 18.264 -16.123 1.00 90.44 326 PRO A CA 1
ATOM 2279 C C . PRO A 1 326 ? 5.571 18.814 -16.544 1.00 90.44 326 PRO A C 1
ATOM 2281 O O . PRO A 1 326 ? 6.521 18.052 -16.689 1.00 90.44 326 PRO A O 1
ATOM 2284 N N . GLU A 1 327 ? 5.705 20.130 -16.684 1.00 94.94 327 GLU A N 1
ATOM 2285 C CA . GLU A 1 327 ? 6.931 20.818 -17.093 1.00 94.94 327 GLU A CA 1
ATOM 2286 C C . GLU A 1 327 ? 8.007 20.865 -15.998 1.00 94.94 327 GLU A C 1
ATOM 2288 O O . GLU A 1 327 ? 9.192 21.006 -16.300 1.00 94.94 327 GLU A O 1
ATOM 2293 N N . ILE A 1 328 ? 7.632 20.703 -14.724 1.00 95.06 328 ILE A N 1
ATOM 2294 C CA . ILE A 1 328 ? 8.600 20.491 -13.638 1.00 95.06 328 ILE A CA 1
ATOM 2295 C C . ILE A 1 328 ? 9.113 19.051 -13.692 1.00 95.06 328 ILE A C 1
ATOM 2297 O O . ILE A 1 328 ? 10.325 18.825 -13.705 1.00 95.06 328 ILE A O 1
ATOM 2301 N N . ARG A 1 329 ? 8.199 18.081 -13.815 1.00 93.12 329 ARG A N 1
ATOM 2302 C CA . ARG A 1 329 ? 8.539 16.659 -13.949 1.00 93.12 329 ARG A CA 1
ATOM 2303 C C . ARG A 1 329 ? 9.457 16.398 -15.139 1.00 93.12 329 ARG A C 1
ATOM 2305 O O . ARG A 1 329 ? 10.531 15.840 -14.947 1.00 93.12 329 ARG A O 1
ATOM 2312 N N . ALA A 1 330 ? 9.103 16.897 -16.321 1.00 94.00 330 ALA A N 1
ATOM 2313 C CA . ALA A 1 330 ? 9.895 16.731 -17.537 1.00 94.00 330 ALA A CA 1
ATOM 2314 C C . ALA A 1 330 ? 11.313 17.325 -17.412 1.00 94.00 330 ALA A C 1
ATOM 2316 O O . ALA A 1 330 ? 12.272 16.740 -17.914 1.00 94.00 330 ALA A O 1
ATOM 2317 N N . ARG A 1 331 ? 11.490 18.455 -16.707 1.00 96.12 331 ARG A N 1
ATOM 2318 C CA . ARG A 1 331 ? 12.825 19.039 -16.463 1.00 96.12 331 ARG A CA 1
ATOM 2319 C C . ARG A 1 331 ? 13.662 18.197 -15.495 1.00 96.12 331 ARG A C 1
ATOM 2321 O O . ARG A 1 331 ? 14.857 18.019 -15.741 1.00 96.12 331 ARG A O 1
ATOM 2328 N N . VAL A 1 332 ? 13.050 17.637 -14.449 1.00 96.12 332 VAL A N 1
ATOM 2329 C CA . VAL A 1 332 ? 13.707 16.731 -13.486 1.00 96.12 332 VAL A CA 1
ATOM 2330 C C . VAL A 1 332 ? 14.038 15.369 -14.121 1.00 96.12 332 VAL A C 1
ATOM 2332 O O . VAL A 1 332 ? 15.136 14.848 -13.929 1.00 96.12 332 VAL A O 1
ATOM 2335 N N . GLU A 1 333 ? 13.145 14.820 -14.944 1.00 94.75 333 GLU A N 1
ATOM 2336 C CA . GLU A 1 333 ? 13.376 13.612 -15.749 1.00 94.75 333 GLU A CA 1
ATOM 2337 C C . GLU A 1 333 ? 14.499 13.822 -16.771 1.00 94.75 333 GLU A C 1
ATOM 2339 O O . GLU A 1 333 ? 15.404 12.996 -16.867 1.00 94.75 333 GLU A O 1
ATOM 2344 N N . ALA A 1 334 ? 14.521 14.960 -17.471 1.00 96.25 334 ALA A N 1
ATOM 2345 C CA . ALA A 1 334 ? 15.597 15.292 -18.402 1.00 96.25 334 ALA A CA 1
ATOM 2346 C C . ALA A 1 334 ? 16.950 15.522 -17.695 1.00 96.25 334 ALA A C 1
ATOM 2348 O O . ALA A 1 334 ? 17.998 15.234 -18.271 1.00 96.25 334 ALA A O 1
ATOM 2349 N N . LEU A 1 335 ? 16.958 16.011 -16.448 1.00 96.38 335 LEU A N 1
ATOM 2350 C CA . LEU A 1 335 ? 18.172 16.084 -15.624 1.00 96.38 335 LEU A CA 1
ATOM 2351 C C . LEU A 1 335 ? 18.690 14.681 -15.265 1.00 96.38 335 LEU A C 1
ATOM 2353 O O . LEU A 1 335 ? 19.881 14.412 -15.430 1.00 96.38 335 LEU A O 1
ATOM 2357 N N . PHE A 1 336 ? 17.798 13.773 -14.856 1.00 96.69 336 PHE A N 1
ATOM 2358 C CA . PHE A 1 336 ? 18.144 12.371 -14.611 1.00 96.69 336 PHE A CA 1
ATOM 2359 C C . PHE A 1 336 ? 18.654 11.667 -15.878 1.00 96.69 336 PHE A C 1
ATOM 2361 O O . PHE A 1 336 ? 19.653 10.956 -15.818 1.00 96.69 336 PHE A O 1
ATOM 2368 N N . ALA A 1 337 ? 18.031 11.908 -17.033 1.00 95.69 337 ALA A N 1
ATOM 2369 C CA . ALA A 1 337 ? 18.442 11.320 -18.307 1.00 95.69 337 ALA A CA 1
ATOM 2370 C C . ALA A 1 337 ? 19.839 11.779 -18.771 1.00 95.69 337 ALA A C 1
ATOM 2372 O O . ALA A 1 337 ? 20.551 11.002 -19.400 1.00 95.69 337 ALA A O 1
ATOM 2373 N N . ARG A 1 338 ? 20.251 13.018 -18.451 1.00 95.19 338 ARG A N 1
ATOM 2374 C CA . ARG A 1 338 ? 21.578 13.553 -18.821 1.00 95.19 338 ARG A CA 1
ATOM 2375 C C . ARG A 1 33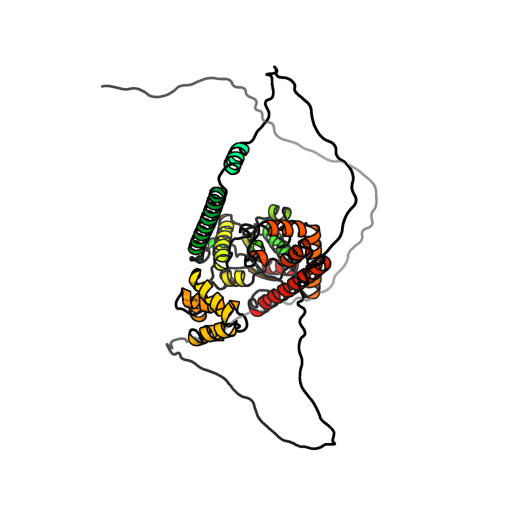8 ? 22.708 13.154 -17.869 1.00 95.19 338 ARG A C 1
ATOM 2377 O O . ARG A 1 338 ? 23.824 12.955 -18.330 1.00 95.19 338 ARG A O 1
ATOM 2384 N N . GLY A 1 339 ? 22.451 13.098 -16.558 1.00 92.94 339 GLY A N 1
ATOM 2385 C CA . GLY A 1 339 ? 23.506 12.963 -15.535 1.00 92.94 339 GLY A CA 1
ATOM 2386 C C . GLY A 1 339 ? 23.210 11.971 -14.406 1.00 92.94 339 GLY A C 1
ATOM 2387 O O . GLY A 1 339 ? 23.897 11.965 -13.381 1.00 92.94 339 GLY A O 1
ATOM 2388 N N . GLY A 1 340 ? 22.177 11.142 -14.564 1.00 95.50 340 GLY A N 1
ATOM 2389 C CA . GLY A 1 340 ? 21.797 10.099 -13.616 1.00 95.50 340 GLY A CA 1
ATOM 2390 C C . GLY A 1 340 ? 21.499 10.618 -12.207 1.00 95.50 340 GLY A C 1
ATOM 2391 O O . GLY A 1 340 ? 21.139 11.775 -11.983 1.00 95.50 340 GLY A O 1
ATOM 2392 N N . ALA A 1 341 ? 21.667 9.740 -11.216 1.00 94.75 341 ALA A N 1
ATOM 2393 C CA . ALA A 1 341 ? 21.489 10.098 -9.808 1.00 94.75 341 ALA A CA 1
ATOM 2394 C C . ALA A 1 341 ? 22.550 11.096 -9.298 1.00 94.75 341 ALA A C 1
ATOM 2396 O O . ALA A 1 341 ? 22.307 11.778 -8.304 1.00 94.75 341 ALA A O 1
ATOM 2397 N N . ALA A 1 342 ? 23.704 11.209 -9.969 1.00 96.12 342 ALA A N 1
ATOM 2398 C CA . ALA A 1 342 ? 24.762 12.141 -9.591 1.00 96.12 342 ALA A CA 1
ATOM 2399 C C . ALA A 1 342 ? 24.315 13.599 -9.781 1.00 96.12 342 ALA A C 1
ATOM 2401 O O . ALA A 1 342 ? 24.318 14.353 -8.809 1.00 96.12 342 ALA A O 1
ATOM 2402 N N . ALA A 1 343 ? 23.834 13.956 -10.977 1.00 96.62 343 ALA A N 1
ATOM 2403 C CA . ALA A 1 343 ? 23.362 15.310 -11.274 1.00 96.62 343 ALA A CA 1
ATOM 2404 C C . ALA A 1 343 ? 22.102 15.693 -10.475 1.00 96.62 343 ALA A C 1
ATOM 2406 O O . ALA A 1 343 ? 21.973 16.832 -10.032 1.00 96.62 343 ALA A O 1
ATOM 2407 N N . LEU A 1 344 ? 21.194 14.740 -10.213 1.00 97.25 344 LEU A N 1
ATOM 2408 C CA . LEU A 1 344 ? 20.061 14.970 -9.305 1.00 97.25 344 LEU A CA 1
ATOM 2409 C C . LEU A 1 344 ? 20.522 15.292 -7.871 1.00 97.25 344 LEU A C 1
ATOM 2411 O O . LEU A 1 344 ? 19.954 16.164 -7.216 1.00 97.25 344 LEU A O 1
ATOM 2415 N N . ARG A 1 345 ? 21.538 14.579 -7.369 1.00 97.31 345 ARG A N 1
ATOM 2416 C CA . ARG A 1 345 ? 22.092 14.782 -6.022 1.00 97.31 345 ARG A CA 1
ATOM 2417 C C . ARG A 1 345 ? 22.808 16.124 -5.907 1.00 97.31 345 ARG A C 1
ATOM 2419 O O . ARG A 1 345 ? 22.639 16.794 -4.898 1.00 97.31 345 ARG A O 1
ATOM 2426 N N . GLU A 1 346 ? 23.573 16.509 -6.922 1.00 97.00 346 GLU A N 1
ATOM 2427 C CA . GLU A 1 346 ? 24.260 17.802 -7.003 1.00 97.00 346 GLU A CA 1
ATOM 2428 C C . GLU A 1 346 ? 23.263 18.970 -7.038 1.00 97.00 346 GLU A C 1
ATOM 2430 O O . GLU A 1 346 ? 23.324 19.865 -6.195 1.00 97.00 346 GLU A O 1
ATOM 2435 N N . ALA A 1 347 ? 22.267 18.903 -7.930 1.00 96.50 347 ALA A N 1
ATOM 2436 C CA . ALA A 1 347 ? 21.215 19.911 -8.030 1.00 96.50 347 ALA A CA 1
ATOM 2437 C C . ALA A 1 347 ? 20.388 20.046 -6.740 1.00 96.50 347 ALA A C 1
ATOM 2439 O O . ALA A 1 347 ? 19.924 21.142 -6.428 1.00 96.50 347 ALA A O 1
ATOM 2440 N N . LEU A 1 348 ? 20.204 18.956 -5.981 1.00 97.06 348 LEU A N 1
ATOM 2441 C CA . LEU A 1 348 ? 19.541 19.007 -4.678 1.00 97.06 348 LEU A CA 1
ATOM 2442 C C . LEU A 1 348 ? 20.473 19.553 -3.585 1.00 97.06 348 LEU A C 1
ATOM 2444 O O . LEU A 1 348 ? 20.042 20.389 -2.801 1.00 97.06 348 LEU A O 1
ATOM 2448 N N . ALA A 1 349 ? 21.748 19.153 -3.553 1.00 96.81 349 ALA A N 1
ATOM 2449 C CA . ALA A 1 349 ? 22.730 19.640 -2.578 1.00 96.81 349 ALA A CA 1
ATOM 2450 C C . ALA A 1 349 ? 22.881 21.169 -2.613 1.00 96.81 349 ALA A C 1
ATOM 2452 O O . ALA A 1 349 ? 22.942 21.806 -1.565 1.00 96.81 349 ALA A O 1
ATOM 2453 N N . ALA A 1 350 ? 22.882 21.756 -3.813 1.00 96.56 350 ALA A N 1
ATOM 2454 C CA . ALA A 1 350 ? 23.018 23.197 -4.018 1.00 96.56 350 ALA A CA 1
ATOM 2455 C C . ALA A 1 350 ? 21.772 24.025 -3.629 1.00 96.56 350 ALA A C 1
ATOM 2457 O O . ALA A 1 350 ? 21.833 25.252 -3.659 1.00 96.56 350 ALA A O 1
ATOM 2458 N N . ARG A 1 351 ? 20.630 23.385 -3.327 1.00 96.50 351 ARG A N 1
ATOM 2459 C CA . ARG A 1 351 ? 19.324 24.065 -3.177 1.00 96.50 351 ARG A CA 1
ATOM 2460 C C . ARG A 1 351 ? 18.516 23.650 -1.943 1.00 96.50 351 ARG A C 1
ATOM 2462 O O . ARG A 1 351 ? 17.691 24.427 -1.477 1.00 96.50 351 ARG A O 1
ATOM 2469 N N . ASP A 1 352 ? 18.716 22.432 -1.449 1.00 96.31 352 ASP A N 1
ATOM 2470 C CA . ASP A 1 352 ? 18.024 21.826 -0.305 1.00 96.31 352 ASP A CA 1
ATOM 2471 C C . ASP A 1 352 ? 18.898 20.701 0.311 1.00 96.31 352 ASP A C 1
ATOM 2473 O O . ASP A 1 352 ? 18.584 19.504 0.203 1.00 96.31 352 ASP A O 1
ATOM 2477 N N . PRO A 1 353 ? 20.039 21.061 0.937 1.00 95.56 353 PRO A N 1
ATOM 2478 C CA . PRO A 1 353 ? 20.914 20.096 1.607 1.00 95.56 353 PRO A CA 1
ATOM 2479 C C . PRO A 1 353 ? 20.211 19.401 2.789 1.00 95.56 353 PRO A C 1
ATOM 2481 O O . PRO A 1 353 ? 20.477 18.230 3.064 1.00 95.56 353 PRO A O 1
ATOM 2484 N N . ASP A 1 354 ? 19.260 20.084 3.431 1.00 95.38 354 ASP A N 1
ATOM 2485 C CA . ASP A 1 354 ? 18.459 19.590 4.555 1.00 95.38 354 ASP A CA 1
ATOM 2486 C C . ASP A 1 354 ? 17.573 18.395 4.190 1.00 95.38 354 ASP A C 1
ATOM 2488 O O . ASP A 1 354 ? 17.428 17.460 4.982 1.00 95.38 354 ASP A O 1
ATOM 2492 N N . THR A 1 355 ? 16.946 18.394 3.011 1.00 95.06 355 THR A N 1
ATOM 2493 C CA . THR A 1 355 ? 16.262 17.199 2.499 1.00 95.06 355 THR A CA 1
ATOM 2494 C C . THR A 1 355 ? 17.266 16.143 2.076 1.00 95.06 355 THR A C 1
ATOM 2496 O O . THR A 1 355 ? 17.067 14.972 2.407 1.00 95.06 355 THR A O 1
ATOM 2499 N N . LEU A 1 356 ? 18.344 16.521 1.377 1.00 96.31 356 LEU A N 1
ATOM 2500 C CA . LEU A 1 356 ? 19.341 15.566 0.888 1.00 96.31 356 LEU A CA 1
ATOM 2501 C C . LEU A 1 356 ? 19.933 14.718 2.028 1.00 96.31 356 LEU A C 1
ATOM 2503 O O . LEU A 1 356 ? 20.032 13.499 1.884 1.00 96.31 356 LEU A O 1
ATOM 2507 N N . ALA A 1 357 ? 20.237 15.334 3.173 1.00 95.06 357 ALA A N 1
ATOM 2508 C CA . ALA A 1 357 ? 20.748 14.657 4.365 1.00 95.06 357 ALA A CA 1
ATOM 2509 C C . ALA A 1 357 ? 19.751 13.669 5.012 1.00 95.06 357 ALA A C 1
ATOM 2511 O O . ALA A 1 357 ? 20.164 12.768 5.741 1.00 95.06 357 ALA A O 1
ATOM 2512 N N . ARG A 1 358 ? 18.440 13.812 4.760 1.00 92.88 358 ARG A N 1
ATOM 2513 C CA . ARG A 1 358 ? 17.373 12.996 5.379 1.00 92.88 358 ARG A CA 1
ATOM 2514 C C . ARG A 1 358 ? 16.788 11.919 4.456 1.00 92.88 358 ARG A C 1
ATOM 2516 O O . ARG A 1 358 ? 16.011 11.077 4.918 1.00 92.88 358 ARG A O 1
ATOM 2523 N N . ILE A 1 359 ? 17.136 11.911 3.167 1.00 92.75 359 ILE A N 1
ATOM 2524 C CA . ILE A 1 359 ? 16.666 10.913 2.190 1.00 92.75 359 ILE A CA 1
ATOM 2525 C C . ILE A 1 359 ? 17.751 9.891 1.824 1.00 92.75 359 ILE A C 1
ATOM 2527 O O . ILE A 1 359 ? 18.936 10.068 2.072 1.00 92.75 359 ILE A O 1
ATOM 2531 N N . ASP A 1 360 ? 17.340 8.784 1.199 1.00 90.62 360 ASP A N 1
ATOM 2532 C CA . ASP A 1 360 ? 18.291 7.800 0.666 1.00 90.62 360 ASP A CA 1
ATOM 2533 C C . ASP A 1 360 ? 18.790 8.309 -0.688 1.00 90.62 360 ASP A C 1
ATOM 2535 O O . ASP A 1 360 ? 18.164 8.057 -1.716 1.00 90.62 360 ASP A O 1
ATOM 2539 N N . ALA A 1 361 ? 19.894 9.059 -0.675 1.00 91.56 361 ALA A N 1
ATOM 2540 C CA . ALA A 1 361 ? 20.469 9.732 -1.844 1.00 91.56 361 ALA A CA 1
ATOM 2541 C C . ALA A 1 361 ? 20.973 8.786 -2.957 1.00 91.56 361 ALA A C 1
ATOM 2543 O O . ALA A 1 361 ? 21.424 9.245 -4.002 1.00 91.56 361 ALA A O 1
ATOM 2544 N N . ARG A 1 362 ? 20.891 7.463 -2.761 1.00 91.56 362 ARG A N 1
ATOM 2545 C CA . ARG A 1 362 ? 21.128 6.446 -3.804 1.00 91.56 362 ARG A CA 1
ATOM 2546 C C . ARG A 1 362 ? 19.865 6.114 -4.604 1.00 91.56 362 ARG A C 1
ATOM 2548 O O . ARG A 1 362 ? 19.947 5.451 -5.631 1.00 91.56 362 ARG A O 1
ATOM 2555 N N . ASN A 1 363 ? 18.692 6.533 -4.127 1.00 92.56 363 ASN A N 1
ATOM 2556 C CA . ASN A 1 363 ? 17.409 6.271 -4.762 1.00 92.56 363 ASN A CA 1
ATOM 2557 C C . ASN A 1 363 ? 17.021 7.465 -5.658 1.00 92.56 363 ASN A C 1
ATOM 2559 O O . ASN A 1 363 ? 16.611 8.503 -5.127 1.00 92.56 363 ASN A O 1
ATOM 2563 N N . PRO A 1 364 ? 17.107 7.349 -7.000 1.00 93.69 364 PRO A N 1
ATOM 2564 C CA . PRO A 1 364 ? 16.853 8.479 -7.890 1.00 93.69 364 PRO A CA 1
ATOM 2565 C C . PRO A 1 364 ? 15.420 9.001 -7.769 1.00 93.69 364 PRO A C 1
ATOM 2567 O O . PRO A 1 364 ? 15.233 10.210 -7.763 1.00 93.69 364 PRO A O 1
ATOM 2570 N N . MET A 1 365 ? 14.418 8.141 -7.543 1.00 92.19 365 MET A N 1
ATOM 2571 C CA . MET A 1 365 ? 13.027 8.586 -7.360 1.00 92.19 365 MET A CA 1
ATOM 2572 C C . MET A 1 365 ? 12.854 9.494 -6.132 1.00 92.19 365 MET A C 1
ATOM 2574 O O . MET A 1 365 ? 12.002 10.380 -6.144 1.00 92.19 365 MET A O 1
ATOM 2578 N N . ARG A 1 366 ? 13.662 9.315 -5.074 1.00 93.62 366 ARG A N 1
ATOM 2579 C CA . ARG A 1 366 ? 13.651 10.216 -3.905 1.00 93.62 366 ARG A CA 1
ATOM 2580 C C . ARG A 1 366 ? 14.298 11.563 -4.212 1.00 93.62 366 ARG A C 1
ATOM 2582 O O . ARG A 1 366 ? 13.745 12.580 -3.810 1.00 93.62 366 ARG A O 1
ATOM 2589 N N . LEU A 1 367 ? 15.421 11.569 -4.934 1.00 96.44 367 LEU A N 1
ATOM 2590 C CA . LEU A 1 367 ? 16.073 12.804 -5.385 1.00 96.44 367 LEU A CA 1
ATOM 2591 C C . LEU A 1 367 ? 15.164 13.589 -6.344 1.00 96.44 367 LEU A C 1
ATOM 2593 O O . LEU A 1 367 ? 14.951 14.783 -6.151 1.00 96.44 367 LEU A O 1
ATOM 2597 N N . MET A 1 368 ? 14.562 12.902 -7.323 1.00 95.44 368 MET A N 1
ATOM 2598 C CA . MET A 1 368 ? 13.582 13.482 -8.243 1.00 95.44 368 MET A CA 1
ATOM 2599 C C . MET A 1 368 ? 12.401 14.068 -7.474 1.00 95.44 368 MET A C 1
ATOM 2601 O O . MET A 1 368 ? 12.082 15.233 -7.675 1.00 95.44 368 MET A O 1
ATOM 2605 N N . ARG A 1 369 ? 11.788 13.319 -6.541 1.00 94.00 369 ARG A N 1
ATOM 2606 C CA . ARG A 1 369 ? 10.631 13.826 -5.785 1.00 94.00 369 ARG A CA 1
ATOM 2607 C C . ARG A 1 369 ? 10.975 15.011 -4.874 1.00 94.00 369 ARG A C 1
ATOM 2609 O O . ARG A 1 369 ? 10.109 15.850 -4.633 1.00 94.00 369 ARG A O 1
ATOM 2616 N N . ALA A 1 370 ? 12.212 15.095 -4.384 1.00 95.06 370 ALA A N 1
ATOM 2617 C CA . ALA A 1 370 ? 12.696 16.252 -3.636 1.00 95.06 370 ALA A CA 1
ATOM 2618 C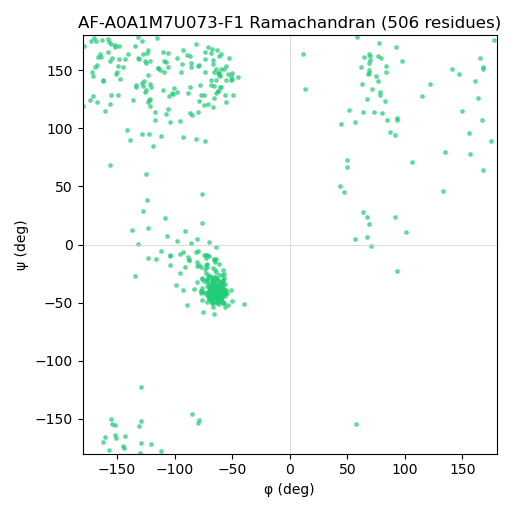 C . ALA A 1 370 ? 12.811 17.498 -4.527 1.00 95.06 370 ALA A C 1
ATOM 2620 O O . ALA A 1 370 ? 12.232 18.530 -4.197 1.00 95.06 370 ALA A O 1
ATOM 2621 N N . LEU A 1 371 ? 13.465 17.377 -5.689 1.00 96.44 371 LEU A N 1
ATOM 2622 C CA . LEU A 1 371 ? 13.573 18.458 -6.675 1.00 96.44 371 LEU A CA 1
ATOM 2623 C C . LEU A 1 371 ? 12.204 18.887 -7.224 1.00 96.44 371 LEU A C 1
ATOM 2625 O O . LEU A 1 371 ? 11.925 20.080 -7.292 1.00 96.44 371 LEU A O 1
ATOM 2629 N N . GLU A 1 372 ? 11.324 17.931 -7.543 1.00 95.69 372 GLU A N 1
ATOM 2630 C CA . GLU A 1 372 ? 9.932 18.185 -7.933 1.00 95.69 372 GLU A CA 1
ATOM 2631 C C . GLU A 1 372 ? 9.207 19.048 -6.889 1.00 95.69 372 GLU A C 1
ATOM 2633 O O . GLU A 1 372 ? 8.605 20.060 -7.242 1.00 95.69 372 GLU A O 1
ATOM 2638 N N . ALA A 1 373 ? 9.244 18.663 -5.607 1.00 94.19 373 ALA A N 1
ATOM 2639 C CA . ALA A 1 373 ? 8.548 19.385 -4.542 1.00 94.19 373 ALA A CA 1
ATOM 2640 C C . ALA A 1 373 ? 9.139 20.785 -4.309 1.00 94.19 373 ALA A C 1
ATOM 2642 O O . ALA A 1 373 ? 8.384 21.754 -4.202 1.00 94.19 373 ALA A O 1
ATOM 2643 N N . LEU A 1 374 ? 10.470 20.892 -4.312 1.00 95.31 374 LEU A N 1
ATOM 2644 C CA . LEU A 1 374 ? 11.202 22.148 -4.168 1.00 95.31 374 LEU A CA 1
ATOM 2645 C C . LEU A 1 374 ? 10.893 23.128 -5.308 1.00 95.31 374 LEU A C 1
ATOM 2647 O O . LEU A 1 374 ? 10.681 24.309 -5.058 1.00 95.31 374 LEU A O 1
ATOM 2651 N N . GLU A 1 375 ? 10.805 22.652 -6.551 1.00 94.94 375 GLU A N 1
ATOM 2652 C CA . GLU A 1 375 ? 10.427 23.489 -7.697 1.00 94.94 375 GLU A CA 1
ATOM 2653 C C . GLU A 1 375 ? 8.930 23.790 -7.770 1.00 94.94 375 GLU A C 1
ATOM 2655 O O . GLU A 1 375 ? 8.559 24.853 -8.253 1.00 94.94 375 GLU A O 1
ATOM 2660 N N . THR A 1 376 ? 8.067 22.902 -7.268 1.00 93.25 376 THR A N 1
ATOM 2661 C CA . THR A 1 376 ? 6.614 23.154 -7.242 1.00 93.25 376 THR A CA 1
ATOM 2662 C C . THR A 1 376 ? 6.223 24.171 -6.162 1.00 93.25 376 THR A C 1
ATOM 2664 O O . THR A 1 376 ? 5.231 24.875 -6.318 1.00 93.25 376 THR A O 1
ATOM 2667 N N . THR A 1 377 ? 6.956 24.230 -5.043 1.00 91.56 377 THR A N 1
ATOM 2668 C CA . THR A 1 377 ? 6.521 24.964 -3.834 1.00 91.56 377 THR A CA 1
ATOM 2669 C C . THR A 1 377 ? 7.486 26.040 -3.340 1.00 91.56 377 THR A C 1
ATOM 2671 O O . THR A 1 377 ? 7.132 26.792 -2.436 1.00 91.56 377 THR A O 1
ATOM 2674 N N . GLY A 1 378 ? 8.717 26.083 -3.857 1.00 93.12 378 GLY A N 1
ATOM 2675 C CA . GLY A 1 378 ? 9.809 26.873 -3.281 1.00 93.12 378 GLY A CA 1
ATOM 2676 C C . GLY A 1 378 ? 10.355 26.329 -1.951 1.00 93.12 378 GLY A C 1
ATOM 2677 O O . GLY A 1 378 ? 11.287 26.912 -1.406 1.00 93.12 378 GLY A O 1
ATOM 2678 N N . LEU A 1 379 ? 9.806 25.228 -1.418 1.00 92.69 379 LEU A N 1
ATOM 2679 C CA . LEU A 1 379 ? 10.164 24.659 -0.117 1.00 92.69 379 LEU A CA 1
ATOM 2680 C C . LEU A 1 379 ? 10.660 23.214 -0.237 1.00 92.69 379 LEU A C 1
ATOM 2682 O O . LEU A 1 379 ? 10.076 22.381 -0.930 1.00 92.69 379 LEU A O 1
ATOM 2686 N N . GLY A 1 380 ? 11.721 22.902 0.505 1.00 92.44 380 GLY A N 1
ATOM 2687 C CA . GLY A 1 380 ? 12.266 21.551 0.592 1.00 92.44 380 GLY A CA 1
ATOM 2688 C C . GLY A 1 380 ? 11.325 20.555 1.272 1.00 92.44 380 GLY A C 1
ATOM 2689 O O . GLY A 1 380 ? 10.506 20.935 2.116 1.00 92.44 380 GLY A O 1
ATOM 2690 N N . LEU A 1 381 ? 11.464 19.257 0.970 1.00 91.81 381 LEU A N 1
ATOM 2691 C CA . LEU A 1 381 ? 10.645 18.214 1.613 1.00 91.81 381 LEU A CA 1
ATOM 2692 C C . LEU A 1 381 ? 10.796 18.222 3.138 1.00 91.81 381 LEU A C 1
ATOM 2694 O O . LEU A 1 381 ? 9.804 18.015 3.830 1.00 91.81 381 LEU A O 1
ATOM 2698 N N . SER A 1 382 ? 11.993 18.498 3.662 1.00 90.81 382 SER A N 1
ATOM 2699 C CA . SER A 1 382 ? 12.237 18.666 5.101 1.00 90.81 382 SER A CA 1
ATOM 2700 C C . SER A 1 382 ? 11.376 19.771 5.728 1.00 90.81 382 SER A C 1
ATOM 2702 O O . SER A 1 382 ? 10.816 19.569 6.805 1.00 90.81 382 SER A O 1
ATOM 2704 N N . ALA A 1 383 ? 11.219 20.910 5.046 1.00 91.81 383 ALA A N 1
ATOM 2705 C CA . ALA A 1 383 ? 10.401 22.031 5.513 1.00 91.81 383 ALA A CA 1
ATOM 2706 C C . ALA A 1 383 ? 8.894 21.763 5.346 1.00 91.81 383 ALA A C 1
ATOM 2708 O O . ALA A 1 383 ? 8.100 22.099 6.223 1.00 91.81 383 ALA A O 1
ATOM 2709 N N . LEU A 1 384 ? 8.491 21.106 4.253 1.00 91.31 384 LEU A N 1
ATOM 2710 C CA . LEU A 1 384 ? 7.104 20.684 4.023 1.00 91.31 384 LEU A CA 1
ATOM 2711 C C . LEU A 1 384 ? 6.656 19.624 5.045 1.00 91.31 384 LEU A C 1
ATOM 2713 O O . LEU A 1 384 ? 5.540 19.693 5.551 1.00 91.31 384 LEU A O 1
ATOM 2717 N N . GLN A 1 385 ? 7.533 18.680 5.404 1.00 90.31 385 GLN A N 1
ATOM 2718 C CA . GLN A 1 385 ? 7.264 17.658 6.425 1.00 90.31 385 GLN A CA 1
ATOM 2719 C C . GLN A 1 385 ? 7.132 18.254 7.830 1.00 90.31 385 GLN A C 1
ATOM 2721 O O . GLN A 1 385 ? 6.256 17.826 8.578 1.00 90.31 385 GLN A O 1
ATOM 2726 N N . ALA A 1 386 ? 7.917 19.283 8.170 1.00 90.19 386 ALA A N 1
ATOM 2727 C CA . ALA A 1 386 ? 7.757 20.032 9.421 1.00 90.19 386 ALA A CA 1
ATOM 2728 C C . ALA A 1 386 ? 6.417 20.799 9.513 1.00 90.19 386 ALA A C 1
ATOM 2730 O O . ALA A 1 386 ? 6.023 21.217 10.597 1.00 90.19 386 ALA A O 1
ATOM 2731 N N . ARG A 1 387 ? 5.703 20.960 8.388 1.00 90.00 387 ARG A N 1
ATOM 2732 C CA . ARG A 1 387 ? 4.380 21.603 8.280 1.00 90.00 387 ARG A CA 1
ATOM 2733 C C . ARG A 1 387 ? 3.253 20.592 8.005 1.00 90.00 387 ARG A C 1
ATOM 2735 O O . ARG A 1 387 ? 2.209 20.960 7.468 1.00 90.00 387 ARG A O 1
ATOM 2742 N N . THR A 1 388 ? 3.463 19.319 8.343 1.00 91.00 388 THR A N 1
ATOM 2743 C CA . THR A 1 388 ? 2.437 18.269 8.226 1.00 91.00 388 THR A CA 1
ATOM 2744 C C . THR A 1 388 ? 1.285 18.550 9.206 1.00 91.00 388 THR A C 1
ATOM 2746 O O . THR A 1 388 ? 1.556 18.733 10.394 1.00 91.00 388 THR A O 1
ATOM 2749 N N . PRO A 1 389 ? 0.015 18.604 8.755 1.00 90.31 389 PRO A N 1
ATOM 2750 C CA . PRO A 1 389 ? -1.136 18.770 9.642 1.00 90.31 389 PRO A CA 1
ATOM 2751 C C . PRO A 1 389 ? -1.363 17.524 10.522 1.00 90.31 389 PRO A C 1
ATOM 2753 O O . PRO A 1 389 ? -0.838 16.452 10.205 1.00 90.31 389 PRO A O 1
ATOM 2756 N N . PRO A 1 390 ? -2.173 17.630 11.595 1.00 91.56 390 PRO A N 1
ATOM 2757 C CA . PRO A 1 390 ? -2.554 16.487 12.424 1.00 91.56 390 PRO A CA 1
ATOM 2758 C C . PRO A 1 390 ? -3.091 15.296 11.605 1.00 91.56 390 PRO A C 1
ATOM 2760 O O . PRO A 1 390 ? -3.728 15.501 10.567 1.00 91.56 390 PRO A O 1
ATOM 2763 N N . PRO A 1 391 ? -2.857 14.048 12.052 1.00 95.25 391 PRO A N 1
ATOM 2764 C CA . PRO A 1 391 ? -3.323 12.862 11.343 1.00 95.25 391 PRO A CA 1
ATOM 2765 C C . PRO A 1 391 ? -4.856 12.798 11.297 1.00 95.25 391 PRO A C 1
ATOM 2767 O O . PRO A 1 391 ? -5.493 13.068 12.317 1.00 95.25 391 PRO A O 1
ATOM 2770 N N . PRO A 1 392 ? -5.464 12.354 10.179 1.00 96.06 392 PRO A N 1
ATOM 2771 C CA . PRO A 1 392 ? -6.908 12.140 10.131 1.00 96.06 392 PRO A CA 1
ATOM 2772 C C . PRO A 1 392 ? -7.408 11.126 11.167 1.00 96.06 392 PRO A C 1
ATOM 2774 O O . PRO A 1 392 ? -8.503 11.292 11.699 1.00 96.06 392 PRO A O 1
ATOM 2777 N N . LEU A 1 393 ? -6.596 10.109 11.488 1.00 97.50 393 LEU A N 1
ATOM 2778 C CA . LEU A 1 393 ? -6.887 9.092 12.499 1.00 97.50 393 LEU A CA 1
ATOM 2779 C C . LEU A 1 393 ? -5.720 8.954 13.495 1.00 97.50 393 LEU A C 1
ATOM 2781 O O . LEU A 1 393 ? -4.772 8.211 13.220 1.00 97.50 393 LEU A O 1
ATOM 2785 N N . PRO A 1 394 ? -5.765 9.636 14.653 1.00 96.50 394 PRO A N 1
ATOM 2786 C CA . PRO A 1 394 ? -4.732 9.506 15.676 1.00 96.50 394 PRO A CA 1
ATOM 2787 C C . PRO A 1 394 ? -4.602 8.051 16.182 1.00 96.50 394 PRO A C 1
ATOM 2789 O O . PRO A 1 394 ? -5.630 7.408 16.426 1.00 96.50 394 PRO A O 1
ATOM 2792 N N . PRO A 1 395 ? -3.378 7.503 16.344 1.00 96.06 395 PRO A N 1
ATOM 2793 C CA . PRO A 1 395 ? -3.145 6.105 16.735 1.00 96.06 395 PRO A CA 1
ATOM 2794 C C . PRO A 1 395 ? -3.921 5.645 17.980 1.00 96.06 395 PRO A C 1
ATOM 2796 O O . PRO A 1 395 ? -4.417 4.523 18.028 1.00 96.06 395 PRO A O 1
ATOM 2799 N N . GLU A 1 396 ? -4.037 6.517 18.977 1.00 95.94 396 GLU A N 1
ATOM 2800 C CA . GLU A 1 396 ? -4.700 6.298 20.263 1.00 95.94 396 GLU A CA 1
ATOM 2801 C C . GLU A 1 396 ? -6.234 6.234 20.170 1.00 95.94 396 GLU A C 1
ATOM 2803 O O . GLU A 1 396 ? -6.887 5.654 21.039 1.00 95.94 396 GLU A O 1
ATOM 2808 N N . ARG A 1 397 ? -6.824 6.761 19.088 1.00 97.12 397 ARG A N 1
ATOM 2809 C CA . ARG A 1 397 ? -8.260 6.637 18.783 1.00 97.12 397 ARG A CA 1
ATOM 2810 C C . ARG A 1 397 ? -8.593 5.347 18.021 1.00 97.12 397 ARG A C 1
ATOM 2812 O O . ARG A 1 397 ? -9.753 5.116 17.691 1.00 97.12 397 ARG A O 1
ATOM 2819 N N . ALA A 1 398 ? -7.603 4.497 17.750 1.00 97.56 398 ALA A N 1
ATOM 2820 C CA . ALA A 1 398 ? -7.723 3.318 16.901 1.00 97.56 398 ALA A CA 1
ATOM 2821 C C . ALA A 1 398 ? -7.327 2.011 17.617 1.00 97.56 398 ALA A C 1
ATOM 2823 O O . ALA A 1 398 ? -6.728 2.004 18.692 1.00 97.56 398 ALA A O 1
ATOM 2824 N N . ARG A 1 399 ? -7.655 0.873 16.996 1.00 98.06 399 ARG A N 1
ATOM 2825 C CA . ARG A 1 399 ? -7.218 -0.471 17.402 1.00 98.06 399 ARG A CA 1
ATOM 2826 C C . ARG A 1 399 ? -6.183 -0.981 16.406 1.00 98.06 399 ARG A C 1
ATOM 2828 O O . ARG A 1 399 ? -6.489 -1.207 15.240 1.00 98.06 399 ARG A O 1
ATOM 2835 N N . LEU A 1 400 ? -4.940 -1.125 16.853 1.00 98.00 400 LEU A N 1
ATOM 2836 C CA . LEU A 1 400 ? -3.778 -1.285 15.975 1.00 98.00 400 LEU A CA 1
ATOM 2837 C C . LEU A 1 400 ? -3.208 -2.702 16.054 1.00 98.00 400 LEU A C 1
ATOM 2839 O O . LEU A 1 400 ? -2.952 -3.203 17.148 1.00 98.00 400 LEU A O 1
ATOM 2843 N N . VAL A 1 401 ? -2.926 -3.331 14.910 1.00 98.25 401 VAL A N 1
ATOM 2844 C CA . VAL A 1 401 ? -2.199 -4.609 14.880 1.00 98.25 401 VAL A CA 1
ATOM 2845 C C . VAL A 1 401 ? -1.332 -4.755 13.629 1.00 98.25 401 VAL A C 1
ATOM 2847 O O . VAL A 1 401 ? -1.705 -4.346 12.528 1.00 98.25 40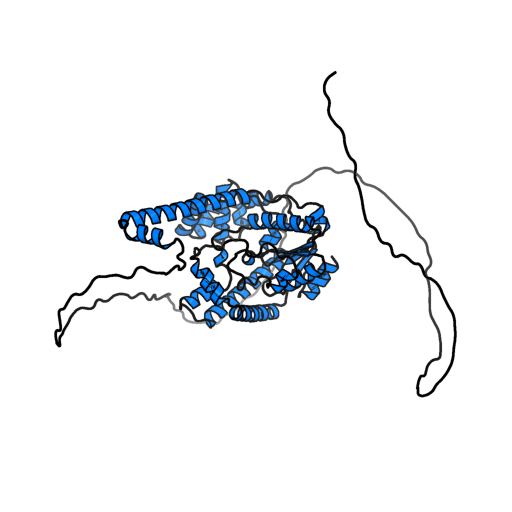1 VAL A O 1
ATOM 2850 N N . ARG A 1 402 ? -0.150 -5.361 13.789 1.00 97.75 402 ARG A N 1
ATOM 2851 C CA . ARG A 1 402 ? 0.723 -5.770 12.679 1.00 97.75 402 ARG A CA 1
ATOM 2852 C C . ARG A 1 402 ? 1.006 -7.270 12.709 1.00 97.75 402 ARG A C 1
ATOM 2854 O O . ARG A 1 402 ? 1.531 -7.797 13.690 1.00 97.75 402 ARG A O 1
ATOM 2861 N N . LEU A 1 403 ? 0.716 -7.942 11.598 1.00 98.25 403 LEU A N 1
ATOM 2862 C CA . LEU A 1 403 ? 1.108 -9.328 11.369 1.00 98.25 403 LEU A CA 1
ATOM 2863 C C . LEU A 1 403 ? 2.608 -9.401 11.061 1.00 98.25 403 LEU A C 1
ATOM 2865 O O . LEU A 1 403 ? 3.096 -8.822 10.087 1.00 98.25 403 LEU A O 1
ATOM 2869 N N . MET A 1 404 ? 3.322 -10.138 11.905 1.00 97.38 404 MET A N 1
ATOM 2870 C CA . MET A 1 404 ? 4.765 -10.360 11.896 1.00 97.38 404 MET A CA 1
ATOM 2871 C C . MET A 1 404 ? 5.064 -11.873 11.862 1.00 97.38 404 MET A C 1
ATOM 2873 O O . MET A 1 404 ? 5.658 -12.393 12.806 1.00 97.38 404 MET A O 1
ATOM 2877 N N . PRO A 1 405 ? 4.627 -12.597 10.813 1.00 96.69 405 PRO A N 1
ATOM 2878 C CA . PRO A 1 405 ? 4.811 -14.040 10.726 1.00 96.69 405 PRO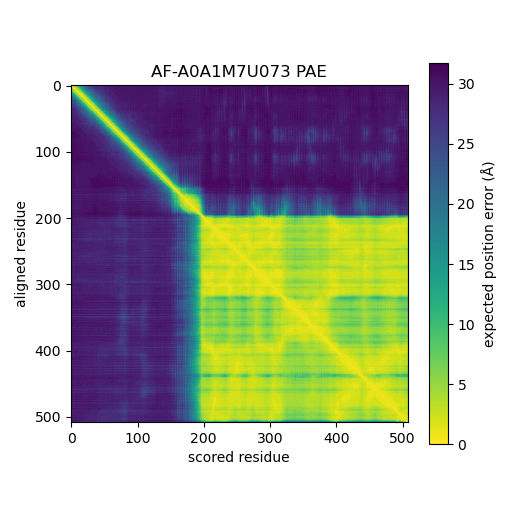 A CA 1
ATOM 2879 C C . PRO A 1 405 ? 6.280 -14.443 10.586 1.00 96.69 405 PRO A C 1
ATOM 2881 O O . PRO A 1 405 ? 7.119 -13.677 10.100 1.00 96.69 405 PRO A O 1
ATOM 2884 N N . GLU A 1 406 ? 6.546 -15.696 10.950 1.00 95.44 406 GLU A N 1
ATOM 2885 C CA . GLU A 1 406 ? 7.775 -16.411 10.611 1.00 95.44 406 GLU A CA 1
ATOM 2886 C C . GLU A 1 406 ? 7.981 -16.402 9.072 1.00 95.44 406 GLU A C 1
ATOM 2888 O O . GLU A 1 406 ? 7.023 -16.431 8.294 1.00 95.44 406 GLU A O 1
ATOM 2893 N N . ARG A 1 407 ? 9.239 -16.257 8.640 1.00 94.50 407 ARG A N 1
ATOM 2894 C CA . ARG A 1 407 ? 9.703 -16.026 7.267 1.00 94.50 407 ARG A CA 1
ATOM 2895 C C . ARG A 1 407 ? 9.524 -17.236 6.351 1.00 94.50 407 ARG A C 1
ATOM 2897 O O . ARG A 1 407 ? 9.096 -17.046 5.218 1.00 94.50 407 ARG A O 1
ATOM 2904 N N . GLU A 1 408 ? 9.884 -18.435 6.785 1.00 94.50 408 GLU A N 1
ATOM 2905 C CA . GLU A 1 408 ? 9.773 -19.660 5.982 1.00 94.50 408 GLU A CA 1
ATOM 2906 C C . GLU A 1 408 ? 8.302 -20.035 5.780 1.00 94.50 408 GLU A C 1
ATOM 2908 O O . GLU A 1 408 ? 7.853 -20.189 4.641 1.00 94.50 408 GLU A O 1
ATOM 2913 N N . ALA A 1 409 ? 7.506 -19.993 6.851 1.00 94.88 409 ALA A N 1
ATOM 2914 C CA . ALA A 1 409 ? 6.053 -20.120 6.784 1.00 94.88 409 ALA A CA 1
ATOM 2915 C C . ALA A 1 409 ? 5.390 -18.999 5.957 1.00 94.88 409 ALA A C 1
ATOM 2917 O O . ALA A 1 409 ? 4.289 -19.178 5.434 1.00 94.88 409 ALA A O 1
ATOM 2918 N N . LEU A 1 410 ? 6.006 -17.817 5.838 1.00 96.94 410 LEU A N 1
ATOM 2919 C CA . LEU A 1 410 ? 5.546 -16.753 4.939 1.00 96.94 410 LEU A CA 1
ATOM 2920 C C . LEU A 1 410 ? 5.911 -17.029 3.473 1.00 96.94 410 LEU A C 1
ATOM 2922 O O . LEU A 1 410 ? 5.096 -16.756 2.597 1.00 96.94 410 LEU A O 1
ATOM 2926 N N . TYR A 1 411 ? 7.104 -17.557 3.196 1.00 97.19 411 TYR A N 1
ATOM 2927 C CA . TYR A 1 411 ? 7.562 -17.836 1.832 1.00 97.19 411 TYR A CA 1
ATOM 2928 C C . TYR A 1 411 ? 6.801 -19.015 1.211 1.00 97.19 411 TYR A C 1
ATOM 2930 O O . TYR A 1 411 ? 6.262 -18.853 0.120 1.00 97.19 411 TYR A O 1
ATOM 2938 N N . ALA A 1 412 ? 6.591 -20.110 1.951 1.00 97.00 412 ALA A N 1
ATOM 2939 C CA . ALA A 1 412 ? 5.750 -21.223 1.498 1.00 97.00 412 ALA A CA 1
ATOM 2940 C C . ALA A 1 412 ? 4.323 -20.769 1.111 1.00 97.00 412 ALA A C 1
ATOM 2942 O O . ALA A 1 412 ? 3.779 -21.194 0.093 1.00 97.00 412 ALA A O 1
ATOM 2943 N N . ARG A 1 413 ? 3.737 -19.827 1.869 1.00 97.44 413 ARG A N 1
ATOM 2944 C CA . ARG A 1 413 ? 2.439 -19.204 1.539 1.00 97.44 413 ARG A CA 1
ATOM 2945 C C . ARG A 1 413 ? 2.491 -18.230 0.359 1.00 97.44 413 ARG A C 1
ATOM 2947 O O . ARG A 1 413 ? 1.459 -17.998 -0.257 1.00 97.44 413 ARG A O 1
ATOM 2954 N N . ILE A 1 414 ? 3.643 -17.633 0.048 1.00 97.88 414 ILE A N 1
ATOM 2955 C CA . ILE A 1 414 ? 3.824 -16.810 -1.160 1.00 97.88 414 ILE A CA 1
ATOM 2956 C C . ILE A 1 414 ? 3.839 -17.699 -2.406 1.00 97.88 414 ILE A C 1
ATOM 2958 O O . ILE A 1 414 ? 3.224 -17.338 -3.404 1.00 97.88 414 ILE A O 1
ATOM 2962 N N . GLU A 1 415 ? 4.500 -18.853 -2.328 1.00 97.25 415 GLU A N 1
ATOM 2963 C CA . GLU A 1 415 ? 4.573 -19.840 -3.409 1.00 97.25 415 GLU A CA 1
ATOM 2964 C C . GLU A 1 415 ? 3.201 -20.447 -3.700 1.00 97.25 415 GLU A C 1
ATOM 2966 O O . GLU A 1 415 ? 2.653 -20.196 -4.771 1.00 97.25 415 GLU A O 1
ATOM 2971 N N . ALA A 1 416 ? 2.578 -21.093 -2.709 1.00 97.62 416 ALA A N 1
ATOM 2972 C CA . ALA A 1 416 ? 1.258 -21.703 -2.872 1.00 97.62 416 ALA A CA 1
ATOM 2973 C C . ALA A 1 416 ? 0.169 -20.698 -3.306 1.00 97.62 416 ALA A C 1
ATOM 2975 O O . ALA A 1 416 ? -0.754 -21.061 -4.030 1.00 97.62 416 ALA A O 1
ATOM 2976 N N . ARG A 1 417 ? 0.278 -19.418 -2.911 1.00 96.88 417 ARG A N 1
ATOM 2977 C CA . ARG A 1 417 ? -0.641 -18.366 -3.377 1.00 96.88 417 ARG A CA 1
ATOM 2978 C C . ARG A 1 417 ? -0.414 -17.989 -4.840 1.00 96.88 417 ARG A C 1
ATOM 2980 O O . ARG A 1 417 ? -1.384 -17.678 -5.517 1.00 96.88 417 ARG A O 1
ATOM 2987 N N . PHE A 1 418 ? 0.826 -17.979 -5.329 1.00 97.75 418 PHE A N 1
ATOM 2988 C CA . PHE A 1 418 ? 1.077 -17.715 -6.748 1.00 97.75 418 PHE A CA 1
ATOM 2989 C C . PHE A 1 418 ? 0.645 -18.900 -7.623 1.00 97.75 418 PHE A C 1
ATOM 2991 O O . PHE A 1 418 ? 0.140 -18.697 -8.722 1.00 97.75 418 PHE A O 1
ATOM 2998 N N . ASP A 1 419 ? 0.755 -20.126 -7.108 1.00 97.62 419 ASP A N 1
ATOM 2999 C CA . ASP A 1 419 ? 0.222 -21.323 -7.768 1.00 97.62 419 ASP A CA 1
ATOM 3000 C C . ASP A 1 419 ? -1.311 -21.285 -7.860 1.00 97.62 419 ASP A C 1
ATOM 3002 O O . ASP A 1 419 ? -1.869 -21.527 -8.930 1.00 97.62 419 ASP A O 1
ATOM 3006 N N . ALA A 1 420 ? -1.986 -20.881 -6.777 1.00 97.44 420 ALA A N 1
ATOM 3007 C CA . ALA A 1 420 ? -3.426 -20.627 -6.784 1.00 97.44 420 ALA A CA 1
ATOM 3008 C C . ALA A 1 420 ? -3.810 -19.532 -7.797 1.00 97.44 420 ALA A C 1
ATOM 3010 O O . ALA A 1 420 ? -4.672 -19.767 -8.633 1.00 97.44 420 ALA A O 1
ATOM 3011 N N . MET A 1 421 ? -3.102 -18.393 -7.826 1.00 97.69 421 MET A N 1
ATOM 3012 C CA . MET A 1 421 ? -3.325 -17.329 -8.820 1.00 97.69 421 MET A CA 1
ATOM 3013 C C . MET A 1 421 ? -3.239 -17.833 -10.269 1.00 97.69 421 MET A C 1
ATOM 3015 O O . MET A 1 421 ? -4.045 -17.430 -11.105 1.00 97.69 421 MET A O 1
ATOM 3019 N N . LEU A 1 422 ? -2.273 -18.703 -10.589 1.00 97.88 422 LEU A N 1
ATOM 3020 C CA . LEU A 1 422 ? -2.159 -19.292 -11.928 1.00 97.88 422 LEU A CA 1
ATOM 3021 C C . LEU A 1 422 ? -3.379 -20.161 -12.272 1.00 97.88 422 LEU A C 1
ATOM 3023 O O . LEU A 1 422 ? -3.899 -20.045 -13.379 1.00 97.88 422 LEU A O 1
ATOM 3027 N N . ALA A 1 423 ? -3.862 -20.972 -11.326 1.00 97.50 423 ALA A N 1
ATOM 3028 C CA . ALA A 1 423 ? -5.073 -21.781 -11.491 1.00 97.50 423 ALA A CA 1
ATOM 3029 C C . ALA A 1 423 ? -6.372 -20.943 -11.520 1.00 97.50 423 ALA A C 1
ATOM 3031 O O . ALA A 1 423 ? -7.338 -21.329 -12.171 1.00 97.50 423 ALA A O 1
ATOM 3032 N N . GLU A 1 424 ? -6.385 -19.783 -10.859 1.00 96.19 424 GLU A N 1
ATOM 3033 C CA . GLU A 1 424 ? -7.485 -18.804 -10.819 1.00 96.19 424 GLU A CA 1
ATOM 3034 C C . GLU A 1 424 ? -7.544 -17.886 -12.063 1.00 96.19 424 GLU A C 1
ATOM 3036 O O . GLU A 1 424 ? -8.366 -16.971 -12.111 1.00 96.19 424 GLU A O 1
ATOM 3041 N N . GLY A 1 425 ? -6.695 -18.101 -13.077 1.00 97.25 425 GLY A N 1
ATOM 3042 C CA . GLY A 1 425 ? -6.733 -17.346 -14.338 1.00 97.25 425 GLY A CA 1
ATOM 3043 C C . GLY A 1 425 ? -5.848 -16.093 -14.384 1.00 97.25 425 GLY A C 1
ATOM 3044 O O . GLY A 1 425 ? -6.087 -15.194 -15.190 1.00 97.25 425 GLY A O 1
ATOM 3045 N N . ALA A 1 426 ? -4.787 -16.005 -13.571 1.00 97.56 426 ALA A N 1
ATOM 3046 C CA . ALA A 1 426 ? -3.847 -14.874 -13.616 1.00 97.56 426 ALA A CA 1
ATOM 3047 C C . ALA A 1 426 ? -3.164 -14.662 -14.986 1.00 97.56 426 ALA A C 1
ATOM 3049 O O . ALA A 1 426 ? -2.700 -13.556 -15.267 1.00 97.56 426 ALA A O 1
ATOM 3050 N N . LEU A 1 427 ? -3.093 -15.693 -15.838 1.00 97.50 427 LEU A N 1
ATOM 3051 C CA . LEU A 1 427 ? -2.625 -15.564 -17.223 1.00 97.50 427 LEU A CA 1
ATOM 3052 C C . LEU A 1 427 ? -3.628 -14.803 -18.100 1.00 97.50 427 LEU A C 1
ATOM 3054 O O . LEU A 1 427 ? -3.221 -13.903 -18.833 1.00 97.50 427 LEU A O 1
ATOM 3058 N N . ASP A 1 428 ? -4.923 -15.096 -17.977 1.00 97.94 428 ASP A N 1
ATOM 3059 C CA . ASP A 1 428 ? -5.984 -14.397 -18.710 1.00 97.94 428 ASP A CA 1
ATOM 3060 C C . ASP A 1 428 ? -6.131 -12.951 -18.217 1.00 97.94 428 ASP A C 1
ATOM 3062 O O . ASP A 1 428 ? -6.265 -12.026 -19.019 1.00 97.94 428 ASP A O 1
ATOM 3066 N N . GLU A 1 429 ? -6.000 -12.727 -16.904 1.00 97.06 429 GLU A N 1
ATOM 3067 C CA . GLU A 1 429 ? -5.932 -11.384 -16.316 1.00 97.06 429 GLU A CA 1
ATOM 3068 C C . GLU A 1 429 ? -4.723 -10.591 -16.851 1.00 97.06 429 GLU A C 1
ATOM 3070 O O . GLU A 1 429 ? -4.860 -9.431 -17.246 1.00 97.06 429 GLU A O 1
ATOM 3075 N N . ALA A 1 430 ? -3.544 -11.218 -16.939 1.00 96.12 430 ALA A N 1
ATOM 3076 C CA . ALA A 1 430 ? -2.347 -10.604 -17.515 1.00 96.12 430 ALA A CA 1
ATOM 3077 C C . ALA A 1 430 ? -2.496 -10.302 -19.019 1.00 96.12 430 ALA A C 1
ATOM 3079 O O . ALA A 1 430 ? -2.043 -9.248 -19.475 1.00 96.12 430 ALA A O 1
ATOM 3080 N N . ALA A 1 431 ? -3.159 -11.176 -19.783 1.00 96.31 431 ALA A N 1
ATOM 3081 C CA . ALA A 1 431 ? -3.460 -10.959 -21.197 1.00 96.31 431 ALA A CA 1
ATOM 3082 C C . ALA A 1 431 ? -4.448 -9.797 -21.397 1.00 96.31 431 ALA A C 1
ATOM 3084 O O . ALA A 1 431 ? -4.192 -8.898 -22.202 1.00 96.31 431 ALA A O 1
ATOM 3085 N N . ALA A 1 432 ? -5.533 -9.760 -20.618 1.00 95.50 432 ALA A N 1
ATOM 3086 C CA . ALA A 1 432 ? -6.516 -8.680 -20.643 1.00 95.50 432 ALA A CA 1
ATOM 3087 C C . ALA A 1 432 ? -5.893 -7.329 -20.250 1.00 95.50 432 ALA A C 1
ATOM 3089 O O . ALA A 1 432 ? -6.134 -6.322 -20.914 1.00 95.50 432 ALA A O 1
ATOM 3090 N N . ALA A 1 433 ? -5.038 -7.302 -19.223 1.00 92.56 433 ALA A N 1
ATOM 3091 C CA . ALA A 1 433 ? -4.316 -6.100 -18.813 1.00 92.56 433 ALA A CA 1
ATOM 3092 C C . ALA A 1 433 ? -3.307 -5.612 -19.871 1.00 92.56 433 ALA A C 1
ATOM 3094 O O . ALA A 1 433 ? -3.159 -4.404 -20.053 1.00 92.56 433 ALA A O 1
ATOM 3095 N N . ALA A 1 434 ? -2.640 -6.520 -20.593 1.00 91.00 434 ALA A N 1
ATOM 3096 C CA . ALA A 1 434 ? -1.761 -6.163 -21.708 1.00 91.00 434 ALA A CA 1
ATOM 3097 C C . ALA A 1 434 ? -2.536 -5.602 -22.914 1.00 91.00 434 ALA A C 1
ATOM 3099 O O . ALA A 1 434 ? -2.074 -4.656 -23.549 1.00 91.00 434 ALA A O 1
ATOM 3100 N N . ALA A 1 435 ? -3.732 -6.128 -23.198 1.00 92.81 435 ALA A N 1
ATOM 3101 C CA . ALA A 1 435 ? -4.585 -5.674 -24.300 1.00 92.81 435 ALA A CA 1
ATOM 3102 C C . ALA A 1 435 ? -5.120 -4.233 -24.137 1.00 92.81 435 ALA A C 1
ATOM 3104 O O . ALA A 1 435 ? -5.616 -3.654 -25.103 1.00 92.81 435 ALA A O 1
ATOM 3105 N N . LEU A 1 436 ? -4.997 -3.636 -22.945 1.00 88.38 436 LEU A N 1
ATOM 3106 C CA . LEU A 1 436 ? -5.309 -2.222 -22.692 1.00 88.38 436 LEU A CA 1
ATOM 3107 C C . LEU A 1 436 ? -4.197 -1.249 -23.144 1.00 88.38 436 LEU A C 1
ATOM 3109 O O . LEU A 1 436 ? -4.394 -0.041 -23.033 1.00 88.38 436 LEU A O 1
ATOM 3113 N N . ASP A 1 437 ? -3.043 -1.758 -23.598 1.00 84.69 437 ASP A N 1
ATOM 3114 C CA . ASP A 1 437 ? -1.818 -0.999 -23.922 1.00 84.69 437 ASP A CA 1
ATOM 3115 C C . ASP A 1 437 ? -1.449 0.086 -22.874 1.00 84.69 437 ASP A C 1
ATOM 3117 O O . ASP A 1 437 ? -1.260 1.263 -23.207 1.00 84.69 437 ASP A O 1
ATOM 3121 N N . PRO A 1 438 ? -1.392 -0.257 -21.567 1.00 82.12 438 PRO A N 1
ATOM 3122 C CA . PRO A 1 438 ? -1.056 0.711 -20.532 1.00 82.12 438 PRO A CA 1
ATOM 3123 C C . PRO A 1 438 ? 0.417 1.142 -20.670 1.00 82.12 438 PRO A C 1
ATOM 3125 O O . PRO A 1 438 ? 1.290 0.284 -20.837 1.00 82.12 438 PRO A O 1
ATOM 3128 N N . PRO A 1 439 ? 0.744 2.444 -20.526 1.00 83.44 439 PRO A N 1
ATOM 3129 C CA . PRO A 1 439 ? 2.126 2.914 -20.579 1.00 83.44 439 PRO A CA 1
ATOM 3130 C C . PRO A 1 439 ? 3.046 2.121 -19.643 1.00 83.44 439 PRO A C 1
ATOM 3132 O O . PRO A 1 439 ? 2.678 1.827 -18.508 1.00 83.44 439 PRO A O 1
ATOM 3135 N N . ALA A 1 440 ? 4.282 1.832 -20.058 1.00 77.62 440 ALA A N 1
ATOM 3136 C CA . ALA A 1 440 ? 5.226 1.049 -19.245 1.00 77.62 440 ALA A CA 1
ATOM 3137 C C . ALA A 1 440 ? 5.583 1.698 -17.882 1.00 77.62 440 ALA A C 1
ATOM 3139 O O . ALA A 1 440 ? 6.088 1.029 -16.978 1.00 77.62 440 ALA A O 1
ATOM 3140 N N . SER A 1 441 ? 5.312 2.999 -17.731 1.00 81.69 441 SER A N 1
ATOM 3141 C CA . SER A 1 441 ? 5.416 3.779 -16.492 1.00 81.69 441 SER A CA 1
ATOM 3142 C C . SER A 1 441 ? 4.146 3.767 -15.624 1.00 81.69 441 SER A C 1
ATOM 3144 O O . SER A 1 441 ? 4.200 4.224 -14.480 1.00 81.69 441 SER A O 1
ATOM 3146 N N . ALA A 1 442 ? 3.016 3.257 -16.127 1.00 88.06 442 ALA A N 1
ATOM 3147 C CA . ALA A 1 442 ? 1.736 3.246 -15.427 1.00 88.06 442 ALA A CA 1
ATOM 3148 C C . ALA A 1 442 ? 1.835 2.460 -14.115 1.00 88.06 442 ALA A C 1
ATOM 3150 O O . ALA A 1 442 ? 2.399 1.364 -14.042 1.00 88.06 442 ALA A O 1
ATOM 3151 N N . GLN A 1 443 ? 1.271 3.025 -13.049 1.00 91.00 443 GLN A N 1
ATOM 3152 C CA . GLN A 1 443 ? 1.471 2.508 -11.698 1.00 91.00 443 GLN A CA 1
ATOM 3153 C C . GLN A 1 443 ? 0.858 1.114 -11.497 1.00 91.00 443 GLN A C 1
ATOM 3155 O O . GLN A 1 443 ? 1.445 0.311 -10.766 1.00 91.00 443 GLN A O 1
ATOM 3160 N N . ALA A 1 444 ? -0.233 0.798 -12.204 1.00 93.06 444 ALA A N 1
ATOM 3161 C CA . ALA A 1 444 ? -0.822 -0.538 -12.256 1.00 93.06 444 ALA A CA 1
ATOM 3162 C C . ALA A 1 444 ? 0.180 -1.610 -12.729 1.00 93.06 444 ALA A C 1
ATOM 3164 O O . ALA A 1 444 ? 0.189 -2.717 -12.195 1.00 93.06 444 ALA A O 1
ATOM 3165 N N . MET A 1 445 ? 1.108 -1.279 -13.636 1.00 92.31 445 MET A N 1
ATOM 3166 C CA . MET A 1 445 ? 2.123 -2.206 -14.168 1.00 92.31 445 MET A CA 1
ATOM 3167 C C . MET A 1 445 ? 3.278 -2.481 -13.186 1.00 92.31 445 MET A C 1
ATOM 3169 O O . MET A 1 445 ? 4.355 -2.936 -13.578 1.00 92.31 445 MET A O 1
ATOM 3173 N N . ASN A 1 446 ? 3.070 -2.205 -11.895 1.00 92.69 446 ASN A N 1
ATOM 3174 C CA . ASN A 1 446 ? 3.914 -2.646 -10.782 1.00 92.69 446 ASN A CA 1
ATOM 3175 C C . ASN A 1 446 ? 3.257 -3.764 -9.948 1.00 92.69 446 ASN A C 1
ATOM 3177 O O . ASN A 1 446 ? 3.804 -4.145 -8.911 1.00 92.69 446 ASN A O 1
ATOM 3181 N N . ALA A 1 447 ? 2.111 -4.300 -10.387 1.00 95.12 447 ALA A N 1
ATOM 3182 C CA . ALA A 1 447 ? 1.592 -5.567 -9.883 1.00 95.12 447 ALA A CA 1
ATOM 3183 C C . ALA A 1 447 ? 2.646 -6.671 -10.072 1.00 95.12 447 ALA A C 1
ATOM 3185 O O . ALA A 1 447 ? 3.223 -6.828 -11.150 1.00 95.12 447 ALA A O 1
ATOM 3186 N N . ILE A 1 448 ? 2.948 -7.403 -9.000 1.00 96.44 448 ILE A N 1
ATOM 3187 C CA . ILE A 1 448 ? 4.038 -8.383 -8.998 1.00 96.44 448 ILE A CA 1
ATOM 3188 C C . ILE A 1 448 ? 3.575 -9.637 -9.742 1.00 96.44 448 ILE A C 1
ATOM 3190 O O . ILE A 1 448 ? 2.505 -10.158 -9.444 1.00 96.44 448 ILE A O 1
ATOM 3194 N N . GLY A 1 449 ? 4.366 -10.106 -10.708 1.00 95.75 449 GLY A N 1
ATOM 3195 C CA . GLY A 1 449 ? 3.983 -11.181 -11.620 1.00 95.75 449 GLY A CA 1
ATOM 3196 C C . GLY A 1 449 ? 3.373 -10.686 -12.930 1.00 95.75 449 GLY A C 1
ATOM 3197 O O . GLY A 1 449 ? 3.468 -11.390 -13.928 1.00 95.75 449 GLY A O 1
ATOM 3198 N N . ALA A 1 450 ? 2.823 -9.467 -12.992 1.00 95.50 450 ALA A N 1
ATOM 3199 C CA . ALA A 1 450 ? 2.224 -8.955 -14.227 1.00 95.50 450 ALA A CA 1
ATOM 3200 C C . ALA A 1 450 ? 3.250 -8.841 -15.366 1.00 95.50 450 ALA A C 1
ATOM 3202 O O . ALA A 1 450 ? 2.979 -9.250 -16.490 1.00 95.50 450 ALA A O 1
ATOM 3203 N N . ARG A 1 451 ? 4.455 -8.327 -15.085 1.00 93.94 451 ARG A N 1
ATOM 3204 C CA . ARG A 1 451 ? 5.518 -8.181 -16.099 1.00 93.94 451 ARG A CA 1
ATOM 3205 C C . ARG A 1 451 ? 6.065 -9.533 -16.540 1.00 93.94 451 ARG A C 1
ATOM 3207 O O . ARG A 1 451 ? 6.374 -9.715 -17.712 1.00 93.94 451 ARG A O 1
ATOM 3214 N N . GLU A 1 452 ? 6.175 -10.459 -15.598 1.00 97.06 452 GLU A N 1
ATOM 3215 C CA . GLU A 1 452 ? 6.655 -11.819 -15.799 1.00 97.06 452 GLU A CA 1
ATOM 3216 C C . GLU A 1 452 ? 5.678 -12.628 -16.670 1.00 97.06 452 GLU A C 1
ATOM 3218 O O . GLU A 1 452 ? 6.080 -13.176 -17.695 1.00 97.06 452 GLU A O 1
ATOM 3223 N N . LEU A 1 453 ? 4.383 -12.627 -16.336 1.00 97.56 453 LEU A N 1
ATOM 3224 C CA . LEU A 1 453 ? 3.347 -13.317 -17.111 1.00 97.56 453 LEU A CA 1
ATOM 3225 C C . LEU A 1 453 ? 3.131 -12.667 -18.485 1.00 97.56 453 LEU A C 1
ATOM 3227 O O . LEU A 1 453 ? 3.045 -13.377 -19.482 1.00 97.56 453 LEU A O 1
ATOM 3231 N N . ILE A 1 454 ? 3.154 -11.333 -18.587 1.00 95.50 454 ILE A N 1
ATOM 3232 C CA . ILE A 1 454 ? 3.101 -10.647 -19.890 1.00 95.50 454 ILE A CA 1
ATOM 3233 C C . ILE A 1 454 ? 4.348 -10.960 -20.732 1.00 95.50 454 ILE A C 1
ATOM 3235 O O . ILE A 1 454 ? 4.242 -11.077 -21.950 1.00 95.50 454 ILE A O 1
ATOM 3239 N N . ALA A 1 455 ? 5.531 -11.138 -20.138 1.00 96.00 455 ALA A N 1
ATOM 3240 C CA . ALA A 1 455 ? 6.711 -11.573 -20.886 1.00 96.00 455 ALA A CA 1
ATOM 3241 C C . ALA A 1 455 ? 6.594 -13.030 -21.369 1.00 96.00 455 ALA A C 1
ATOM 3243 O O . ALA A 1 455 ? 6.996 -13.316 -22.498 1.00 96.00 455 ALA A O 1
ATOM 3244 N N . HIS A 1 456 ? 5.999 -13.919 -20.568 1.00 98.12 456 HIS A N 1
ATOM 3245 C CA . HIS A 1 456 ? 5.686 -15.291 -20.971 1.00 98.12 456 HIS A CA 1
ATOM 3246 C C . HIS A 1 456 ? 4.669 -15.347 -22.127 1.00 98.12 456 HIS A C 1
ATOM 3248 O O . HIS A 1 456 ? 4.940 -15.995 -23.134 1.00 98.12 456 HIS A O 1
ATOM 3254 N N . LEU A 1 457 ? 3.567 -14.590 -22.046 1.00 96.69 457 LEU A N 1
ATOM 3255 C CA . LEU A 1 457 ? 2.551 -14.484 -23.108 1.00 96.69 457 LEU A CA 1
ATOM 3256 C C . LEU A 1 457 ? 3.121 -13.972 -24.447 1.00 96.69 457 LEU A C 1
ATOM 3258 O O . LEU A 1 457 ? 2.599 -14.292 -25.509 1.00 96.69 457 LEU A O 1
ATOM 3262 N N . HIS A 1 458 ? 4.219 -13.210 -24.410 1.00 95.94 458 HIS A N 1
ATOM 3263 C CA . HIS A 1 458 ? 4.964 -12.771 -25.596 1.00 95.94 458 HIS A CA 1
ATOM 3264 C C . HIS A 1 458 ? 6.100 -13.731 -26.020 1.00 95.94 458 HIS A C 1
ATOM 3266 O O . HIS A 1 458 ? 6.956 -13.340 -26.815 1.00 95.94 458 HIS A O 1
ATOM 3272 N N . GLY A 1 459 ? 6.172 -14.945 -25.465 1.00 97.50 459 GLY A N 1
ATOM 3273 C CA . GLY A 1 459 ? 7.197 -15.945 -25.791 1.00 97.50 459 GLY A CA 1
ATOM 3274 C C . GLY A 1 459 ? 8.620 -15.595 -25.332 1.00 97.50 459 GLY A C 1
ATOM 3275 O O . GLY A 1 459 ? 9.578 -16.164 -25.844 1.00 97.50 459 GLY A O 1
ATOM 3276 N N . ARG A 1 460 ? 8.790 -14.649 -24.394 1.00 97.69 460 ARG A N 1
ATOM 3277 C CA . ARG A 1 460 ? 10.111 -14.137 -23.962 1.00 97.69 460 ARG A CA 1
ATOM 3278 C C . ARG A 1 460 ? 10.709 -14.871 -22.753 1.00 97.69 460 ARG A C 1
ATOM 3280 O O . ARG A 1 460 ? 11.824 -14.550 -22.353 1.00 97.69 460 ARG A O 1
ATOM 3287 N N . MET A 1 461 ? 9.950 -15.779 -22.138 1.00 98.06 461 MET A N 1
ATOM 3288 C CA . MET A 1 461 ? 10.365 -16.678 -21.049 1.00 98.06 461 MET A CA 1
ATOM 3289 C C . MET A 1 461 ? 9.349 -17.819 -20.888 1.00 98.06 461 MET A C 1
ATOM 3291 O O . MET A 1 461 ? 8.206 -17.702 -21.345 1.00 98.06 461 MET A O 1
ATOM 3295 N N . THR A 1 462 ? 9.733 -18.912 -20.227 1.00 98.50 462 THR A N 1
ATOM 3296 C CA . THR A 1 462 ? 8.787 -19.993 -19.887 1.00 98.50 462 THR A CA 1
ATOM 3297 C C . THR A 1 462 ? 7.841 -19.587 -18.748 1.00 98.50 462 THR A C 1
ATOM 3299 O O . THR A 1 462 ? 8.082 -18.606 -18.036 1.00 98.50 462 THR A O 1
ATOM 3302 N N . LEU A 1 463 ? 6.762 -20.353 -18.545 1.00 98.12 463 LEU A N 1
ATOM 3303 C CA . LEU A 1 463 ? 5.857 -20.133 -17.414 1.00 98.12 463 LEU A CA 1
ATOM 3304 C C . LEU A 1 463 ? 6.568 -20.373 -16.072 1.00 98.12 463 LEU A C 1
ATOM 3306 O O . LEU A 1 463 ? 6.368 -19.607 -15.132 1.00 98.12 463 LEU A O 1
ATOM 3310 N N . ASP A 1 464 ? 7.455 -21.370 -16.000 1.00 98.19 464 ASP A N 1
ATOM 3311 C CA . ASP A 1 464 ? 8.255 -21.666 -14.805 1.00 98.19 464 ASP A CA 1
ATOM 3312 C C . ASP A 1 464 ? 9.245 -20.545 -14.472 1.00 98.19 464 ASP A C 1
ATOM 3314 O O . ASP A 1 464 ? 9.405 -20.175 -13.307 1.00 98.19 464 ASP A O 1
ATOM 3318 N N . GLU A 1 465 ? 9.875 -19.945 -15.487 1.00 98.31 465 GLU A N 1
ATOM 3319 C CA . GLU A 1 465 ? 10.713 -18.761 -15.303 1.00 98.31 465 GLU A CA 1
ATOM 3320 C C . GLU A 1 465 ? 9.900 -17.562 -14.809 1.00 98.31 465 GLU A C 1
ATOM 3322 O O . GLU A 1 465 ? 10.325 -16.874 -13.876 1.00 98.31 465 GLU A O 1
ATOM 3327 N N . ALA A 1 466 ? 8.733 -17.310 -15.413 1.00 98.19 466 ALA A N 1
ATOM 3328 C CA . ALA A 1 466 ? 7.840 -16.232 -15.004 1.00 98.19 466 ALA A CA 1
ATOM 3329 C C . ALA A 1 466 ? 7.376 -16.421 -13.550 1.00 98.19 466 ALA A C 1
ATOM 3331 O O . ALA A 1 466 ? 7.497 -15.502 -12.736 1.00 98.19 466 ALA A O 1
ATOM 3332 N N . ARG A 1 467 ? 6.950 -17.640 -13.197 1.00 98.00 467 ARG A N 1
ATOM 3333 C CA . ARG A 1 467 ? 6.596 -18.069 -11.838 1.00 98.00 467 ARG A CA 1
ATOM 3334 C C . ARG A 1 467 ? 7.744 -17.842 -10.857 1.00 98.00 467 ARG A C 1
ATOM 3336 O O . ARG A 1 467 ? 7.554 -17.175 -9.841 1.00 98.00 467 ARG A O 1
ATOM 3343 N N . ALA A 1 468 ? 8.941 -18.349 -11.151 1.00 98.25 468 ALA A N 1
ATOM 3344 C CA . ALA A 1 468 ? 10.101 -18.226 -10.268 1.00 98.25 468 ALA A CA 1
ATOM 3345 C C . ALA A 1 468 ? 10.488 -16.755 -10.024 1.00 98.25 468 ALA A C 1
ATOM 3347 O O . ALA A 1 468 ? 10.748 -16.355 -8.882 1.00 98.25 468 ALA A O 1
ATOM 3348 N N . ARG A 1 469 ? 10.463 -15.926 -11.077 1.00 98.38 469 ARG A N 1
ATOM 3349 C CA . ARG A 1 469 ? 10.715 -14.477 -10.994 1.00 98.38 469 ARG A CA 1
ATOM 3350 C C . ARG A 1 469 ? 9.635 -13.770 -10.164 1.00 98.38 469 ARG A C 1
ATOM 3352 O O . ARG A 1 469 ? 9.982 -13.016 -9.253 1.00 98.38 469 ARG A O 1
ATOM 3359 N N . ALA A 1 470 ? 8.354 -14.062 -10.395 1.00 97.69 470 ALA A N 1
ATOM 3360 C CA . ALA A 1 470 ? 7.223 -13.467 -9.678 1.00 97.69 470 ALA A CA 1
ATOM 3361 C C . ALA A 1 470 ? 7.198 -13.843 -8.184 1.00 97.69 470 ALA A C 1
ATOM 3363 O O . ALA A 1 470 ? 7.051 -12.972 -7.317 1.00 97.69 470 ALA A O 1
ATOM 3364 N N . VAL A 1 471 ? 7.433 -15.118 -7.858 1.00 98.25 471 VAL A N 1
ATOM 3365 C CA . VAL A 1 471 ? 7.607 -15.608 -6.481 1.00 98.25 471 VAL A CA 1
ATOM 3366 C C . VAL A 1 471 ? 8.763 -14.880 -5.797 1.00 98.25 471 VAL A C 1
ATOM 3368 O O . VAL A 1 471 ? 8.591 -14.338 -4.701 1.00 98.25 471 VAL A O 1
ATOM 3371 N N . GLN A 1 472 ? 9.934 -14.790 -6.436 1.00 98.25 472 GLN A N 1
ATOM 3372 C CA . GLN A 1 472 ? 11.093 -14.139 -5.826 1.00 98.25 472 GLN A CA 1
ATOM 3373 C C . GLN A 1 472 ? 10.904 -12.620 -5.674 1.00 98.25 472 GLN A C 1
ATOM 3375 O O . GLN A 1 472 ? 11.303 -12.047 -4.655 1.00 98.25 472 GLN A O 1
ATOM 3380 N N . ALA A 1 473 ? 10.236 -11.960 -6.622 1.00 97.81 473 ALA A N 1
ATOM 3381 C CA . ALA A 1 473 ? 9.821 -10.565 -6.499 1.00 97.81 473 ALA A CA 1
ATOM 3382 C C . ALA A 1 473 ? 8.834 -10.362 -5.330 1.00 97.81 473 ALA A C 1
ATOM 3384 O O . ALA A 1 473 ? 8.966 -9.392 -4.575 1.00 97.81 473 ALA A O 1
ATOM 3385 N N . THR A 1 474 ? 7.919 -11.312 -5.110 1.00 97.75 474 THR A N 1
ATOM 3386 C CA . THR A 1 474 ? 6.949 -11.297 -4.003 1.00 97.75 474 THR A CA 1
ATOM 3387 C C . THR A 1 474 ? 7.624 -11.530 -2.647 1.00 97.75 474 THR A C 1
ATOM 3389 O O . THR A 1 474 ? 7.395 -10.750 -1.720 1.00 97.75 474 THR A O 1
ATOM 3392 N N . ARG A 1 475 ? 8.547 -12.499 -2.530 1.00 97.94 475 ARG A N 1
ATOM 3393 C CA . ARG A 1 475 ? 9.418 -12.682 -1.346 1.00 97.94 475 ARG A CA 1
ATOM 3394 C C . ARG A 1 475 ? 10.217 -11.403 -1.043 1.00 97.94 475 ARG A C 1
ATOM 3396 O O . ARG A 1 475 ? 10.261 -10.939 0.099 1.00 97.94 475 ARG A O 1
ATOM 3403 N N . ASN A 1 476 ? 10.789 -10.771 -2.072 1.00 97.62 476 ASN A N 1
ATOM 3404 C CA . ASN A 1 476 ? 11.515 -9.502 -1.950 1.00 97.62 476 ASN A CA 1
ATOM 3405 C C . ASN A 1 476 ? 10.609 -8.339 -1.491 1.00 97.62 476 ASN A C 1
ATOM 3407 O O . ASN A 1 476 ? 11.054 -7.489 -0.717 1.00 97.62 476 ASN A O 1
ATOM 3411 N N . TYR A 1 477 ? 9.348 -8.288 -1.928 1.00 96.75 477 TYR A N 1
ATOM 3412 C CA . TYR A 1 477 ? 8.364 -7.304 -1.463 1.00 96.75 477 TYR A CA 1
ATOM 3413 C C . TYR A 1 477 ? 7.937 -7.556 -0.011 1.00 96.75 477 TYR A C 1
ATOM 3415 O O . TYR A 1 477 ? 7.995 -6.631 0.801 1.00 96.75 477 TYR A O 1
ATOM 3423 N N . ALA A 1 478 ? 7.645 -8.805 0.360 1.00 97.19 478 ALA A N 1
ATOM 3424 C CA . ALA A 1 478 ? 7.348 -9.200 1.737 1.00 97.19 478 ALA A CA 1
ATOM 3425 C C . ALA A 1 478 ? 8.495 -8.843 2.703 1.00 97.19 478 ALA A C 1
ATOM 3427 O O . ALA A 1 478 ? 8.252 -8.301 3.783 1.00 97.19 478 ALA A O 1
ATOM 3428 N N . LYS A 1 479 ? 9.758 -9.033 2.286 1.00 97.12 479 LYS A N 1
ATOM 3429 C CA . LYS A 1 479 ? 10.949 -8.572 3.024 1.00 97.12 479 LYS A CA 1
ATOM 3430 C C . LYS A 1 479 ? 10.939 -7.051 3.242 1.00 97.12 479 LYS A C 1
ATOM 3432 O O . LYS A 1 479 ? 11.188 -6.606 4.362 1.00 97.12 479 LYS A O 1
ATOM 3437 N N . ARG A 1 480 ? 10.616 -6.248 2.214 1.00 96.19 480 ARG A N 1
ATOM 3438 C CA . ARG A 1 480 ? 10.490 -4.777 2.337 1.00 96.19 480 ARG A CA 1
ATOM 3439 C C . ARG A 1 480 ? 9.359 -4.377 3.292 1.00 96.19 480 ARG A C 1
ATOM 3441 O O . ARG A 1 480 ? 9.572 -3.510 4.137 1.00 96.19 480 ARG A O 1
ATOM 3448 N N . GLN A 1 481 ? 8.202 -5.035 3.208 1.00 97.25 481 GLN A N 1
ATOM 3449 C CA . GLN A 1 481 ? 7.065 -4.806 4.107 1.00 97.25 481 GLN A CA 1
ATOM 3450 C C . GLN A 1 481 ? 7.427 -5.123 5.564 1.00 97.25 481 GLN A C 1
ATOM 3452 O O . GLN A 1 481 ? 7.243 -4.275 6.431 1.00 97.25 481 GLN A O 1
ATOM 3457 N N . LEU A 1 482 ? 8.031 -6.284 5.839 1.00 97.00 482 LEU A N 1
ATOM 3458 C CA . LEU A 1 482 ? 8.503 -6.644 7.181 1.00 97.00 482 LEU A CA 1
ATOM 3459 C C . LEU A 1 482 ? 9.531 -5.640 7.733 1.00 97.00 482 LEU A C 1
ATOM 3461 O O . LEU A 1 482 ? 9.480 -5.301 8.912 1.00 97.00 482 LEU A O 1
ATOM 3465 N N . THR A 1 483 ? 10.442 -5.118 6.906 1.00 96.62 483 THR A N 1
ATOM 3466 C CA . THR A 1 483 ? 11.379 -4.059 7.329 1.00 96.62 483 THR A CA 1
ATOM 3467 C C . THR A 1 483 ? 10.662 -2.746 7.661 1.00 96.62 483 THR A C 1
ATOM 3469 O O . THR A 1 483 ? 10.996 -2.118 8.665 1.00 96.62 483 THR A O 1
ATOM 3472 N N . TRP A 1 484 ? 9.634 -2.350 6.900 1.00 96.25 484 TRP A N 1
ATOM 3473 C CA . TRP A 1 484 ? 8.795 -1.200 7.264 1.00 96.25 484 TRP A CA 1
ATOM 3474 C C . TRP A 1 484 ? 8.068 -1.430 8.596 1.00 96.25 484 TRP A C 1
ATOM 3476 O O . TRP A 1 484 ? 8.127 -0.584 9.486 1.00 96.25 484 TRP A O 1
ATOM 3486 N N . LEU A 1 485 ? 7.435 -2.594 8.773 1.00 96.81 485 LEU A N 1
ATOM 3487 C CA . LEU A 1 485 ? 6.678 -2.937 9.982 1.00 96.81 485 LEU A CA 1
ATOM 3488 C C . LEU A 1 485 ? 7.558 -2.954 11.241 1.00 96.81 485 LEU A C 1
ATOM 3490 O O . LEU A 1 485 ? 7.107 -2.531 12.306 1.00 96.81 485 LEU A O 1
ATOM 3494 N N . ARG A 1 486 ? 8.820 -3.396 11.133 1.00 96.19 486 ARG A N 1
ATOM 3495 C CA . ARG A 1 486 ? 9.805 -3.316 12.228 1.00 96.19 486 ARG A CA 1
ATOM 3496 C C . ARG A 1 486 ? 10.205 -1.873 12.542 1.00 96.19 486 ARG A C 1
ATOM 3498 O O . ARG A 1 486 ? 10.181 -1.492 13.707 1.00 96.19 486 ARG A O 1
ATOM 3505 N N . ASN A 1 487 ? 10.544 -1.085 11.519 1.00 95.62 487 ASN A N 1
ATOM 3506 C CA . ASN A 1 487 ? 11.274 0.177 11.697 1.00 95.62 487 ASN A CA 1
ATOM 3507 C C . ASN A 1 487 ? 10.374 1.423 11.779 1.00 95.62 487 ASN A C 1
ATOM 3509 O O . ASN A 1 487 ? 10.791 2.435 12.330 1.00 95.62 487 ASN A O 1
ATOM 3513 N N . ARG A 1 488 ? 9.161 1.382 11.212 1.00 95.12 488 ARG A N 1
ATOM 3514 C CA . ARG A 1 488 ? 8.217 2.518 11.153 1.00 95.12 488 ARG A CA 1
ATOM 3515 C C . ARG A 1 488 ? 6.912 2.287 11.911 1.00 95.12 488 ARG A C 1
ATOM 3517 O O . ARG A 1 488 ? 6.180 3.239 12.138 1.00 95.12 488 ARG A O 1
ATOM 3524 N N . MET A 1 489 ? 6.632 1.050 12.324 1.00 96.31 489 MET A N 1
ATOM 3525 C CA . MET A 1 489 ? 5.396 0.676 13.028 1.00 96.31 489 MET A CA 1
ATOM 3526 C C . MET A 1 489 ? 5.699 -0.084 14.334 1.00 96.31 489 MET A C 1
ATOM 3528 O O . MET A 1 489 ? 4.910 -0.910 14.781 1.00 96.31 489 MET A O 1
ATOM 3532 N N . ARG A 1 490 ? 6.856 0.191 14.970 1.00 95.31 490 ARG A N 1
ATOM 3533 C CA . ARG A 1 490 ? 7.328 -0.502 16.190 1.00 95.31 490 ARG A CA 1
ATOM 3534 C C . ARG A 1 490 ? 6.348 -0.412 17.365 1.00 95.31 490 ARG A C 1
ATOM 3536 O O . ARG A 1 490 ? 6.266 -1.365 18.131 1.00 95.31 490 ARG A O 1
ATOM 3543 N N . ALA A 1 491 ? 5.625 0.700 17.489 1.00 95.38 491 ALA A N 1
ATOM 3544 C CA . ALA A 1 491 ? 4.642 0.926 18.549 1.00 95.38 491 ALA A CA 1
ATOM 3545 C C . ALA A 1 491 ? 3.359 0.085 18.402 1.00 95.38 491 ALA A C 1
ATOM 3547 O O . ALA A 1 491 ? 2.616 -0.058 19.365 1.00 95.38 491 ALA A O 1
ATOM 3548 N N . TRP A 1 492 ? 3.084 -0.483 17.221 1.00 96.94 492 TRP A N 1
ATOM 3549 C CA . TRP A 1 492 ? 1.873 -1.277 17.016 1.00 96.94 492 TRP A CA 1
ATOM 3550 C C . TRP A 1 492 ? 2.047 -2.683 17.624 1.00 96.94 492 TRP A C 1
ATOM 3552 O O . TRP A 1 492 ? 3.104 -3.302 17.407 1.00 96.94 492 TRP A O 1
ATOM 3562 N N . PRO A 1 493 ? 1.031 -3.229 18.319 1.00 97.19 493 PRO A N 1
ATOM 3563 C CA . PRO A 1 493 ? 1.003 -4.619 18.765 1.00 97.19 493 PRO A CA 1
ATOM 3564 C C . PRO A 1 493 ? 1.348 -5.595 17.634 1.00 97.19 493 PRO A C 1
ATOM 3566 O O . PRO A 1 493 ? 0.797 -5.522 16.534 1.00 97.19 493 PRO A O 1
ATOM 3569 N N . ALA A 1 494 ? 2.301 -6.491 17.893 1.00 97.44 494 ALA A N 1
ATOM 3570 C CA . ALA A 1 494 ? 2.757 -7.485 16.930 1.00 97.44 494 ALA A CA 1
ATOM 3571 C C . ALA A 1 494 ? 2.118 -8.847 17.212 1.00 97.44 494 ALA A C 1
ATOM 3573 O O . ALA A 1 494 ? 2.103 -9.299 18.354 1.00 97.44 494 ALA A O 1
ATOM 3574 N N . ALA A 1 495 ? 1.645 -9.509 16.160 1.00 97.25 495 ALA A N 1
ATOM 3575 C CA . ALA A 1 495 ? 1.108 -10.864 16.219 1.00 97.25 495 ALA A CA 1
ATOM 3576 C C . ALA A 1 495 ? 1.800 -11.755 15.173 1.00 97.25 495 ALA A C 1
ATOM 3578 O O . ALA A 1 495 ? 1.957 -11.310 14.034 1.00 97.25 495 ALA A O 1
ATOM 3579 N N . PRO A 1 496 ? 2.197 -12.997 15.502 1.00 95.69 496 PRO A N 1
ATOM 3580 C CA . PRO A 1 496 ? 2.773 -13.918 14.520 1.00 95.69 496 PRO A CA 1
ATOM 3581 C C . PRO A 1 496 ? 1.736 -14.393 13.485 1.00 95.69 496 PRO A C 1
ATOM 3583 O O . PRO A 1 496 ? 2.089 -14.699 12.347 1.00 95.69 496 PRO A O 1
ATOM 3586 N N . ASP A 1 497 ? 0.455 -14.417 13.854 1.00 94.50 497 ASP A N 1
ATOM 3587 C CA . ASP A 1 497 ? -0.636 -14.987 13.066 1.00 94.50 497 ASP A CA 1
ATOM 3588 C C . ASP A 1 497 ? -1.975 -14.243 13.278 1.00 94.50 497 ASP A C 1
ATOM 3590 O O . ASP A 1 497 ? -2.113 -13.390 14.161 1.00 94.50 497 ASP A O 1
ATOM 3594 N N . ALA A 1 498 ? -2.978 -14.581 12.461 1.00 93.38 498 ALA A N 1
ATOM 3595 C CA . ALA A 1 498 ? -4.303 -13.959 12.479 1.00 93.38 498 ALA A CA 1
ATOM 3596 C C . ALA A 1 498 ? -5.130 -14.249 13.750 1.00 93.38 498 ALA A C 1
ATOM 3598 O O . ALA A 1 498 ? -5.869 -13.375 14.199 1.00 93.38 498 ALA A O 1
ATOM 3599 N N . ARG A 1 499 ? -5.000 -15.431 14.366 1.00 93.62 499 ARG A N 1
ATOM 3600 C CA . ARG A 1 499 ? -5.698 -15.799 15.612 1.00 93.62 499 ARG A CA 1
ATOM 3601 C C . ARG A 1 499 ? -5.163 -14.979 16.784 1.00 93.62 499 ARG A C 1
ATOM 3603 O O . ARG A 1 499 ? -5.951 -14.421 17.547 1.00 93.62 499 ARG A O 1
ATOM 3610 N N . THR A 1 500 ? -3.841 -14.841 16.887 1.00 95.12 500 THR A N 1
ATOM 3611 C CA . THR A 1 500 ? -3.208 -13.961 17.879 1.00 95.12 500 THR A CA 1
ATOM 3612 C C . THR A 1 500 ? -3.592 -12.497 17.648 1.00 95.12 500 THR A C 1
ATOM 3614 O O . THR A 1 500 ? -3.940 -11.797 18.597 1.00 95.12 500 THR A O 1
ATOM 3617 N N . ALA A 1 501 ? -3.606 -12.032 16.394 1.00 95.94 501 ALA A N 1
ATOM 3618 C CA . ALA A 1 501 ? -3.997 -10.662 16.060 1.00 95.94 501 ALA A CA 1
ATOM 3619 C C . ALA A 1 501 ? -5.453 -10.341 16.435 1.00 95.94 501 ALA A C 1
ATOM 3621 O O . ALA A 1 501 ? -5.717 -9.299 17.033 1.00 95.94 501 ALA A O 1
ATOM 3622 N N . LEU A 1 502 ? -6.385 -11.253 16.142 1.00 95.25 502 LEU A N 1
ATOM 3623 C CA . LEU A 1 502 ? -7.795 -11.134 16.517 1.00 95.25 502 LEU A CA 1
ATOM 3624 C C . LEU A 1 502 ? -7.957 -11.006 18.041 1.00 95.25 502 LEU A C 1
ATOM 3626 O O . LEU A 1 502 ? -8.658 -10.114 18.516 1.00 95.25 502 LEU A O 1
ATOM 3630 N N . ALA A 1 503 ? -7.238 -11.829 18.811 1.00 93.94 503 ALA A N 1
ATOM 3631 C CA . ALA A 1 503 ? -7.254 -11.779 20.272 1.00 93.94 503 ALA A CA 1
ATOM 3632 C C . ALA A 1 503 ? -6.643 -10.489 20.861 1.00 93.94 503 ALA A C 1
ATOM 3634 O O . ALA A 1 503 ? -7.045 -10.080 21.949 1.00 93.94 503 ALA A O 1
ATOM 3635 N N . LEU A 1 504 ? -5.701 -9.835 20.168 1.00 93.44 504 LEU A N 1
ATOM 3636 C CA . LEU A 1 504 ? -5.202 -8.509 20.554 1.00 93.44 504 LEU A CA 1
ATOM 3637 C C . LEU A 1 504 ? -6.252 -7.423 20.292 1.00 93.44 504 LEU A C 1
ATOM 3639 O O . LEU A 1 504 ? -6.563 -6.647 21.194 1.00 93.44 504 LEU A O 1
ATOM 3643 N N . VAL A 1 505 ? -6.843 -7.396 19.092 1.00 92.38 505 VAL A N 1
ATOM 3644 C CA . VAL A 1 505 ? -7.855 -6.392 18.709 1.00 92.38 505 VAL A CA 1
ATOM 3645 C C . VAL A 1 505 ? -9.104 -6.473 19.595 1.00 92.38 505 VAL A C 1
ATOM 3647 O O . VAL A 1 505 ? -9.660 -5.437 19.945 1.00 92.38 505 VAL A O 1
ATOM 3650 N N . GLN A 1 506 ? -9.519 -7.675 20.014 1.00 86.12 506 GLN A N 1
ATOM 3651 C CA . GLN A 1 506 ? -10.661 -7.860 20.924 1.00 86.12 506 GLN A CA 1
ATOM 3652 C C . GLN A 1 506 ? -10.385 -7.451 22.384 1.00 86.12 506 GLN A C 1
ATOM 3654 O O . GLN A 1 506 ? -11.335 -7.261 23.138 1.00 86.12 506 GLN A O 1
ATOM 3659 N N . LYS A 1 507 ? -9.116 -7.321 22.792 1.00 79.62 507 LYS A N 1
ATOM 3660 C CA . LYS A 1 507 ? -8.709 -6.822 24.122 1.00 79.62 507 LYS A CA 1
ATOM 3661 C C . LYS A 1 507 ? -8.384 -5.324 24.138 1.00 79.62 507 LYS A C 1
ATOM 3663 O O . LYS A 1 507 ? -8.114 -4.791 25.211 1.00 79.62 507 LYS A O 1
ATOM 3668 N N . SER A 1 508 ? -8.333 -4.693 22.962 1.00 69.75 508 SER A N 1
ATOM 3669 C CA . SER A 1 508 ? -7.892 -3.307 22.765 1.00 69.75 508 SER A CA 1
ATOM 3670 C C . SER A 1 508 ? -9.041 -2.321 22.862 1.00 69.75 508 SER A C 1
ATOM 3672 O O . SER A 1 508 ? -8.812 -1.237 23.427 1.00 69.75 508 SER A O 1
#

Secondary structure (DSSP, 8-state):
--------------------------------------------------------------------------------------------------------------------------------------------------------TTHHHHHHHHHS-HHHHHHHHHHHHHHHHHHHHHHHHHHHHHHTSPPPPPPHHHHHT--EEEE--TTSSHHHHHHHHHHHHTEEEEE--TTTTBTT-STTTT---HHHHHHS-EESSS-B-TTS---HHHHHHHHHHHHHHHHTTTPEEEEEES-HHHHHHHHH-----PPPPHHHHHHHHHHHHHHHHHHHHHHHHTT-HHHHTTS-TT-HHHHHHHHHHHHHHSS-HHHHHTTPPPPSS-GGGSEEEEE---HHHHHHHHHHHHHHHHHTTHHHHHHHHHTT---TT-GGGGSTTHHHHHHHHTTSS-HHHHHHHHHHHHHHHHHHHHHHHHHT-TTSPEESSHHHHHHHHTT-

Mean predicted aligned error: 18.38 Å

InterPro domains:
  IPR018022 IPP transferase [MF_00185] (211-506)
  IPR018022 IPP transferase [TIGR00174] (212-489)
  IPR027417 P-loop containing nucleoside triphosphate hydrolase [G3DSA:3.40.50.300] (210-507)
  IPR027417 P-loop containing nucleoside triphosphate hydrolase [SSF52540] (209-491)
  IPR0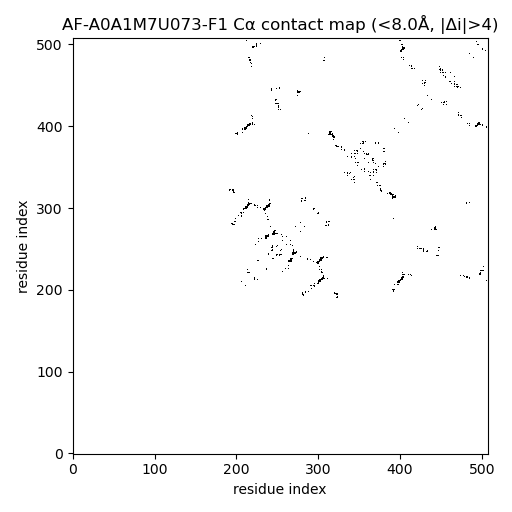27417 P-loop containing nucleoside triphosphate hydrolase [SSF52540] (212-357)
  IPR039657 Dimethylallyltransferase [PTHR11088] (212-491)

Sequence (508 aa):
MPREEGAPAPGAEGGARDGAADGAPGAARDRTDGGADGGAKTQAPDEAHSAKRERPQDAKPRGARDEAPDGAAGGAAGGAENPAPDGARGGTPERPQDAERRGAHAGAPDGAAGAAANGAESRAPDEARSGTPERSQEAERRGARDGAADGAPGGARQRALAEMPRAARQGAQAARRGAQTAQQSAQAAQQGAQAAHLPAPLSEAALALRPVLVAGPTASGKSALALALAERLNGCVINADAIQVYGGWRVLSARPSADDEARAPHLLYGHVPMQDAHSTGRWLAEAARAIEDCARRGQTPIVVGGTGLYFAALTQGLAPIPPTPPEIRARVEALFARGGAAALREALAARDPDTLARIDARNPMRLMRALEALETTGLGLSALQARTPPPPLPPERARLVRLMPEREALYARIEARFDAMLAEGALDEAAAAAALDPPASAQAMNAIGARELIAHLHGRMTLDEARARAVQATRNYAKRQLTWLRNRMRAWPAAPDARTALALVQKS

pLDDT: mean 71.98, std 30.03, range [22.81, 98.88]

Solvent-accessible surface area (backbone atoms only — not comparable to full-atom values): 32024 Å² total; per-residue (Å²): 140,84,78,88,86,86,88,83,85,84,87,82,88,82,87,93,83,90,89,87,82,89,91,84,84,88,81,88,91,80,92,87,82,88,79,90,84,87,83,90,90,85,90,85,85,90,84,89,80,86,90,88,84,88,82,90,87,86,82,89,90,86,86,89,82,88,88,85,84,90,87,81,88,88,84,84,90,81,88,84,86,84,84,84,88,84,86,80,89,87,88,85,89,87,82,84,88,89,81,80,88,81,86,82,90,86,87,85,79,92,82,90,85,88,80,88,82,88,88,79,90,88,90,85,86,88,87,82,85,89,92,84,80,90,88,81,88,88,82,91,82,89,82,92,75,90,83,90,74,93,76,76,95,55,61,69,65,51,53,62,64,71,72,55,56,71,67,58,53,51,50,54,51,49,50,51,49,51,50,49,54,50,51,51,50,51,49,52,50,51,52,35,61,60,42,53,54,73,62,66,64,62,51,68,69,37,43,69,59,37,32,34,39,44,39,33,32,72,66,58,46,61,66,66,41,50,49,61,45,16,74,72,49,57,19,32,37,32,57,33,36,88,51,35,25,23,42,66,34,50,54,70,52,59,52,79,51,73,69,52,48,72,70,35,55,70,40,67,60,37,79,36,60,53,77,49,89,85,49,68,55,46,50,46,35,53,49,53,51,50,37,47,59,27,31,80,68,73,20,26,32,32,42,36,32,53,34,66,67,48,56,40,35,38,43,63,19,55,50,89,66,65,71,65,51,70,74,52,48,52,53,49,51,51,41,36,75,74,44,38,53,59,46,39,46,51,62,32,50,79,74,33,45,72,32,51,78,74,49,64,73,86,40,50,70,55,40,44,52,37,50,37,43,25,71,65,66,78,42,37,54,52,60,41,52,76,60,39,52,80,28,39,45,49,64,89,48,39,31,61,35,31,47,57,53,62,65,66,72,35,45,57,39,43,47,58,49,52,53,47,24,54,76,71,40,34,60,59,40,28,51,56,46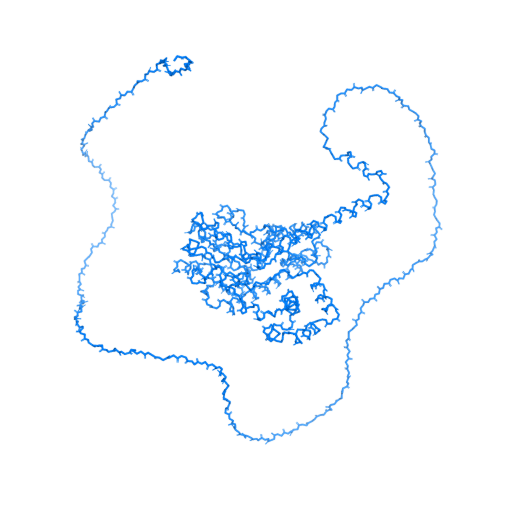,55,73,66,67,56,59,93,82,31,68,51,73,66,43,68,36,44,64,33,45,43,34,26,77,68,73,74,46,51,67,68,56,21,50,54,51,24,44,52,52,46,52,54,47,31,51,52,34,50,51,45,48,58,76,78,40,64,89,43,50,75,17,60,38,46,70,56,36,52,59,48,58,78,73,101

Radius of gyration: 39.28 Å; Cα contacts (8 Å, |Δi|>4): 533; chains: 1; bounding box: 134×92×131 Å

Foldseek 3Di:
DDDDDDDDDDDDDDDDDDDDDDDDDYDDDDDDDYDDDDDDDDDDDDDDDDDDDDDDDDDDDDDDDDDDDDDDDDDDDDDDDDDDDDYDDDDDDDDDDDDDDDDDDDDDDDDDDDDDDDDDDDDDDDDDDDDDDDDDDDDDDDDDDDDDDDDDPPPVVVVVLVPDPPVVNVVVVVVVVVVVVVVVVVVLVVVLVVLLDFDDAADPLLLVLFAAEEEEAPLQCQLVLLLVVCLVSVAAEEEPEPQQLEQLDCLLVVDDDVVSCVSHPYPNGNPHYQQDDDDLSNSRRRLSVVSNVCSVVVHRYYYTYLHLVNVCCQAVNDQSQGDQDPVQLVVLVVQCVVPNLVSLLVVCCVQPVVQSVVDPSVDSVSSSVQSSRCVRPVDGPNVSSVVGDHHSHHPVSHQFEYAQADLVVSLVSLLVSVVVSVVVCVLVSLVVSVVVVHPCPRPNVPSQLSVLSVCVVVVNDPPVRSSVRSSVVSSVSSVVSNVCCVPVVVVGHYDNHSVRRSVSSVVD

Nearest PDB structures (foldseek):
  2zm5-assembly1_A  TM=9.263E-01  e=1.044E-19  Escherichia coli K-12
  3exa-assembly1_A  TM=7.341E-01  e=9.411E-17  Halalkalibacterium halodurans
  3d3q-assembly2_B  TM=6.900E-01  e=1.982E-16  Staphylococcus epidermidis ATCC 12228
  3d3q-assembly1_A  TM=6.796E-01  e=3.973E-16  Staphylococcus epidermidis ATCC 12228
  3eph-assembly1_A  TM=8.621E-01  e=2.611E-12  Saccharomyces cerevisiae